Protein 5H43 (pdb70)

CATH classification: 1.25.10.10

Sequence (453 aa):
NQGTVNWSVDDIVKGINSSNVENQLQATQAARKLLSREKQPPIDNIIRAGLIPKFVSFLGRTDCSPIQFESAWALTNIASGTSEQTKAVVDGGAIPAFISLLASPHAHISEQAVWALGNIAGDGSVFRDLVIKYGAVDPLLALLAVPDMSSLACGYLRNLTWTLSNLCRNKNPAPPIDAVEQILPTLVRLLHHDDPEVLADTCWAISYLTDGPNERIGMVVKTGVVPQLVKLLGASELPIVTPALRAIGNIVTGTDEQTQVVIDAGALAVFPSLLTNPKTNIQKEATWTMSNITAGRQDQIQQVVNHGLVPFLVSVLSKADFKTQKEAVWAVTNYTSGGTVEQIVYLVHCGIIEPLMNLLTAKDTKIILVILDAISNIFQAAEKLGETEKLSIMIEECGGLDKIEALQNHENESVYKASLSLIEKYFSRNQKRKHDEISELAEQPERKITRNQ

Nearest PDB structures (foldseek):
  5gxw-assembly1_A  TM=9.823E-01  e=2.184E-48  Mus musculus
  6p6e-assembly1_A  TM=9.774E-01  e=3.877E-48  Mus musculus
  6d7n-assembly1_B  TM=9.796E-01  e=6.608E-48  Panicum virgatum
  8g4j-assembly2_B  TM=9.756E-01  e=9.174E-48  Cavia porcellus
  6d7m-assembly1_B  TM=9.775E-01  e=3.139E-47  Mus musculus

Radius of gyration: 28.05 Å; Cα contacts (8 Å, |Δi|>4): 683; chains: 3; bounding box: 64×55×79 Å

B-factor: mean 68.91, std 17.65, range [35.94, 161.17]

Organism: Homo sapiens (NCBI:txid9606)

GO terms:
  GO:0061608 nuclear import signal receptor activity (F, IDA)
  GO:0031965 nuclear membrane (C, IDA)
  GO:0005737 cytoplasm (C, IDA)
  GO:0032481 positive regulation of type I interferon production (P, IDA)
  GO:0006606 protein import into nucleus (P, IDA)
  GO:1903902 positive regulation of viral life cycle (P, IMP)
  GO:0075506 entry of viral genome into host nucleus through nuclear pore complex via importin (P, IMP)
  GO:0005515 protein binding (F, IPI)
  GO:0008139 nuclear localization sequence binding (F, IDA)
  GO:0006607 NLS-bearing protein import into nucleus (P, IDA)
  GO:0000139 Golgi membrane (C, EXP)
  GO:0005634 nucleus (C, EXP)
  GO:0005737 cytoplasm (C, EXP)
  GO:0005737 cytoplasm (C, TAS)
  GO:0000018 regulation of DNA recombination (P, TAS)
  GO:0006259 DNA metabolic process (P, TAS)
  GO:0005654 nucleoplasm (C, TAS)
  GO:0005829 cytosol (C, TAS)
  GO:0042826 histone deacetylase binding (F, IPI)
  GO:0005654 nucleoplasm (C, IDA)

Solvent-accessible surface area: 19254 Å² total; per-residue (Å²): 194,122,34,10,106,140,34,43,37,101,62,0,34,140,7,0,88,35,118,75,89,120,55,12,34,30,0,0,43,0,0,38,68,17,0,5,110,106,158,152,31,23,19,69,45,0,48,186,46,45,0,6,76,79,0,22,57,0,3,56,60,111,122,18,27,70,0,10,34,17,0,0,23,0,0,0,2,0,0,18,23,80,65,132,17,0,90,17,0,19,100,20,29,0,1,54,22,0,23,86,9,3,88,23,122,71,57,76,0,4,9,2,0,0,51,0,0,0,0,0,0,2,41,14,13,115,23,0,39,60,0,25,175,119,30,0,4,88,34,1,15,66,49,0,44,51,144,60,31,115,96,36,58,51,45,63,6,71,21,1,1,10,0,1,1,0,1,1,25,27,83,138,80,32,7,49,67,109,5,4,65,74,2,2,79,6,0,27,100,2,1,110,51,121,13,55,67,0,7,2,8,0,0,5,0,0,3,29,10,0,40,10,92,68,114,33,0,21,17,0,20,161,46,48,2,0,66,20,0,14,141,16,2,38,31,85,166,70,30,2,6,17,0,0,2,37,0,0,0,4,0,0,9,7,49,31,118,22,0,34,54,0,12,105,31,32,0,2,72,26,0,41,62,4,3,88,31,128,110,79,70,15,26,24,8,0,0,0,0,0,0,0,0,0,0,1,74,92,73,0,0,69,55,0,25,98,72,31,0,0,65,64,3,17,33,6,1,59,166,20,62,90,137,0,26,66,4,0,1,33,0,1,1,0,1,5,32,11,15,49,48,132,9,10,38,68,2,43,145,31,38,0,8,92,15,0,1,80,18,5,102,16,212,44,50,117,6,3,56,20,0,4,67,0,1,32,26,6,0,83,6,8,77,157,86,68,73,39,143,144,18,13,82,72,0,75,145,34,26,0,35,96,51,0,82,54,10,52,130,64,182,52,115,52,0,90,119,34,0,54,58,7,29,118,134,28,30,127,151,44,149,36,11,66,45,127,88,65,79,143,34,9,118,79,22,119,108,46,66,46,78,59,175

Structure (mmCIF, N/CA/C/O backbone):
data_5H43
#
_entry.id   5H43
#
_cell.length_a   82.222
_cell.length_b   82.222
_cell.length_c   169.034
_cell.angle_alpha   90.00
_cell.angle_beta   90.00
_cell.angle_gamma   90.00
#
_symmetry.space_group_name_H-M   'P 41 21 2'
#
loop_
_entity.id
_entity.type
_entity.pdbx_description
1 polymer 'Importin subunit alpha-1'
2 polymer 'Histone acetyltransferase KAT8'
3 polymer 'Histone acetyltransferase KAT8'
4 water water
#
loop_
_atom_site.group_PDB
_atom_site.id
_atom_site.type_symbol
_atom_site.label_atom_id
_atom_site.label_alt_id
_atom_site.label_comp_id
_atom_site.label_asym_id
_atom_site.label_entity_id
_atom_site.label_seq_id
_atom_site.pdbx_PDB_ins_code
_atom_site.Cartn_x
_atom_site.Cartn_y
_atom_site.Cartn_z
_atom_site.occupancy
_atom_site.B_iso_or_equiv
_atom_site.auth_seq_id
_atom_site.auth_comp_id
_atom_site.auth_asym_id
_atom_site.auth_atom_id
_atom_site.pdbx_PDB_model_num
ATOM 1 N N . ASN A 1 2 ? 124.658 71.542 207.360 1.00 92.57 70 ASN A N 1
ATOM 2 C CA . ASN A 1 2 ? 125.381 70.843 208.499 1.00 86.34 70 ASN A CA 1
ATOM 3 C C . ASN A 1 2 ? 124.724 69.571 209.068 1.00 85.70 70 ASN A C 1
ATOM 4 O O . ASN A 1 2 ? 124.937 69.214 210.236 1.00 87.38 70 ASN A O 1
ATOM 9 N N . GLN A 1 3 ? 123.913 68.887 208.295 1.00 92.65 71 GLN A N 1
ATOM 10 C CA . GLN A 1 3 ? 123.169 67.757 208.870 1.00 106.66 71 GLN A CA 1
ATOM 11 C C . GLN A 1 3 ? 122.853 66.759 207.759 1.00 101.11 71 GLN A C 1
ATOM 12 O O . GLN A 1 3 ? 123.228 66.965 206.595 1.00 116.56 71 GLN A O 1
ATOM 18 N N . GLY A 1 4 ? 122.231 65.645 208.123 1.00 90.67 72 GLY A N 1
ATOM 19 C CA . GLY A 1 4 ? 121.845 64.653 207.136 1.00 100.84 72 GLY A CA 1
ATOM 20 C C . GLY A 1 4 ? 120.399 64.750 206.699 1.00 97.00 72 GLY A C 1
ATOM 21 O O . GLY A 1 4 ? 119.648 63.799 206.919 1.00 95.33 72 GLY A O 1
ATOM 22 N N . THR A 1 5 ? 120.028 65.863 206.051 1.00 90.50 73 THR A N 1
ATOM 23 C CA . THR A 1 5 ? 118.660 66.046 205.537 1.00 95.25 73 THR A CA 1
ATOM 24 C C . THR A 1 5 ? 118.150 64.819 204.743 1.00 99.77 73 THR A C 1
ATOM 25 O O . THR A 1 5 ? 116.946 64.518 204.806 1.00 91.94 73 THR A O 1
ATOM 29 N N . VAL A 1 6 ? 119.055 64.095 204.064 1.00 109.49 74 VAL A N 1
ATOM 30 C CA . VAL A 1 6 ? 118.715 62.815 203.403 1.00 118.80 74 VAL A CA 1
ATOM 31 C C . VAL A 1 6 ? 118.067 61.796 204.363 1.00 120.76 74 VAL A C 1
ATOM 32 O O . VAL A 1 6 ? 117.130 61.095 203.970 1.00 123.61 74 VAL A O 1
ATOM 36 N N . ASN A 1 7 ? 118.570 61.723 205.599 1.00 125.08 75 ASN A N 1
ATOM 37 C CA . ASN A 1 7 ? 118.101 60.743 206.589 1.00 111.50 75 ASN A CA 1
ATOM 38 C C . ASN A 1 7 ? 117.301 61.295 207.772 1.00 94.57 75 ASN A C 1
ATOM 39 O O . ASN A 1 7 ? 117.177 60.633 208.808 1.00 98.91 75 ASN A O 1
ATOM 44 N N . TRP A 1 8 ? 116.712 62.478 207.610 1.00 78.55 76 TRP A N 1
ATOM 45 C CA . TRP A 1 8 ? 115.738 62.953 208.597 1.00 80.72 76 TRP A CA 1
ATOM 46 C C . TRP A 1 8 ? 114.477 62.112 208.480 1.00 93.50 76 TRP A C 1
ATOM 47 O O . TRP A 1 8 ? 114.186 61.551 207.412 1.00 91.23 76 TRP A O 1
ATOM 58 N N . SER A 1 9 ? 113.752 62.051 209.594 1.00 82.17 77 SER A N 1
ATOM 59 C CA . SER A 1 9 ? 112.458 61.428 209.662 1.00 80.40 77 SER A CA 1
ATOM 60 C C . SER A 1 9 ? 111.406 62.495 209.472 1.00 89.60 77 SER A C 1
ATOM 61 O O . SER A 1 9 ? 111.666 63.703 209.615 1.00 87.05 77 SER A O 1
ATOM 64 N N . VAL A 1 10 ? 110.188 62.037 209.226 1.00 87.42 78 VAL A N 1
ATOM 65 C CA . VAL A 1 10 ? 109.052 62.940 209.177 1.00 85.11 78 VAL A CA 1
ATOM 66 C C . VAL A 1 10 ? 108.903 63.700 210.508 1.00 77.18 78 VAL A C 1
ATOM 67 O O . VAL A 1 10 ? 108.448 64.854 210.525 1.00 74.71 78 VAL A O 1
ATOM 71 N N . ASP A 1 11 ? 109.268 63.041 211.614 1.00 83.11 79 ASP A N 1
ATOM 72 C CA . ASP A 1 11 ? 109.123 63.627 212.957 1.00 88.14 79 ASP A CA 1
ATOM 73 C C . ASP A 1 11 ? 110.084 64.808 213.072 1.00 85.03 79 ASP A C 1
ATOM 74 O O . ASP A 1 11 ? 109.701 65.944 21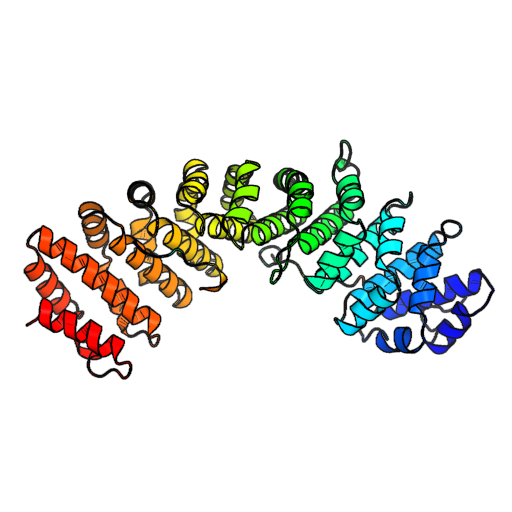3.420 1.00 61.66 79 ASP A O 1
ATOM 79 N N . ASP A 1 12 ? 111.338 64.525 212.715 1.00 87.84 80 ASP A N 1
ATOM 80 C CA . ASP A 1 12 ? 112.401 65.536 212.683 1.00 73.84 80 ASP A CA 1
ATOM 81 C C . ASP A 1 12 ? 111.977 66.776 211.888 1.00 73.29 80 ASP A C 1
ATOM 82 O O . ASP A 1 12 ? 112.252 67.916 212.311 1.00 60.51 80 ASP A O 1
ATOM 87 N N . ILE A 1 13 ? 111.277 66.551 210.763 1.00 72.70 81 ILE A N 1
ATOM 88 C CA . ILE A 1 13 ? 110.868 67.627 209.854 1.00 60.52 81 ILE A CA 1
ATOM 89 C C . ILE A 1 13 ? 109.916 68.539 210.602 1.00 71.17 81 ILE A C 1
ATOM 90 O O . ILE A 1 13 ? 110.063 69.821 210.572 1.00 58.99 81 ILE A O 1
ATOM 95 N N . VAL A 1 14 ? 108.937 67.904 211.270 1.00 72.55 82 VAL A N 1
ATOM 96 C CA . VAL A 1 14 ? 107.826 68.663 211.887 1.00 81.49 82 VAL A CA 1
ATOM 97 C C . VAL A 1 14 ? 108.353 69.554 213.004 1.00 78.47 82 VAL A C 1
ATOM 98 O O . VAL A 1 14 ? 107.970 70.731 213.129 1.00 72.80 82 VAL A O 1
ATOM 102 N N . LYS A 1 15 ? 109.257 68.982 213.796 1.00 82.67 83 LYS A N 1
ATOM 103 C CA . LYS A 1 15 ? 109.919 69.749 214.833 1.00 88.90 83 LYS A CA 1
ATOM 104 C C . LYS A 1 15 ? 110.708 70.871 214.193 1.00 82.28 83 LYS A C 1
ATOM 105 O O . LYS A 1 15 ? 110.578 72.009 214.611 1.00 77.85 83 LYS A O 1
ATOM 111 N N . GLY A 1 16 ? 111.453 70.545 213.128 1.00 91.08 84 GLY A N 1
ATOM 112 C CA . GLY A 1 16 ? 112.189 71.538 212.330 1.00 86.15 84 GLY A CA 1
ATOM 113 C C . GLY A 1 16 ? 111.346 72.695 211.810 1.00 90.16 84 GLY A C 1
ATOM 114 O O . GLY A 1 16 ? 111.681 73.865 212.012 1.00 98.44 84 GLY A O 1
ATOM 115 N N . ILE A 1 17 ? 110.238 72.372 211.152 1.00 90.50 85 ILE A N 1
ATOM 116 C CA . ILE A 1 17 ? 109.351 73.399 210.624 1.00 93.38 85 ILE A CA 1
ATOM 117 C C . ILE A 1 17 ? 108.757 74.227 211.747 1.00 106.77 85 ILE A C 1
ATOM 118 O O . ILE A 1 17 ? 108.822 75.461 211.701 1.00 115.20 85 ILE A O 1
ATOM 123 N N . ASN A 1 18 ? 108.191 73.551 212.753 1.00 110.98 86 ASN A N 1
ATOM 124 C CA . ASN A 1 18 ? 107.478 74.255 213.822 1.00 103.48 86 ASN A CA 1
ATOM 125 C C . ASN A 1 18 ? 108.421 75.065 214.736 1.00 97.59 86 ASN A C 1
ATOM 126 O O . ASN A 1 18 ? 107.945 75.919 215.490 1.00 116.58 86 ASN A O 1
ATOM 131 N N . SER A 1 19 ? 109.737 74.829 214.653 1.00 77.66 87 SER A N 1
ATOM 132 C CA . SER A 1 19 ? 110.741 75.697 215.300 1.00 86.46 87 SER A CA 1
ATOM 133 C C . SER A 1 19 ? 110.589 77.161 214.880 1.00 97.36 87 SER A C 1
ATOM 134 O O . SER A 1 19 ? 110.034 77.449 213.820 1.00 114.09 87 SER A O 1
ATOM 137 N N . SER A 1 20 ? 111.083 78.075 215.717 1.00 97.36 88 SER A N 1
ATOM 138 C CA . SER A 1 20 ? 111.095 79.519 215.390 1.00 105.80 88 SER A CA 1
ATOM 139 C C . SER A 1 20 ? 112.445 79.970 214.796 1.00 92.91 88 SER A C 1
ATOM 140 O O . SER A 1 20 ? 112.624 81.142 214.451 1.00 81.91 88 SER A O 1
ATOM 143 N N . ASN A 1 21 ? 113.371 79.021 214.672 1.00 94.55 89 ASN A N 1
ATOM 144 C CA . ASN A 1 21 ? 114.692 79.271 214.102 1.00 96.47 89 ASN A CA 1
ATOM 145 C C . ASN A 1 21 ? 114.703 79.097 212.566 1.00 112.80 89 ASN A C 1
ATOM 146 O O . ASN A 1 21 ? 114.480 77.989 212.045 1.00 107.32 89 ASN A O 1
ATOM 151 N N . VAL A 1 22 ? 115.014 80.191 211.871 1.00 120.44 90 VAL A N 1
ATOM 152 C CA . VAL A 1 22 ? 114.974 80.300 210.394 1.00 107.71 90 VAL A CA 1
ATOM 153 C C . VAL A 1 22 ? 115.747 79.213 209.651 1.00 94.11 90 VAL A C 1
ATOM 154 O O . VAL A 1 22 ? 115.274 78.740 208.623 1.00 85.97 90 VAL A O 1
ATOM 158 N N . GLU A 1 23 ? 116.925 78.842 210.152 1.00 96.85 91 GLU A N 1
ATOM 159 C CA . GLU A 1 23 ? 117.772 77.829 209.496 1.00 106.68 91 GLU A CA 1
ATOM 160 C C . GLU A 1 23 ? 117.240 76.387 209.603 1.00 96.82 91 GLU A C 1
ATOM 161 O O . GLU A 1 23 ? 117.405 75.602 208.667 1.00 90.34 91 GLU A O 1
ATOM 167 N N . ASN A 1 24 ? 116.637 76.035 210.738 1.00 88.16 92 ASN A N 1
ATOM 168 C CA . ASN A 1 24 ? 116.053 74.694 210.918 1.00 89.36 92 ASN A CA 1
ATOM 169 C C . ASN A 1 24 ? 114.798 74.504 210.083 1.00 85.16 92 ASN A C 1
ATOM 170 O O . ASN A 1 24 ? 114.452 73.365 209.700 1.00 71.71 92 ASN A O 1
ATOM 175 N N . GLN A 1 25 ? 114.096 75.620 209.863 1.00 76.53 93 GLN A N 1
ATOM 176 C CA . GLN A 1 25 ? 112.917 75.677 208.998 1.00 74.21 93 GLN A CA 1
ATOM 177 C C . GLN A 1 25 ? 113.263 75.317 207.534 1.00 70.91 93 GLN A C 1
ATOM 178 O O . GLN A 1 25 ? 112.676 74.425 206.958 1.00 64.44 93 GLN A O 1
ATOM 184 N N . LEU A 1 26 ? 114.267 75.990 206.984 1.00 72.27 94 LEU A N 1
ATOM 185 C CA . LEU A 1 26 ? 114.852 75.665 205.681 1.00 71.93 94 LEU A CA 1
ATOM 186 C C . LEU A 1 26 ? 115.338 74.235 205.578 1.00 68.15 94 LEU A C 1
ATOM 187 O O . LEU A 1 26 ? 115.040 73.524 204.592 1.00 63.49 94 LEU A O 1
ATOM 192 N N . GLN A 1 27 ? 116.122 73.840 206.582 1.00 74.40 95 GLN A N 1
ATOM 193 C CA . GLN A 1 27 ? 116.677 72.471 206.703 1.00 72.91 95 GLN A CA 1
ATOM 194 C C . GLN A 1 27 ? 115.568 71.416 206.670 1.00 66.74 95 GLN A C 1
ATOM 195 O O . GLN A 1 27 ? 115.691 70.416 206.003 1.00 59.96 95 GLN A O 1
ATOM 201 N N . ALA A 1 28 ? 114.495 71.663 207.418 1.00 71.32 96 ALA A N 1
ATOM 202 C CA . ALA A 1 28 ? 113.324 70.768 207.448 1.00 74.89 96 ALA A CA 1
ATOM 203 C C . ALA A 1 28 ? 112.659 70.701 206.076 1.00 63.99 96 ALA A C 1
ATOM 204 O O . ALA A 1 28 ? 112.432 69.591 205.535 1.00 57.27 96 ALA A O 1
ATOM 206 N N . THR A 1 29 ? 112.379 71.891 205.529 1.00 58.48 97 THR A N 1
ATOM 207 C CA . THR A 1 29 ? 111.751 72.040 204.232 1.00 51.63 97 THR A CA 1
ATOM 208 C C . THR A 1 29 ? 112.519 71.284 203.170 1.00 55.81 97 THR A C 1
ATOM 209 O O . THR A 1 29 ? 111.931 70.824 202.236 1.00 68.69 97 THR A O 1
ATOM 213 N N . GLN A 1 30 ? 113.839 71.157 203.297 1.00 62.08 98 GLN A N 1
ATOM 214 C CA . GLN A 1 30 ? 114.642 70.480 202.276 1.00 60.28 98 GLN A CA 1
ATOM 215 C C . GLN A 1 30 ? 114.739 69.033 202.474 1.00 53.96 98 GLN A C 1
ATOM 216 O O . GLN A 1 30 ? 114.927 68.296 201.520 1.00 61.00 98 GLN A O 1
ATOM 222 N N . ALA A 1 31 ? 114.678 68.628 203.730 1.00 66.87 99 ALA A N 1
ATOM 223 C CA . ALA A 1 31 ? 114.553 67.225 204.089 1.00 68.69 99 ALA A CA 1
ATOM 224 C C . ALA A 1 31 ? 113.248 66.681 203.514 1.00 57.62 99 ALA A C 1
ATOM 225 O O . ALA A 1 31 ? 113.257 65.612 202.894 1.00 54.00 99 ALA A O 1
ATOM 227 N N . ALA A 1 32 ? 112.162 67.453 203.712 1.00 58.88 100 ALA A N 1
ATOM 228 C CA . ALA A 1 32 ? 110.825 67.211 203.083 1.00 61.82 100 ALA A CA 1
ATOM 229 C C . ALA A 1 32 ? 110.968 66.979 201.592 1.00 62.26 100 ALA A C 1
ATOM 230 O O . ALA A 1 32 ? 110.691 65.877 201.055 1.00 64.98 100 ALA A O 1
ATOM 232 N N . ARG A 1 33 ? 111.524 67.991 200.945 1.00 57.47 101 ARG A N 1
ATOM 233 C CA . ARG A 1 33 ? 111.761 67.966 199.522 1.00 56.81 101 ARG A CA 1
ATOM 234 C C . ARG A 1 33 ? 112.467 66.731 199.063 1.00 53.31 101 ARG A C 1
ATOM 235 O O . ARG A 1 33 ? 112.091 66.118 198.060 1.00 62.48 101 ARG A O 1
ATOM 243 N N . LYS A 1 34 ? 113.527 66.374 199.760 1.00 56.47 102 LYS A N 1
ATOM 244 C CA . LYS A 1 34 ? 114.287 65.175 199.383 1.00 66.32 102 LYS A CA 1
ATOM 245 C C . LYS A 1 34 ? 113.490 63.868 199.465 1.00 65.16 102 LYS A C 1
ATOM 246 O O . LYS A 1 34 ? 113.710 62.965 198.652 1.00 64.44 102 LYS A O 1
ATOM 252 N N . LEU A 1 35 ? 112.583 63.793 200.442 1.00 61.42 103 LEU A N 1
ATOM 253 C CA . LEU A 1 35 ? 111.794 62.576 200.672 1.00 82.39 103 LEU A CA 1
ATOM 254 C C . LEU A 1 35 ? 110.747 62.475 199.593 1.00 75.51 103 LEU A C 1
ATOM 255 O O . LEU A 1 35 ? 110.634 61.448 198.921 1.00 67.51 103 LEU A O 1
ATOM 260 N N . LEU A 1 36 ? 110.066 63.589 199.353 1.00 71.01 104 LEU A N 1
ATOM 261 C CA . LEU A 1 36 ? 109.098 63.633 198.273 1.00 60.44 104 LEU A CA 1
ATOM 262 C C . LEU A 1 36 ? 109.696 63.387 196.902 1.00 56.03 104 LEU A C 1
ATOM 263 O O . LEU A 1 36 ? 108.972 63.012 196.023 1.00 69.13 104 LEU A O 1
ATOM 268 N N . SER A 1 37 ? 111.008 63.566 196.733 1.00 58.35 105 SER A N 1
ATOM 269 C CA . SER A 1 37 ? 111.716 63.398 195.432 1.00 68.00 105 SER A CA 1
ATOM 270 C C . SER A 1 37 ? 112.259 62.018 195.103 1.00 74.17 105 SER A C 1
ATOM 271 O O . SER A 1 37 ? 112.870 61.828 194.036 1.00 65.04 105 SER A O 1
ATOM 274 N N . ARG A 1 38 ? 112.141 61.065 196.012 1.00 98.20 106 ARG A N 1
ATOM 275 C CA . ARG A 1 38 ? 112.529 59.682 195.673 1.00 110.80 106 ARG A CA 1
ATOM 276 C C . ARG A 1 38 ? 111.352 58.978 195.003 1.00 108.07 106 ARG A C 1
ATOM 277 O O . ARG A 1 38 ? 110.183 59.381 195.167 1.00 86.72 106 ARG A O 1
ATOM 285 N N . GLU A 1 39 ? 111.654 57.916 194.269 1.00 111.75 107 GLU A N 1
ATOM 286 C CA . GLU A 1 39 ? 110.588 57.109 193.669 1.00 126.99 107 GLU A CA 1
ATOM 287 C C . GLU A 1 39 ? 109.779 56.322 194.732 1.00 130.45 107 GLU A C 1
ATOM 288 O O . GLU A 1 39 ? 108.541 56.375 194.741 1.00 117.22 107 GLU A O 1
ATOM 294 N N . LYS A 1 40 ? 110.472 55.646 195.649 1.00 111.20 108 LYS A N 1
ATOM 295 C CA . LYS A 1 40 ? 109.820 54.675 196.523 1.00 100.73 108 LYS A CA 1
ATOM 296 C C . LYS A 1 40 ? 108.993 55.394 197.609 1.00 99.48 108 LYS A C 1
ATOM 297 O O . LYS A 1 40 ? 109.479 55.668 198.714 1.00 86.81 108 LYS A O 1
ATOM 303 N N . GLN A 1 41 ? 107.742 55.697 197.256 1.00 98.12 109 GLN A N 1
ATOM 304 C CA . GLN A 1 41 ? 106.684 56.167 198.192 1.00 102.31 109 GLN A CA 1
ATOM 305 C C . GLN A 1 41 ? 107.009 57.446 198.963 1.00 83.05 109 GLN A C 1
ATOM 306 O O . GLN A 1 41 ? 107.303 57.452 200.158 1.00 72.88 109 GLN A O 1
ATOM 312 N N . PRO A 1 42 ? 106.948 58.561 198.262 1.00 86.27 110 PRO A N 1
ATOM 313 C CA . PRO A 1 42 ? 106.889 59.800 199.007 1.00 95.12 110 PRO A CA 1
ATOM 314 C C . PRO A 1 42 ? 105.837 59.789 200.166 1.00 79.72 110 PRO A C 1
ATOM 315 O O . PRO A 1 42 ? 104.659 59.590 199.943 1.00 67.12 110 PRO A O 1
ATOM 319 N N . PRO A 1 43 ? 106.303 59.944 201.402 1.00 75.69 111 PRO A N 1
ATOM 320 C CA . PRO A 1 43 ? 105.370 60.122 202.483 1.00 77.57 111 PRO A CA 1
ATOM 321 C C . PRO A 1 43 ? 104.518 61.388 202.320 1.00 87.35 111 PRO A C 1
ATOM 322 O O . PRO A 1 43 ? 104.803 62.455 202.963 1.00 89.00 111 PRO A O 1
ATOM 326 N N . ILE A 1 44 ? 103.455 61.271 201.479 1.00 73.08 112 ILE A N 1
ATOM 327 C CA . ILE A 1 44 ? 102.727 62.488 201.130 1.00 69.88 112 ILE A CA 1
ATOM 328 C C . ILE A 1 44 ? 101.647 62.673 202.193 1.00 88.47 112 ILE A C 1
ATOM 329 O O . ILE A 1 44 ? 101.458 63.774 202.751 1.00 79.67 112 ILE A O 1
ATOM 334 N N . ASP A 1 45 ? 100.931 61.587 202.470 1.00 83.94 113 ASP A N 1
ATOM 335 C CA . ASP A 1 45 ? 99.837 61.631 203.427 1.00 95.50 113 ASP A CA 1
ATOM 336 C C . ASP A 1 45 ? 100.317 62.140 204.840 1.00 87.12 113 ASP A C 1
ATOM 337 O O . ASP A 1 45 ? 99.724 63.040 205.486 1.00 63.10 113 ASP A O 1
ATOM 342 N N . ASN A 1 46 ? 101.424 61.552 205.265 1.00 80.68 114 ASN A N 1
ATOM 343 C CA . ASN A 1 46 ? 102.175 61.901 206.493 1.00 81.98 114 ASN A CA 1
ATOM 344 C C . ASN A 1 46 ? 102.364 63.395 206.714 1.00 84.35 114 ASN A C 1
ATOM 345 O O . ASN A 1 46 ? 101.999 63.938 207.792 1.00 66.13 114 ASN A O 1
ATOM 350 N N . ILE A 1 47 ? 102.943 64.018 205.672 1.00 63.55 115 ILE A N 1
ATOM 351 C CA . ILE A 1 47 ? 103.235 65.452 205.616 1.00 63.05 115 ILE A CA 1
ATOM 352 C C . ILE A 1 47 ? 101.963 66.327 205.830 1.00 73.47 115 ILE A C 1
ATOM 353 O O . ILE A 1 47 ? 101.992 67.372 206.583 1.00 61.14 115 ILE A O 1
ATOM 358 N N . ILE A 1 48 ? 100.868 65.884 205.180 1.00 69.39 116 ILE A N 1
ATOM 359 C CA . ILE A 1 48 ? 99.538 66.508 205.301 1.00 80.09 116 ILE A CA 1
ATOM 360 C C . ILE A 1 48 ? 98.997 66.229 206.684 1.00 80.06 116 ILE A C 1
ATOM 361 O O . ILE A 1 48 ? 98.619 67.177 207.392 1.00 81.40 116 ILE A O 1
ATOM 366 N N . ARG A 1 49 ? 98.941 64.934 207.036 1.00 77.98 117 ARG A N 1
ATOM 367 C CA . ARG A 1 49 ? 98.506 64.470 208.373 1.00 89.81 117 ARG A CA 1
ATOM 368 C C . ARG A 1 49 ? 99.032 65.485 209.380 1.00 97.76 117 ARG A C 1
ATOM 369 O O . ARG A 1 49 ? 98.233 66.133 210.096 1.00 69.88 117 ARG A O 1
ATOM 377 N N . ALA A 1 50 ? 100.366 65.664 209.340 1.00 87.58 118 ALA A N 1
ATOM 378 C CA . ALA A 1 50 ? 101.110 66.529 210.260 1.00 84.34 118 ALA A CA 1
ATOM 379 C C . ALA A 1 50 ? 100.744 68.031 210.254 1.00 81.50 118 ALA A C 1
ATOM 380 O O . ALA A 1 50 ? 101.133 68.759 211.163 1.00 86.82 118 ALA A O 1
ATOM 382 N N . GLY A 1 51 ? 99.996 68.497 209.265 1.00 83.00 119 GLY A N 1
ATOM 383 C CA . GLY A 1 51 ? 99.600 69.918 209.217 1.00 86.72 119 GLY A CA 1
ATOM 384 C C . GLY A 1 51 ? 100.707 70.890 208.807 1.00 81.64 119 GLY A C 1
ATOM 385 O O . GLY A 1 51 ? 100.695 72.051 209.211 1.00 84.87 119 GLY A O 1
ATOM 386 N N . LEU A 1 52 ? 101.642 70.424 207.974 1.00 86.90 120 LEU A N 1
ATOM 387 C CA . LEU A 1 52 ? 102.731 71.278 207.388 1.00 95.19 120 LEU A CA 1
ATOM 388 C C . LEU A 1 52 ? 102.333 72.188 206.181 1.00 89.00 120 LEU A C 1
ATOM 389 O O . LEU A 1 52 ? 102.927 73.255 205.962 1.00 75.14 120 LEU A O 1
ATOM 394 N N . ILE A 1 53 ? 101.347 71.761 205.403 1.00 69.73 121 ILE A N 1
ATOM 395 C CA . ILE A 1 53 ? 101.074 72.406 204.150 1.00 74.23 121 ILE A CA 1
ATOM 396 C C . ILE A 1 53 ? 100.950 73.927 204.341 1.00 86.94 121 ILE A C 1
ATOM 397 O O . ILE A 1 53 ? 101.586 74.665 203.583 1.00 84.90 121 ILE A O 1
ATOM 402 N N . PRO A 1 54 ? 100.150 74.402 205.348 1.00 94.81 122 PRO A N 1
ATOM 403 C CA . PRO A 1 54 ? 99.974 75.875 205.481 1.00 92.07 122 PRO A CA 1
ATOM 404 C C . PRO A 1 54 ? 101.234 76.591 205.999 1.00 89.19 122 PRO A C 1
ATOM 405 O O . PRO A 1 54 ? 101.324 77.814 205.887 1.00 86.51 122 PRO A O 1
ATOM 409 N N . LYS A 1 55 ? 102.178 75.825 206.559 1.00 84.16 123 LYS A N 1
ATOM 410 C CA . LYS A 1 55 ? 103.545 76.303 206.823 1.00 86.91 123 LYS A CA 1
ATOM 411 C C . LYS A 1 55 ? 104.369 76.436 205.511 1.00 77.66 123 LYS A C 1
ATOM 412 O O . LYS A 1 55 ? 104.842 77.563 205.183 1.00 62.16 123 LYS A O 1
ATOM 418 N N . PHE A 1 56 ? 104.524 75.322 204.763 1.00 74.95 124 PHE A N 1
ATOM 419 C CA . PHE A 1 56 ? 105.072 75.369 203.372 1.00 73.44 124 PHE A CA 1
ATOM 420 C C . PHE A 1 56 ? 104.472 76.558 202.576 1.00 69.87 124 PHE A C 1
ATOM 421 O O . PHE A 1 56 ? 105.196 77.393 202.029 1.00 69.69 124 PHE A O 1
ATOM 429 N N . VAL A 1 57 ? 103.149 76.640 202.554 1.00 58.23 125 VAL A N 1
ATOM 430 C CA . VAL A 1 57 ? 102.450 77.773 201.938 1.00 68.27 125 VAL A CA 1
ATOM 431 C C . VAL A 1 57 ? 102.968 79.122 202.475 1.00 78.03 125 VAL A C 1
ATOM 432 O O . VAL A 1 57 ? 103.168 80.071 201.703 1.00 67.39 125 VAL A O 1
ATOM 436 N N . SER A 1 58 ? 103.170 79.215 203.791 1.00 80.20 126 SER A N 1
ATOM 437 C CA . SER A 1 58 ? 103.754 80.415 204.374 1.00 82.92 126 SER A CA 1
ATOM 438 C C . SER A 1 58 ? 105.199 80.594 203.931 1.00 80.12 126 SER A C 1
ATOM 439 O O . SER A 1 58 ? 105.628 81.735 203.758 1.00 71.49 126 SER A O 1
ATOM 442 N N . PHE A 1 59 ? 105.954 79.497 203.761 1.00 84.64 127 PHE A N 1
ATOM 443 C CA . PHE A 1 59 ? 107.355 79.613 203.275 1.00 84.98 127 PHE A CA 1
ATOM 444 C C . PHE A 1 59 ? 107.434 80.252 201.882 1.00 87.62 127 PHE A C 1
ATOM 445 O O . PHE A 1 59 ? 108.286 81.128 201.640 1.00 82.01 127 PHE A O 1
ATOM 453 N N . LEU A 1 60 ? 106.520 79.840 200.994 1.00 73.17 128 LEU A N 1
ATOM 454 C CA . LEU A 1 60 ? 106.389 80.424 199.654 1.00 70.04 128 LEU A CA 1
ATOM 455 C C . LEU A 1 60 ? 106.391 81.937 199.692 1.00 72.00 128 LEU A C 1
ATOM 456 O O . LEU A 1 60 ? 106.949 82.568 198.804 1.00 78.22 128 LEU A O 1
ATOM 461 N N . GLY A 1 61 ? 105.762 82.505 200.727 1.00 82.14 129 GLY A N 1
ATOM 462 C CA . GLY A 1 61 ? 105.767 83.972 200.998 1.00 77.78 129 GLY A CA 1
ATOM 463 C C . GLY A 1 61 ? 107.099 84.644 201.309 1.00 73.19 129 GLY A C 1
ATOM 464 O O . GLY A 1 61 ? 107.246 85.830 201.082 1.00 70.34 129 GLY A O 1
ATOM 465 N N . ARG A 1 62 ? 108.088 83.877 201.768 1.00 75.93 130 ARG A N 1
ATOM 466 C CA . ARG A 1 62 ? 109.413 84.435 202.209 1.00 66.61 130 ARG A CA 1
ATOM 467 C C . ARG A 1 62 ? 110.369 84.985 201.136 1.00 63.48 130 ARG A C 1
ATOM 468 O O . ARG A 1 62 ? 111.419 84.408 200.882 1.00 61.03 130 ARG A O 1
ATOM 476 N N . THR A 1 63 ? 110.051 86.139 200.567 1.00 73.05 131 THR A N 1
ATOM 477 C CA . THR A 1 63 ? 111.009 86.832 199.670 1.00 83.70 131 THR A CA 1
ATOM 478 C C . THR A 1 63 ? 112.454 86.975 200.237 1.00 91.63 131 THR A C 1
ATOM 479 O O . THR A 1 63 ? 113.442 86.835 199.500 1.00 86.11 131 THR A O 1
ATOM 483 N N . ASP A 1 64 ? 112.548 87.290 201.535 1.00 99.13 132 ASP A N 1
ATOM 484 C CA . ASP A 1 64 ? 113.816 87.306 202.311 1.00 105.58 132 ASP A CA 1
ATOM 485 C C . ASP A 1 64 ? 114.755 86.078 202.119 1.00 95.75 132 ASP A C 1
ATOM 486 O O . ASP A 1 64 ? 115.988 86.227 202.127 1.00 87.18 132 ASP A O 1
ATOM 491 N N . CYS A 1 65 ? 114.146 84.895 201.950 1.00 89.82 133 CYS A N 1
ATOM 492 C CA . CYS A 1 65 ? 114.838 83.596 201.897 1.00 84.65 133 CYS A CA 1
ATOM 493 C C . CYS A 1 65 ? 114.524 82.728 200.632 1.00 81.80 133 CYS A C 1
ATOM 494 O O . CYS A 1 65 ? 113.799 81.714 200.686 1.00 68.11 133 CYS A O 1
ATOM 497 N N . SER A 1 66 ? 115.125 83.088 199.502 1.00 68.26 134 SER A N 1
ATOM 498 C CA . SER A 1 66 ? 114.896 82.346 198.251 1.00 66.42 134 SER A CA 1
ATOM 499 C C . SER A 1 66 ? 114.984 80.832 198.384 1.00 71.15 134 SER A C 1
ATOM 500 O O . SER A 1 66 ? 114.197 80.085 197.738 1.00 54.67 134 SER A O 1
ATOM 503 N N . PRO A 1 67 ? 115.968 80.351 199.149 1.00 66.06 135 PRO A N 1
ATOM 504 C CA . PRO A 1 67 ? 116.113 78.890 199.181 1.00 65.58 135 PRO A CA 1
ATOM 505 C C . PRO A 1 67 ? 114.917 78.192 199.820 1.00 62.01 135 PRO A C 1
ATOM 506 O O . PRO A 1 67 ? 114.584 77.057 199.462 1.00 58.71 135 PRO A O 1
ATOM 510 N N . ILE A 1 68 ? 114.276 78.857 200.769 1.00 63.43 136 ILE A N 1
ATOM 511 C CA . ILE A 1 68 ? 113.155 78.229 201.432 1.00 60.27 136 ILE A CA 1
ATOM 512 C C . ILE A 1 68 ? 111.938 78.322 200.541 1.00 56.39 136 ILE A C 1
ATOM 513 O O . ILE A 1 68 ? 111.073 77.487 200.611 1.00 61.73 136 ILE A O 1
ATOM 518 N N . GLN A 1 69 ? 111.895 79.305 199.664 1.00 59.74 137 GLN A N 1
ATOM 519 C CA . GLN A 1 69 ? 110.809 79.382 198.672 1.00 57.52 137 GLN A CA 1
ATOM 520 C C . GLN A 1 69 ? 110.962 78.239 197.697 1.00 56.99 137 GLN A C 1
ATOM 521 O O . GLN A 1 69 ? 110.003 77.531 197.417 1.00 60.25 137 GLN A O 1
ATOM 527 N N . PHE A 1 70 ? 112.184 78.054 197.190 1.00 58.78 138 PHE A N 1
ATOM 528 C CA . PHE A 1 70 ? 112.446 76.977 196.249 1.00 58.53 138 PHE A CA 1
ATOM 529 C C . PHE A 1 70 ? 112.105 75.636 196.842 1.00 54.25 138 PHE A C 1
ATOM 530 O O . PHE A 1 70 ? 111.474 74.802 196.202 1.00 59.30 138 PHE A O 1
ATOM 538 N N . GLU A 1 71 ? 112.524 75.426 198.073 1.00 56.85 139 GLU A N 1
ATOM 539 C CA . GLU A 1 71 ? 112.447 74.086 198.658 1.00 55.07 139 GLU A CA 1
ATOM 540 C C . GLU A 1 71 ? 110.995 73.732 198.923 1.00 49.01 139 GLU A C 1
ATOM 541 O O . GLU A 1 71 ? 110.584 72.655 198.606 1.00 52.53 139 GLU A O 1
ATOM 547 N N . SER A 1 72 ? 110.209 74.651 199.450 1.00 51.95 140 SER A N 1
ATOM 548 C CA . SER A 1 72 ? 108.789 74.394 199.599 1.00 65.89 140 SER A CA 1
ATOM 549 C C . SER A 1 72 ? 108.055 74.302 198.268 1.00 64.01 140 SER A C 1
ATOM 550 O O . SER A 1 72 ? 107.213 73.430 198.097 1.00 67.95 140 SER A O 1
ATOM 553 N N . ALA A 1 73 ? 108.340 75.183 197.328 1.00 58.29 141 ALA A N 1
ATOM 554 C CA . ALA A 1 73 ? 107.690 75.034 196.014 1.00 53.76 141 ALA A CA 1
ATOM 555 C C . ALA A 1 73 ? 107.850 73.618 195.488 1.00 54.04 141 ALA A C 1
ATOM 556 O O . ALA A 1 73 ? 106.912 72.998 195.044 1.00 59.24 141 ALA A O 1
ATOM 558 N N . TRP A 1 74 ? 109.056 73.094 195.546 1.00 54.02 142 TRP A N 1
ATOM 559 C CA . TRP A 1 74 ? 109.305 71.783 195.003 1.00 53.50 142 TRP A CA 1
ATOM 560 C C . TRP A 1 74 ? 108.471 70.782 195.811 1.00 56.76 142 TRP A C 1
ATOM 561 O O . TRP A 1 74 ? 107.727 70.000 195.259 1.00 58.02 142 TRP A O 1
ATOM 572 N N . ALA A 1 75 ? 108.616 70.832 197.128 1.00 64.65 143 ALA A N 1
ATOM 573 C CA . ALA A 1 75 ? 107.870 69.976 198.055 1.00 63.84 143 ALA A CA 1
ATOM 574 C C . ALA A 1 75 ? 106.333 69.902 197.757 1.00 56.39 143 ALA A C 1
ATOM 575 O O . ALA A 1 75 ? 105.795 68.833 197.523 1.00 49.59 143 ALA A O 1
ATOM 577 N N . LEU A 1 76 ? 105.680 71.051 197.754 1.00 46.45 144 LEU A N 1
ATOM 578 C CA . LEU A 1 76 ? 104.302 71.201 197.326 1.00 57.03 144 LEU A CA 1
ATOM 579 C C . LEU A 1 76 ? 103.979 70.676 195.908 1.00 62.07 144 LEU A C 1
ATOM 580 O O . LEU A 1 76 ? 103.001 69.969 195.731 1.00 70.81 144 LEU A O 1
ATOM 585 N N . THR A 1 77 ? 104.807 70.998 194.921 1.00 55.36 145 THR A N 1
ATOM 586 C CA . THR A 1 77 ? 104.674 70.432 193.587 1.00 52.19 145 THR A CA 1
ATOM 587 C C . THR A 1 77 ? 104.503 68.951 193.589 1.00 52.31 145 THR A C 1
ATOM 588 O O . THR A 1 77 ? 103.662 68.433 192.889 1.00 62.67 145 THR A O 1
ATOM 592 N N . ASN A 1 78 ? 105.362 68.261 194.309 1.00 62.35 146 ASN A N 1
ATOM 593 C CA . ASN A 1 78 ? 105.334 66.807 194.365 1.00 63.13 146 ASN A CA 1
ATOM 594 C C . ASN A 1 78 ? 104.127 66.255 195.170 1.00 69.90 146 ASN A C 1
ATOM 595 O O . ASN A 1 78 ? 103.597 65.183 194.853 1.00 55.14 146 ASN A O 1
ATOM 600 N N . ILE A 1 79 ? 103.650 67.020 196.148 1.00 70.56 147 ILE A N 1
ATOM 601 C CA . ILE A 1 79 ? 102.428 66.642 196.860 1.00 86.36 147 ILE A CA 1
ATOM 602 C C . ILE A 1 79 ? 101.325 66.722 195.813 1.00 84.55 147 ILE A C 1
ATOM 603 O O . ILE A 1 79 ? 100.685 65.709 195.502 1.00 79.53 147 ILE A O 1
ATOM 608 N N . ALA A 1 80 ? 101.206 67.911 195.219 1.00 78.14 148 ALA A N 1
ATOM 609 C CA . ALA A 1 80 ? 100.183 68.239 194.220 1.00 74.14 148 ALA A CA 1
ATOM 610 C C . ALA A 1 80 ? 100.175 67.342 192.990 1.00 66.75 148 ALA A C 1
ATOM 611 O O . ALA A 1 80 ? 99.227 67.428 192.202 1.00 71.45 148 ALA A O 1
ATOM 613 N N . SER A 1 81 ? 101.158 66.450 192.874 1.00 50.60 149 SER A N 1
ATOM 614 C CA . SER A 1 81 ? 101.280 65.573 191.740 1.00 57.38 149 SER A CA 1
ATOM 615 C C . SER A 1 81 ? 100.725 64.182 191.952 1.00 57.10 149 SER A C 1
ATOM 616 O O . SER A 1 81 ? 100.917 63.278 191.094 1.00 51.63 149 SER A O 1
ATOM 619 N N . GLY A 1 82 ? 100.100 63.984 193.108 1.00 77.44 150 GLY A N 1
ATOM 620 C CA . GLY A 1 82 ? 99.402 62.714 193.425 1.00 88.22 150 GLY A CA 1
ATOM 621 C C . GLY A 1 82 ? 97.886 62.869 193.281 1.00 78.94 150 GLY A C 1
ATOM 622 O O . GLY A 1 82 ? 97.402 63.543 192.363 1.00 65.09 150 GLY A O 1
ATOM 623 N N . THR A 1 83 ? 97.154 62.309 194.235 1.00 69.50 151 THR A N 1
ATOM 624 C CA . THR A 1 83 ? 95.710 62.126 194.135 1.00 64.64 151 THR A CA 1
ATOM 625 C C . THR A 1 83 ? 94.967 63.420 194.299 1.00 64.85 151 THR A C 1
ATOM 626 O O . THR A 1 83 ? 95.540 64.443 194.755 1.00 68.18 151 THR A O 1
ATOM 630 N N . SER A 1 84 ? 93.684 63.376 193.979 1.00 59.65 152 SER A N 1
ATOM 631 C CA . SER A 1 84 ? 92.844 64.566 194.151 1.00 72.12 152 SER A CA 1
ATOM 632 C C . SER A 1 84 ? 92.827 65.018 195.603 1.00 69.96 152 SER A C 1
ATOM 633 O O . SER A 1 84 ? 92.924 66.225 195.886 1.00 65.13 152 SER A O 1
ATOM 636 N N . GLU A 1 85 ? 92.750 64.065 196.528 1.00 82.03 153 GLU A N 1
ATOM 637 C CA . GLU A 1 85 ? 92.722 64.424 197.953 1.00 95.71 153 GLU A CA 1
ATOM 638 C C . GLU A 1 85 ? 94.015 65.200 198.294 1.00 87.85 153 GLU A C 1
ATOM 639 O O . GLU A 1 85 ? 93.974 66.375 198.768 1.00 70.33 153 GLU A O 1
ATOM 645 N N . GLN A 1 86 ? 95.144 64.555 197.971 1.00 73.44 154 GLN A N 1
ATOM 646 C CA . GLN A 1 86 ? 96.481 65.184 198.062 1.00 71.77 154 GLN A CA 1
ATOM 647 C C . GLN A 1 86 ? 96.567 66.563 197.415 1.00 72.03 154 GLN A C 1
ATOM 648 O O . GLN A 1 86 ? 97.011 67.562 198.060 1.00 67.82 154 GLN A O 1
ATOM 654 N N . THR A 1 87 ? 96.142 66.623 196.149 1.00 60.25 155 THR A N 1
ATOM 655 C CA . THR A 1 87 ? 96.164 67.898 195.434 1.00 62.32 155 THR A CA 1
ATOM 656 C C . THR A 1 87 ? 95.270 68.892 196.222 1.00 61.51 155 THR A C 1
ATOM 657 O O . THR A 1 87 ? 95.653 70.046 196.475 1.00 55.58 155 THR A O 1
ATOM 661 N N . LYS A 1 88 ? 94.100 68.414 196.644 1.00 68.97 156 LYS A N 1
ATOM 662 C CA . LYS A 1 88 ? 93.145 69.228 197.411 1.00 73.28 156 LYS A CA 1
ATOM 663 C C . LYS A 1 88 ? 93.749 69.780 198.689 1.00 62.04 156 LYS A C 1
ATOM 664 O O . LYS A 1 88 ? 93.540 70.958 199.041 1.00 59.52 156 LYS A O 1
ATOM 670 N N . ALA A 1 89 ? 94.479 68.941 199.418 1.00 58.10 157 ALA A N 1
ATOM 671 C CA . ALA A 1 89 ? 95.135 69.435 200.660 1.00 64.43 157 ALA A CA 1
ATOM 672 C C . ALA A 1 89 ? 95.949 70.713 200.396 1.00 63.05 157 ALA A C 1
ATOM 673 O O . ALA A 1 89 ? 95.843 71.722 201.186 1.00 53.86 157 ALA A O 1
ATOM 675 N N . VAL A 1 90 ? 96.720 70.657 199.274 1.00 55.27 158 VAL A N 1
ATOM 676 C CA . VAL A 1 90 ? 97.515 71.797 198.747 1.00 50.26 158 VAL A CA 1
ATOM 677 C C . VAL A 1 90 ? 96.671 73.053 198.481 1.00 60.08 158 VAL A C 1
ATOM 678 O O . VAL A 1 90 ? 97.037 74.246 198.870 1.00 58.11 158 VAL A O 1
ATOM 682 N N . VAL A 1 91 ? 95.519 72.792 197.859 1.00 66.20 159 VAL A N 1
ATOM 683 C CA . VAL A 1 91 ? 94.566 73.841 197.547 1.00 74.55 159 VAL A CA 1
ATOM 684 C C . VAL A 1 91 ? 93.921 74.365 198.836 1.00 73.55 159 VAL A C 1
ATOM 685 O O . VAL A 1 91 ? 93.920 75.584 199.087 1.00 78.13 159 VAL A O 1
ATOM 689 N N . ASP A 1 92 ? 93.386 73.449 199.642 1.00 77.24 160 ASP A N 1
ATOM 690 C CA . ASP A 1 92 ? 92.816 73.783 200.969 1.00 90.22 160 ASP A CA 1
ATOM 691 C C . ASP A 1 92 ? 93.790 74.609 201.826 1.00 93.55 160 ASP A C 1
ATOM 692 O O . ASP A 1 92 ? 93.387 75.558 202.521 1.00 73.14 160 ASP A O 1
ATOM 697 N N . GLY A 1 93 ? 95.079 74.259 201.745 1.00 94.83 161 GLY A N 1
ATOM 698 C CA . GLY A 1 93 ? 96.137 75.044 202.382 1.00 86.44 161 GLY A CA 1
ATOM 699 C C . GLY A 1 93 ? 96.304 76.472 201.893 1.00 73.92 161 GLY A C 1
ATOM 700 O O . GLY A 1 93 ? 97.051 77.261 202.502 1.00 83.52 161 GLY A O 1
ATOM 701 N N . GLY A 1 94 ? 95.656 76.820 200.786 1.00 72.19 162 GLY A N 1
ATOM 702 C CA . GLY A 1 94 ? 95.840 78.153 200.175 1.00 68.19 162 GLY A CA 1
ATOM 703 C C . GLY A 1 94 ? 97.096 78.312 199.295 1.00 62.47 162 GLY A C 1
ATOM 704 O O . GLY A 1 94 ? 97.600 79.412 199.107 1.00 64.30 162 GLY A O 1
ATOM 705 N N . ALA A 1 95 ? 97.590 77.217 198.725 1.00 65.51 163 ALA A N 1
ATOM 706 C CA . ALA A 1 95 ? 98.745 77.275 197.812 1.00 67.56 163 ALA A CA 1
ATOM 707 C C . ALA A 1 95 ? 98.568 78.232 196.602 1.00 83.32 163 ALA A C 1
ATOM 708 O O . ALA A 1 95 ? 99.504 78.996 196.247 1.00 68.38 163 ALA A O 1
ATOM 710 N N . ILE A 1 96 ? 97.364 78.192 196.004 1.00 74.43 164 ILE A N 1
ATOM 711 C CA . ILE A 1 96 ? 97.126 78.739 194.678 1.00 62.79 164 ILE A CA 1
ATOM 712 C C . ILE A 1 96 ? 97.502 80.174 194.609 1.00 58.37 164 ILE A C 1
ATOM 713 O O . ILE A 1 96 ? 98.368 80.535 193.823 1.00 70.47 164 ILE A O 1
ATOM 718 N N . PRO A 1 97 ? 96.867 81.008 195.423 1.00 66.45 165 PRO A N 1
ATOM 719 C CA . PRO A 1 97 ? 97.206 82.446 195.270 1.00 62.55 165 PRO A CA 1
ATOM 720 C C . PRO A 1 97 ? 98.661 82.746 195.631 1.00 59.03 165 PRO A C 1
ATOM 721 O O . PRO A 1 97 ? 99.246 83.743 195.130 1.00 59.46 165 PRO A O 1
ATOM 725 N N . ALA A 1 98 ? 99.230 81.920 196.503 1.00 56.96 166 ALA A N 1
ATOM 726 C CA . ALA A 1 98 ? 100.661 82.044 196.854 1.00 69.26 166 ALA A CA 1
ATOM 727 C C . ALA A 1 98 ? 101.583 81.691 195.660 1.00 62.50 166 ALA A C 1
ATOM 728 O O . ALA A 1 98 ? 102.444 82.481 195.262 1.00 67.19 166 ALA A O 1
ATOM 730 N N . PHE A 1 99 ? 101.363 80.536 195.067 1.00 63.89 167 PHE A N 1
ATOM 731 C CA . PHE A 1 99 ? 102.022 80.204 193.795 1.00 68.07 167 PHE A CA 1
ATOM 732 C C . PHE A 1 99 ? 101.910 81.264 192.690 1.00 66.46 167 PHE A C 1
ATOM 733 O O . PHE A 1 99 ? 102.894 81.569 192.018 1.00 67.28 167 PHE A O 1
ATOM 741 N N . ILE A 1 100 ? 100.734 81.839 192.513 1.00 58.17 168 ILE A N 1
ATOM 742 C CA . ILE A 1 100 ? 100.592 82.921 191.528 1.00 59.86 168 ILE A CA 1
ATOM 743 C C . ILE A 1 100 ? 101.478 84.138 191.871 1.00 64.94 168 ILE A C 1
ATOM 744 O O . ILE A 1 100 ? 102.072 84.779 190.954 1.00 56.65 168 ILE A O 1
ATOM 749 N N . SER A 1 101 ? 101.575 84.464 193.175 1.00 70.33 169 SER A N 1
ATOM 750 C CA . SER A 1 101 ? 102.477 85.545 193.626 1.00 75.78 169 SER A CA 1
ATOM 751 C C . SER A 1 101 ? 103.908 85.164 193.255 1.00 74.55 169 SER A C 1
ATOM 752 O O . SER A 1 101 ? 104.683 86.025 192.829 1.00 74.09 169 SER A O 1
ATOM 755 N N . LEU A 1 102 ? 104.250 83.882 193.456 1.00 61.46 170 LEU A N 1
ATOM 756 C CA . LEU A 1 102 ? 105.596 83.372 193.122 1.00 64.08 170 LEU A CA 1
ATOM 757 C C . LEU A 1 102 ? 105.961 83.466 191.641 1.00 67.05 170 LEU A C 1
ATOM 758 O O . LEU A 1 102 ? 107.134 83.650 191.294 1.00 73.35 170 LEU A O 1
ATOM 763 N N . LEU A 1 103 ? 104.971 83.362 190.762 1.00 62.03 171 LEU A N 1
ATOM 764 C CA . LEU A 1 103 ? 105.230 83.490 189.338 1.00 62.50 171 LEU A CA 1
ATOM 765 C C . LEU A 1 103 ? 106.054 84.729 188.924 1.00 60.13 171 LEU A C 1
ATOM 766 O O . LEU A 1 103 ? 106.686 84.714 187.876 1.00 56.79 171 LEU A O 1
ATOM 771 N N . ALA A 1 104 ? 106.037 85.785 189.729 1.00 67.50 172 ALA A N 1
ATOM 772 C CA . ALA A 1 104 ? 106.767 87.013 189.387 1.00 81.95 172 ALA A CA 1
ATOM 773 C C . ALA A 1 104 ? 108.093 87.187 190.162 1.00 76.86 172 ALA A C 1
ATOM 774 O O . ALA A 1 104 ? 108.672 88.261 190.155 1.00 72.99 172 ALA A O 1
ATOM 776 N N . SER A 1 105 ? 108.576 86.119 190.802 1.00 71.60 173 SER A N 1
ATOM 777 C CA . SER A 1 105 ? 109.884 86.111 191.453 1.00 68.29 173 SER A CA 1
ATOM 778 C C . SER A 1 105 ? 111.004 86.496 190.491 1.00 66.37 173 SER A C 1
ATOM 779 O O . SER A 1 105 ? 110.966 86.125 189.337 1.00 64.17 173 SER A O 1
ATOM 782 N N . PRO A 1 106 ? 112.017 87.248 190.962 1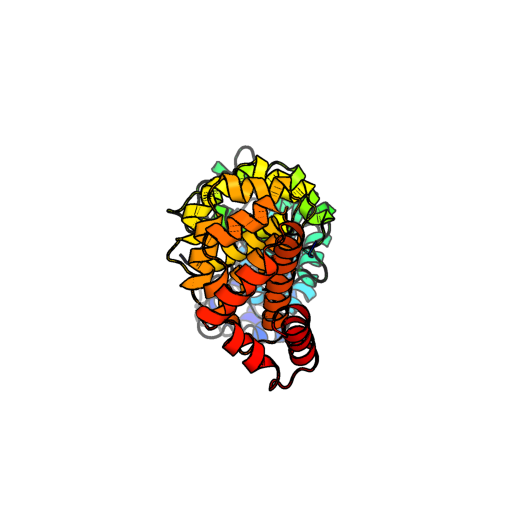.00 70.44 174 PRO A N 1
ATOM 783 C CA . PRO A 1 106 ? 113.139 87.484 190.046 1.00 76.05 174 PRO A CA 1
ATOM 784 C C . PRO A 1 106 ? 113.981 86.223 189.810 1.00 71.42 174 PRO A C 1
ATOM 785 O O . PRO A 1 106 ? 114.741 86.182 188.862 1.00 69.97 174 PRO A O 1
ATOM 789 N N . HIS A 1 107 ? 113.810 85.201 190.640 1.00 71.30 175 HIS A N 1
ATOM 790 C CA . HIS A 1 107 ? 114.497 83.918 190.484 1.00 61.06 175 HIS A CA 1
ATOM 791 C C . HIS A 1 107 ? 113.694 82.988 189.591 1.00 59.56 175 HIS A C 1
ATOM 792 O O . HIS A 1 107 ? 112.568 82.594 189.913 1.00 59.96 175 HIS A O 1
ATOM 799 N N . ALA A 1 108 ? 114.301 82.615 188.469 1.00 63.22 176 ALA A N 1
ATOM 800 C CA . ALA A 1 108 ? 113.603 81.886 187.434 1.00 52.75 176 ALA A CA 1
ATOM 801 C C . ALA A 1 108 ? 113.230 80.510 187.929 1.00 59.36 176 ALA A C 1
ATOM 802 O O . ALA A 1 108 ? 112.111 80.043 187.645 1.00 51.35 176 ALA A O 1
ATOM 804 N N . HIS A 1 109 ? 114.153 79.898 188.693 1.00 51.14 177 HIS A N 1
ATOM 805 C CA . HIS A 1 109 ? 113.995 78.534 189.207 1.00 55.46 177 HIS A CA 1
ATOM 806 C C . HIS A 1 109 ? 112.827 78.433 190.193 1.00 49.34 177 HIS A C 1
ATOM 807 O O . HIS A 1 109 ? 112.240 77.378 190.338 1.00 51.78 177 HIS A O 1
ATOM 814 N N . ILE A 1 110 ? 112.504 79.535 190.841 1.00 49.45 178 ILE A N 1
ATOM 815 C CA . ILE A 1 110 ? 111.392 79.613 191.783 1.00 60.27 178 ILE A CA 1
ATOM 816 C C . ILE A 1 110 ? 110.100 79.831 191.009 1.00 59.40 178 ILE A C 1
ATOM 817 O O . ILE A 1 110 ? 109.138 79.090 191.208 1.00 59.89 178 ILE A O 1
ATOM 822 N N . SER A 1 111 ? 110.107 80.804 190.099 1.00 57.49 179 SER A N 1
ATOM 823 C CA . SER A 1 111 ? 108.985 81.053 189.202 1.00 53.54 179 SER A CA 1
ATOM 824 C C . SER A 1 111 ? 108.558 79.757 188.485 1.00 56.60 179 SER A C 1
ATOM 825 O O . SER A 1 111 ? 107.382 79.425 188.434 1.00 53.43 179 SER A O 1
ATOM 828 N N . GLU A 1 112 ? 109.530 79.033 187.927 1.00 52.31 180 GLU A N 1
ATOM 829 C CA . GLU A 1 112 ? 109.256 77.859 187.164 1.00 48.88 180 GLU A CA 1
ATOM 830 C C . GLU A 1 112 ? 108.807 76.690 188.042 1.00 55.30 180 GLU A C 1
ATOM 831 O O . GLU A 1 112 ? 108.032 75.818 187.585 1.00 45.71 180 GLU A O 1
ATOM 837 N N . GLN A 1 113 ? 109.227 76.680 189.300 1.00 48.90 181 GLN A N 1
ATOM 838 C CA . GLN A 1 113 ? 108.670 75.721 190.211 1.00 52.39 181 GLN A CA 1
ATOM 839 C C . GLN A 1 113 ? 107.178 76.001 190.475 1.00 48.99 181 GLN A C 1
ATOM 840 O O . GLN A 1 113 ? 106.350 75.070 190.462 1.00 53.60 181 GLN A O 1
ATOM 846 N N . ALA A 1 114 ? 106.832 77.257 190.697 1.00 51.84 182 ALA A N 1
ATOM 847 C CA . ALA A 1 114 ? 105.406 77.689 190.784 1.00 52.87 182 ALA A CA 1
ATOM 848 C C . ALA A 1 114 ? 104.581 77.336 189.533 1.00 55.20 182 ALA A C 1
ATOM 849 O O . ALA A 1 114 ? 103.476 76.783 189.626 1.00 54.29 182 ALA A O 1
ATOM 851 N N . VAL A 1 115 ? 105.137 77.619 188.364 1.00 51.08 183 VAL A N 1
ATOM 852 C CA . VAL A 1 115 ? 104.510 77.201 187.125 1.00 50.67 183 VAL A CA 1
ATOM 853 C C . VAL A 1 115 ? 104.243 75.710 187.202 1.00 50.25 183 VAL A C 1
ATOM 854 O O . VAL A 1 115 ? 103.133 75.290 186.950 1.00 50.80 183 VAL A O 1
ATOM 858 N N . TRP A 1 116 ? 105.267 74.909 187.514 1.00 47.23 184 TRP A N 1
ATOM 859 C CA . TRP A 1 116 ? 105.119 73.421 187.564 1.00 48.66 184 TRP A CA 1
ATOM 860 C C . TRP A 1 116 ? 104.002 73.004 188.573 1.00 53.45 184 TRP A C 1
ATOM 861 O O . TRP A 1 116 ? 103.158 72.186 188.278 1.00 49.20 184 TRP A O 1
ATOM 872 N N . ALA A 1 117 ? 104.002 73.584 189.761 1.00 55.93 185 ALA A N 1
ATOM 873 C CA . ALA A 1 117 ? 102.942 73.304 190.722 1.00 60.37 185 ALA A CA 1
ATOM 874 C C . ALA A 1 117 ? 101.543 73.690 190.203 1.00 54.69 185 ALA A C 1
ATOM 875 O O . ALA A 1 117 ? 100.622 72.940 190.390 1.00 55.69 185 ALA A O 1
ATOM 877 N N . LEU A 1 118 ? 101.400 74.871 189.605 1.00 50.66 186 LEU A N 1
ATOM 878 C CA . LEU A 1 118 ? 100.114 75.276 189.082 1.00 50.57 186 LEU A CA 1
ATOM 879 C C . LEU A 1 118 ? 99.667 74.318 187.970 1.00 54.24 186 LEU A C 1
ATOM 880 O O . LEU A 1 118 ? 98.483 74.075 187.797 1.00 57.09 186 LEU A O 1
ATOM 885 N N . GLY A 1 119 ? 100.607 73.695 187.278 1.00 56.09 187 GLY A N 1
ATOM 886 C CA . GLY A 1 119 ? 100.263 72.733 186.264 1.00 46.21 187 GLY A CA 1
ATOM 887 C C . GLY A 1 119 ? 99.563 71.538 186.849 1.00 57.20 187 GLY A C 1
ATOM 888 O O . GLY A 1 119 ? 98.654 70.964 186.239 1.00 55.13 187 GLY A O 1
ATOM 889 N N . ASN A 1 120 ? 100.045 71.107 188.007 1.00 58.34 188 ASN A N 1
ATOM 890 C CA . ASN A 1 120 ? 99.555 69.901 188.636 1.00 54.78 188 ASN A CA 1
ATOM 891 C C . ASN A 1 120 ? 98.209 70.133 189.297 1.00 53.03 188 ASN A C 1
ATOM 892 O O . ASN A 1 120 ? 97.342 69.293 189.236 1.00 53.61 188 ASN A O 1
ATOM 897 N N . ILE A 1 121 ? 98.064 71.272 189.951 1.00 58.06 189 ILE A N 1
ATOM 898 C CA . ILE A 1 121 ? 96.804 71.679 190.564 1.00 63.12 189 ILE A CA 1
ATOM 899 C C . ILE A 1 121 ? 95.770 71.634 189.438 1.00 66.08 189 ILE A C 1
ATOM 900 O O . ILE A 1 121 ? 94.876 70.806 189.476 1.00 68.82 189 ILE A O 1
ATOM 905 N N . ALA A 1 122 ? 95.968 72.445 188.394 1.00 66.62 190 ALA A N 1
ATOM 906 C CA . ALA A 1 122 ? 95.057 72.512 187.236 1.00 61.83 190 ALA A CA 1
ATOM 907 C C . ALA A 1 122 ? 94.852 71.163 186.512 1.00 60.78 190 ALA A C 1
ATOM 908 O O . ALA A 1 122 ? 93.743 70.884 186.035 1.00 55.71 190 ALA A O 1
ATOM 910 N N . GLY A 1 123 ? 95.902 70.325 186.479 1.00 58.01 191 GLY A N 1
ATOM 911 C CA . GLY A 1 123 ? 95.874 68.958 185.884 1.00 54.26 191 GLY A CA 1
ATOM 912 C C . GLY A 1 123 ? 94.974 67.943 186.575 1.00 62.38 191 GLY A C 1
ATOM 913 O O . GLY A 1 123 ? 94.739 66.826 186.071 1.00 60.14 191 GLY A O 1
ATOM 914 N N . ASP A 1 124 ? 94.479 68.305 187.756 1.00 68.72 192 ASP A N 1
ATOM 915 C CA . ASP A 1 124 ? 93.628 67.394 188.535 1.00 71.97 192 ASP A CA 1
ATOM 916 C C . ASP A 1 124 ? 92.286 67.242 187.813 1.00 70.86 192 ASP A C 1
ATOM 917 O O . ASP A 1 124 ? 91.890 66.140 187.440 1.00 74.28 192 ASP A O 1
ATOM 922 N N . GLY A 1 125 ? 91.620 68.375 187.608 1.00 65.05 193 GLY A N 1
ATOM 923 C CA . GLY A 1 125 ? 90.561 68.485 186.638 1.00 61.37 193 GLY A CA 1
ATOM 924 C C . GLY A 1 125 ? 89.987 69.881 186.559 1.00 66.30 193 GLY A C 1
ATOM 925 O O . GLY A 1 125 ? 90.678 70.876 186.897 1.00 72.57 193 GLY A O 1
ATOM 926 N N . SER A 1 126 ? 88.706 69.954 186.157 1.00 62.48 194 SER A N 1
ATOM 927 C CA . SER A 1 126 ? 88.064 71.220 185.819 1.00 61.53 194 SER A CA 1
ATOM 928 C C . SER A 1 126 ? 87.860 72.162 187.015 1.00 65.16 194 SER A C 1
ATOM 929 O O . SER A 1 126 ? 87.861 73.426 186.873 1.00 65.17 194 SER A O 1
ATOM 932 N N . VAL A 1 127 ? 87.698 71.574 188.201 1.00 62.85 195 VAL A N 1
ATOM 933 C CA . VAL A 1 127 ? 87.405 72.403 189.367 1.00 71.58 195 VAL A CA 1
ATOM 934 C C . VAL A 1 127 ? 88.691 73.167 189.707 1.00 66.16 195 VAL A C 1
ATOM 935 O O . VAL A 1 127 ? 88.731 74.394 189.635 1.00 66.12 195 VAL A O 1
ATOM 939 N N . PHE A 1 128 ? 89.761 72.453 190.033 1.00 65.24 196 PHE A N 1
ATOM 940 C CA . PHE A 1 128 ? 90.987 73.143 190.450 1.00 71.33 196 PHE A CA 1
ATOM 941 C C . PHE A 1 128 ? 91.544 74.025 189.306 1.00 69.79 196 PHE A C 1
ATOM 942 O O . PHE A 1 128 ? 92.026 75.144 189.561 1.00 61.12 196 PHE A O 1
ATOM 950 N N . ARG A 1 129 ? 91.401 73.550 188.056 1.00 65.39 197 ARG A N 1
ATOM 951 C CA . ARG A 1 129 ? 91.671 74.368 186.868 1.00 60.25 197 ARG A CA 1
ATOM 952 C C . ARG A 1 129 ? 90.947 75.689 186.876 1.00 61.57 197 ARG A C 1
ATOM 953 O O . ARG A 1 129 ? 91.552 76.728 186.582 1.00 53.25 197 ARG A O 1
ATOM 961 N N . ASP A 1 130 ? 89.637 75.664 187.165 1.00 73.75 198 ASP A N 1
ATOM 962 C CA . ASP A 1 130 ? 88.859 76.933 187.247 1.00 75.75 198 ASP A CA 1
ATOM 963 C C . ASP A 1 130 ? 89.277 77.795 188.433 1.00 64.63 198 ASP A C 1
ATOM 964 O O . ASP A 1 130 ? 89.236 79.040 188.364 1.00 62.35 198 ASP A O 1
ATOM 969 N N . LEU A 1 131 ? 89.737 77.138 189.497 1.00 66.87 199 LEU A N 1
ATOM 970 C CA . LEU A 1 131 ? 90.198 77.870 190.690 1.00 79.74 199 LEU A CA 1
ATOM 971 C C . LEU A 1 131 ? 91.510 78.668 190.445 1.00 68.86 199 LEU A C 1
ATOM 972 O O . LEU A 1 131 ? 91.603 79.883 190.723 1.00 69.48 199 LEU A O 1
ATOM 977 N N . VAL A 1 132 ? 92.465 77.975 189.840 1.00 56.47 200 VAL A N 1
ATOM 978 C CA . VAL A 1 132 ? 93.716 78.554 189.320 1.00 60.80 200 VAL A CA 1
ATOM 979 C C . VAL A 1 132 ? 93.476 79.719 188.367 1.00 59.87 200 VAL A C 1
ATOM 980 O O . VAL A 1 132 ? 94.178 80.723 188.429 1.00 61.77 200 VAL A O 1
ATOM 984 N N . ILE A 1 133 ? 92.492 79.581 187.465 1.00 64.25 201 ILE A N 1
ATOM 985 C CA . ILE A 1 133 ? 92.107 80.705 186.581 1.00 61.93 201 ILE A CA 1
ATOM 986 C C . ILE A 1 133 ? 91.432 81.789 187.384 1.00 61.34 201 ILE A C 1
ATOM 987 O O . ILE A 1 133 ? 91.752 82.974 187.211 1.00 64.00 201 ILE A O 1
ATOM 992 N N . LYS A 1 134 ? 90.513 81.405 188.271 1.00 63.96 202 LYS A N 1
ATOM 993 C CA . LYS A 1 134 ? 89.818 82.418 189.098 1.00 82.09 202 LYS A CA 1
ATOM 994 C C . LYS A 1 134 ? 90.774 83.260 189.961 1.00 84.71 202 LYS A C 1
ATOM 995 O O . LYS A 1 134 ? 90.642 84.479 190.032 1.00 67.73 202 LYS A O 1
ATOM 1001 N N . TYR A 1 135 ? 91.756 82.616 190.585 1.00 84.72 203 TYR A N 1
ATOM 1002 C CA . TYR A 1 135 ? 92.723 83.355 191.400 1.00 83.81 203 TYR A CA 1
ATOM 1003 C C . TYR A 1 135 ? 93.698 84.261 190.625 1.00 74.71 203 TYR A C 1
ATOM 1004 O O . TYR A 1 135 ? 94.413 85.052 191.219 1.00 80.34 203 TYR A O 1
ATOM 1013 N N . GLY A 1 136 ? 93.718 84.163 189.303 1.00 73.32 204 GLY A N 1
ATOM 1014 C CA . GLY A 1 136 ? 94.470 85.113 188.457 1.00 66.02 204 GLY A CA 1
ATOM 1015 C C . GLY A 1 136 ? 95.770 84.607 187.846 1.00 61.18 204 GLY A C 1
ATOM 1016 O O . GLY A 1 136 ? 96.668 85.401 187.576 1.00 62.78 204 GLY A O 1
ATOM 1017 N N . ALA A 1 137 ? 95.865 83.294 187.606 1.00 53.49 205 ALA A N 1
ATOM 1018 C CA . ALA A 1 137 ? 97.102 82.692 187.068 1.00 57.81 205 ALA A CA 1
ATOM 1019 C C . ALA A 1 137 ? 97.428 83.069 185.622 1.00 61.59 205 ALA A C 1
ATOM 1020 O O . ALA A 1 137 ? 98.600 83.166 185.242 1.00 59.63 205 ALA A O 1
ATOM 1022 N N . VAL A 1 138 ? 96.401 83.297 184.813 1.00 52.94 206 VAL A N 1
ATOM 1023 C CA . VAL A 1 138 ? 96.610 83.437 183.381 1.00 49.19 206 VAL A CA 1
ATOM 1024 C C . VAL A 1 138 ? 97.500 84.587 182.931 1.00 55.04 206 VAL A C 1
ATOM 1025 O O . VAL A 1 138 ? 98.391 84.386 182.071 1.00 56.91 206 VAL A O 1
ATOM 1029 N N . ASP A 1 139 ? 97.276 85.774 183.470 1.00 57.45 207 ASP A N 1
ATOM 1030 C CA . ASP A 1 139 ? 98.089 86.933 183.050 1.00 68.93 207 ASP A CA 1
ATOM 1031 C C . ASP A 1 139 ? 99.575 86.705 183.348 1.00 64.72 207 ASP A C 1
ATOM 1032 O O . ASP A 1 139 ? 100.402 86.906 182.470 1.00 72.62 207 ASP A O 1
ATOM 1037 N N . PRO A 1 140 ? 99.916 86.297 184.587 1.00 67.60 208 PRO A N 1
ATOM 1038 C CA . PRO A 1 140 ? 101.327 86.086 184.873 1.00 74.01 208 PRO A CA 1
ATOM 1039 C C . PRO A 1 140 ? 101.987 84.936 184.058 1.00 64.53 208 PRO A C 1
ATOM 1040 O O . PRO A 1 140 ? 103.145 85.072 183.651 1.00 61.48 208 PRO A O 1
ATOM 1044 N N . LEU A 1 141 ? 101.259 83.848 183.819 1.00 64.34 209 LEU A N 1
ATOM 1045 C CA . LEU A 1 141 ? 101.756 82.722 182.999 1.00 59.81 209 LEU A CA 1
ATOM 1046 C C . LEU A 1 141 ? 102.068 83.187 181.592 1.00 62.37 209 LEU A C 1
ATOM 1047 O O . LEU A 1 141 ? 103.158 82.934 181.100 1.00 62.88 209 LEU A O 1
ATOM 1052 N N . LEU A 1 142 ? 101.114 83.893 180.975 1.00 63.95 210 LEU A N 1
ATOM 1053 C CA . LEU A 1 142 ? 101.278 84.463 179.651 1.00 57.31 210 LEU A CA 1
ATOM 1054 C C . LEU A 1 142 ? 102.341 85.523 179.661 1.00 60.77 210 LEU A C 1
ATOM 1055 O O . LEU A 1 142 ? 103.161 85.584 178.751 1.00 57.20 210 LEU A O 1
ATOM 1060 N N . ALA A 1 143 ? 102.379 86.366 180.672 1.00 54.80 211 ALA A N 1
ATOM 1061 C CA . ALA A 1 143 ? 103.474 87.336 180.699 1.00 63.15 211 ALA A CA 1
ATOM 1062 C C . ALA A 1 143 ? 104.868 86.665 180.536 1.00 64.34 211 ALA A C 1
ATOM 1063 O O . ALA A 1 143 ? 105.762 87.247 179.911 1.00 64.91 211 ALA A O 1
ATOM 1065 N N . LEU A 1 144 ? 105.034 85.448 181.090 1.00 56.06 212 LEU A N 1
ATOM 1066 C CA . LEU A 1 144 ? 106.323 84.731 181.014 1.00 62.22 212 LEU A CA 1
ATOM 1067 C C . LEU A 1 144 ? 106.648 84.246 179.622 1.00 59.23 212 LEU A C 1
ATOM 1068 O O . LEU A 1 144 ? 107.798 84.139 179.252 1.00 55.48 212 LEU A O 1
ATOM 1073 N N . LEU A 1 145 ? 105.605 83.948 178.872 1.00 69.25 213 LEU A N 1
ATOM 1074 C CA . LEU A 1 145 ? 105.688 83.423 177.507 1.00 65.46 213 LEU A CA 1
ATOM 1075 C C . LEU A 1 145 ? 105.479 84.466 176.456 1.00 69.57 213 LEU A C 1
ATOM 1076 O O . LEU A 1 145 ? 105.993 84.318 175.369 1.00 59.96 213 LEU A O 1
ATOM 1081 N N . ALA A 1 146 ? 104.593 85.427 176.711 1.00 95.08 214 ALA A N 1
ATOM 1082 C CA . ALA A 1 146 ? 104.292 86.481 175.724 1.00 112.02 214 ALA A CA 1
ATOM 1083 C C . ALA A 1 146 ? 105.553 87.234 175.803 1.00 88.76 214 ALA A C 1
ATOM 1084 O O . ALA A 1 146 ? 105.895 87.623 176.907 1.00 82.87 214 ALA A O 1
ATOM 1086 N N . VAL A 1 147 ? 106.281 87.387 174.701 1.00 76.11 215 VAL A N 1
ATOM 1087 C CA . VAL A 1 147 ? 107.482 88.162 174.823 1.00 96.97 215 VAL A CA 1
ATOM 1088 C C . VAL A 1 147 ? 108.170 88.688 173.570 1.00 85.52 215 VAL A C 1
ATOM 1089 O O . VAL A 1 147 ? 107.960 88.185 172.462 1.00 90.71 215 VAL A O 1
ATOM 1093 N N . PRO A 1 148 ? 108.980 89.743 173.762 1.00 87.71 216 PRO A N 1
ATOM 1094 C CA . PRO A 1 148 ? 110.063 90.050 172.840 1.00 113.74 216 PRO A CA 1
ATOM 1095 C C . PRO A 1 148 ? 111.344 89.238 173.124 1.00 119.47 216 PRO A C 1
ATOM 1096 O O . PRO A 1 148 ? 112.335 89.361 172.372 1.00 100.53 216 PRO A O 1
ATOM 1100 N N . ASP A 1 149 ? 111.321 88.484 174.234 1.00 96.32 217 ASP A N 1
ATOM 1101 C CA . ASP A 1 149 ? 112.484 87.696 174.732 1.00 88.62 217 ASP A CA 1
ATOM 1102 C C . ASP A 1 149 ? 112.466 86.215 175.226 1.00 106.01 217 ASP A C 1
ATOM 1103 O O . ASP A 1 149 ? 113.406 85.817 176.067 1.00 125.26 217 ASP A O 1
ATOM 1108 N N . MET A 1 150 ? 111.400 85.529 174.899 1.00 87.37 218 MET A N 1
ATOM 1109 C CA . MET A 1 150 ? 111.141 84.175 175.277 1.00 83.89 218 MET A CA 1
ATOM 1110 C C . MET A 1 150 ? 112.318 83.363 174.840 1.00 93.55 218 MET A C 1
ATOM 1111 O O . MET A 1 150 ? 112.714 82.399 175.481 1.00 110.50 218 MET A O 1
ATOM 1116 N N . SER A 1 151 ? 112.859 83.754 173.693 1.00 92.27 219 SER A N 1
ATOM 1117 C CA . SER A 1 151 ? 114.128 83.227 173.217 1.00 108.65 219 SER A CA 1
ATOM 1118 C C . SER A 1 151 ? 115.157 83.070 174.340 1.00 104.57 219 SER A C 1
ATOM 1119 O O . SER A 1 151 ? 116.036 82.205 174.266 1.00 104.30 219 SER A O 1
ATOM 1122 N N . SER A 1 152 ? 115.013 83.903 175.377 1.00 105.91 220 SER A N 1
ATOM 1123 C CA . SER A 1 152 ? 115.864 83.880 176.575 1.00 106.91 220 SER A CA 1
ATOM 1124 C C . SER A 1 152 ? 115.409 82.878 177.664 1.00 88.14 220 SER A C 1
ATOM 1125 O O . SER A 1 152 ? 116.023 82.797 178.717 1.00 85.75 220 SER A O 1
ATOM 1128 N N . LEU A 1 153 ? 114.338 82.138 177.405 1.00 82.00 221 LEU A N 1
ATOM 1129 C CA . LEU A 1 153 ? 113.816 81.139 178.321 1.00 74.02 221 LEU A CA 1
ATOM 1130 C C . LEU A 1 153 ? 114.515 79.845 177.975 1.00 72.80 221 LEU A C 1
ATOM 1131 O O . LEU A 1 153 ? 114.644 79.501 176.798 1.00 73.88 221 LEU A O 1
ATOM 1136 N N . ALA A 1 154 ? 114.951 79.116 178.988 1.00 66.96 222 ALA A N 1
ATOM 1137 C CA . ALA A 1 154 ? 115.458 77.784 178.745 1.00 67.17 222 ALA A CA 1
ATOM 1138 C C . ALA A 1 154 ? 114.337 76.927 178.127 1.00 64.10 222 ALA A C 1
ATOM 1139 O O . ALA A 1 154 ? 113.153 77.134 178.395 1.00 68.35 222 ALA A O 1
ATOM 1141 N N . CYS A 1 155 ? 114.697 75.980 177.275 1.00 65.28 223 CYS A N 1
ATOM 1142 C CA . CYS A 1 155 ? 113.685 75.111 176.668 1.00 73.34 223 CYS A CA 1
ATOM 1143 C C . CYS A 1 155 ? 112.885 74.287 177.702 1.00 73.68 223 CYS A C 1
ATOM 1144 O O . CYS A 1 155 ? 111.688 74.020 177.481 1.00 67.94 223 CYS A O 1
ATOM 1147 N N . GLY A 1 156 ? 113.543 73.869 178.789 1.00 60.37 224 GLY A N 1
ATOM 1148 C CA . GLY A 1 156 ? 112.877 73.142 179.844 1.00 57.56 224 GLY A CA 1
ATOM 1149 C C . GLY A 1 156 ? 111.766 73.960 180.489 1.00 56.72 224 GLY A C 1
ATOM 1150 O O . GLY A 1 156 ? 110.687 73.451 180.843 1.00 54.98 224 GLY A O 1
ATOM 1151 N N . TYR A 1 157 ? 112.049 75.235 180.674 1.00 57.46 225 TYR A N 1
ATOM 1152 C CA . TYR A 1 157 ? 111.054 76.185 181.134 1.00 60.52 225 TYR A CA 1
ATOM 1153 C C . TYR A 1 157 ? 109.945 76.402 180.140 1.00 60.75 225 TYR A C 1
ATOM 1154 O O . TYR A 1 157 ? 108.780 76.319 180.518 1.00 54.13 225 TYR A O 1
ATOM 1163 N N . LEU A 1 158 ? 110.288 76.633 178.882 1.00 56.30 226 LEU A N 1
ATOM 1164 C CA . LEU A 1 158 ? 109.273 76.809 177.866 1.00 52.45 226 LEU A CA 1
ATOM 1165 C C . LEU A 1 158 ? 108.301 75.641 177.833 1.00 56.12 226 LEU A C 1
ATOM 1166 O O . LEU A 1 158 ? 107.080 75.835 177.908 1.00 51.78 226 LEU A O 1
ATOM 1171 N N . ARG A 1 159 ? 108.857 74.423 177.758 1.00 55.47 227 ARG A N 1
ATOM 1172 C CA . ARG A 1 159 ? 108.091 73.182 177.811 1.00 50.88 227 ARG A CA 1
ATOM 1173 C C . ARG A 1 159 ? 107.238 73.109 179.075 1.00 47.92 227 ARG A C 1
ATOM 1174 O O . ARG A 1 159 ? 106.102 72.672 179.039 1.00 51.09 227 ARG A O 1
ATOM 1182 N N . ASN A 1 160 ? 107.791 73.549 180.179 1.00 46.15 228 ASN A N 1
ATOM 1183 C CA . ASN A 1 160 ? 107.071 73.526 181.433 1.00 54.16 228 ASN A CA 1
ATOM 1184 C C . ASN A 1 160 ? 105.792 74.460 181.455 1.00 48.44 228 ASN A C 1
ATOM 1185 O O . ASN A 1 160 ? 104.677 74.044 181.829 1.00 45.39 228 ASN A O 1
ATOM 1190 N N . LEU A 1 161 ? 105.990 75.682 181.015 1.00 44.58 229 LEU A N 1
ATOM 1191 C CA . LEU A 1 161 ? 104.931 76.665 180.756 1.00 52.31 229 LEU A CA 1
ATOM 1192 C C . LEU A 1 161 ? 103.894 76.185 179.776 1.00 53.94 229 LEU A C 1
ATOM 1193 O O . LEU A 1 161 ? 102.710 76.290 180.017 1.00 51.23 229 LEU A O 1
ATOM 1198 N N . THR A 1 162 ? 104.363 75.622 178.671 1.00 55.07 230 THR A N 1
ATOM 1199 C CA . THR A 1 162 ? 103.463 75.178 177.638 1.00 56.04 230 THR A CA 1
ATOM 1200 C C . THR A 1 162 ? 102.542 74.107 178.187 1.00 53.09 230 THR A C 1
ATOM 1201 O O . THR A 1 162 ? 101.343 74.122 177.942 1.00 60.51 230 THR A O 1
ATOM 1205 N N . TRP A 1 163 ? 103.128 73.161 178.908 1.00 57.35 231 TRP A N 1
ATOM 1206 C CA . TRP A 1 163 ? 102.382 72.042 179.491 1.00 62.28 231 TRP A CA 1
ATOM 1207 C C . TRP A 1 163 ? 101.350 72.556 180.537 1.00 57.72 231 TRP A C 1
ATOM 1208 O O . TRP A 1 163 ? 100.186 72.172 180.500 1.00 59.18 231 TRP A O 1
ATOM 1219 N N . THR A 1 164 ? 101.764 73.469 181.399 1.00 52.54 232 THR A N 1
ATOM 1220 C CA . THR A 1 164 ? 100.835 74.104 182.324 1.00 58.61 232 THR A CA 1
ATOM 1221 C C . THR A 1 164 ? 99.680 74.819 181.559 1.00 55.14 232 THR A C 1
ATOM 1222 O O . THR A 1 164 ? 98.510 74.523 181.813 1.00 50.80 232 THR A O 1
ATOM 1226 N N . LEU A 1 165 ? 100.007 75.698 180.610 1.00 54.32 233 LEU A N 1
ATOM 1227 C CA . LEU A 1 165 ? 98.965 76.321 179.777 1.00 56.76 233 LEU A CA 1
ATOM 1228 C C . LEU A 1 165 ? 98.059 75.282 179.216 1.00 56.06 233 LEU A C 1
ATOM 1229 O O . LEU A 1 165 ? 96.859 75.444 179.246 1.00 57.50 233 LEU A O 1
ATOM 1234 N N . SER A 1 166 ? 98.636 74.202 178.704 1.00 56.17 234 SER A N 1
ATOM 1235 C CA . SER A 1 166 ? 97.815 73.132 178.133 1.00 52.91 234 SER A CA 1
ATOM 1236 C C . SER A 1 166 ? 96.850 72.607 179.172 1.00 56.11 234 SER A C 1
ATOM 1237 O O . SER A 1 166 ? 95.716 72.322 178.840 1.00 63.01 234 SER A O 1
ATOM 1240 N N . ASN A 1 167 ? 97.263 72.507 180.438 1.00 58.67 235 ASN A N 1
ATOM 1241 C CA . ASN A 1 167 ? 96.377 71.932 181.444 1.00 54.37 235 ASN A CA 1
ATOM 1242 C C . ASN A 1 167 ? 95.198 72.856 181.739 1.00 54.03 235 ASN A C 1
ATOM 1243 O O . ASN A 1 167 ? 94.083 72.390 182.001 1.00 54.51 235 ASN A O 1
ATOM 1248 N N . LEU A 1 168 ? 95.463 74.159 181.669 1.00 47.92 236 LEU A N 1
ATOM 1249 C CA . LEU A 1 168 ? 94.452 75.170 181.715 1.00 52.05 236 LEU A CA 1
ATOM 1250 C C . LEU A 1 168 ? 93.421 75.115 180.592 1.00 55.95 236 LEU A C 1
ATOM 1251 O O . LEU A 1 168 ? 92.306 75.644 180.761 1.00 50.03 236 LEU A O 1
ATOM 1256 N N . CYS A 1 169 ? 93.772 74.466 179.481 1.00 50.81 237 CYS A N 1
ATOM 1257 C CA . CYS A 1 169 ? 92.857 74.281 178.370 1.00 48.39 237 CYS A CA 1
ATOM 1258 C C . CYS A 1 169 ? 92.212 72.945 178.365 1.00 48.65 237 CYS A C 1
ATOM 1259 O O . CYS A 1 169 ? 91.380 72.737 177.507 1.00 54.87 237 CYS A O 1
ATOM 1262 N N . ARG A 1 170 ? 92.585 72.039 179.280 1.00 54.14 238 ARG A N 1
ATOM 1263 C CA . ARG A 1 170 ? 92.306 70.612 179.128 1.00 53.08 238 ARG A CA 1
ATOM 1264 C C . ARG A 1 170 ? 90.955 69.916 179.350 1.00 65.23 238 ARG A C 1
ATOM 1265 O O . ARG A 1 170 ? 90.587 69.036 178.463 1.00 74.33 238 ARG A O 1
ATOM 1273 N N . ASN A 1 171 ? 90.244 70.087 180.445 1.00 59.55 239 ASN A N 1
ATOM 1274 C CA . ASN A 1 171 ? 89.071 69.130 180.582 1.00 76.70 239 ASN A CA 1
ATOM 1275 C C . ASN A 1 171 ? 87.729 69.723 180.178 1.00 78.31 239 ASN A C 1
ATOM 1276 O O . ASN A 1 171 ? 87.658 70.867 179.761 1.00 65.43 239 ASN A O 1
ATOM 1281 N N . LYS A 1 172 ? 86.667 68.937 180.289 1.00 95.07 240 LYS A N 1
ATOM 1282 C CA . LYS A 1 172 ? 85.319 69.499 180.148 1.00 105.91 240 LYS A CA 1
ATOM 1283 C C . LYS A 1 172 ? 84.384 69.074 181.296 1.00 108.88 240 LYS A C 1
ATOM 1284 O O . LYS A 1 172 ? 84.813 68.436 182.289 1.00 95.06 240 LYS A O 1
ATOM 1290 N N . ASN A 1 173 ? 83.140 69.531 181.200 1.00 111.08 241 ASN A N 1
ATOM 1291 C CA . ASN A 1 173 ? 82.122 69.260 182.212 1.00 104.54 241 ASN A CA 1
ATOM 1292 C C . ASN A 1 173 ? 82.536 69.928 183.525 1.00 94.03 241 ASN A C 1
ATOM 1293 O O . ASN A 1 173 ? 82.747 69.232 184.513 1.00 81.23 241 ASN A O 1
ATOM 1298 N N . PRO A 1 174 ? 82.724 71.262 183.539 1.00 71.90 242 PRO A N 1
ATOM 1299 C CA . PRO A 1 174 ? 82.668 72.171 182.368 1.00 74.47 242 PRO A CA 1
ATOM 1300 C C . PRO A 1 174 ? 83.985 72.349 181.569 1.00 80.37 242 PRO A C 1
ATOM 1301 O O . PRO A 1 174 ? 85.076 72.143 182.078 1.00 84.20 242 PRO A O 1
ATOM 1305 N N . ALA A 1 175 ? 83.856 72.741 180.314 1.00 80.24 243 ALA A N 1
ATOM 1306 C CA . ALA A 1 175 ? 84.971 73.260 179.550 1.00 72.50 243 ALA A CA 1
ATOM 1307 C C . ALA A 1 175 ? 85.450 74.499 180.256 1.00 64.79 243 ALA A C 1
ATOM 1308 O O . ALA A 1 175 ? 84.718 75.012 181.106 1.00 71.71 243 ALA A O 1
ATOM 1310 N N . PRO A 1 176 ? 86.664 75.000 179.905 1.00 66.53 244 PRO A N 1
ATOM 1311 C CA . PRO A 1 176 ? 87.246 76.195 180.550 1.00 64.63 244 PRO A CA 1
ATOM 1312 C C . PRO A 1 176 ? 86.466 77.441 180.293 1.00 63.96 244 PRO A C 1
ATOM 1313 O O . PRO A 1 176 ? 85.842 77.508 179.285 1.00 73.71 244 PRO A O 1
ATOM 1317 N N . PRO A 1 177 ? 86.581 78.467 181.161 1.00 80.42 245 PRO A N 1
ATOM 1318 C CA . PRO A 1 177 ? 85.906 79.741 180.912 1.00 77.07 245 PRO A CA 1
ATOM 1319 C C . PRO A 1 177 ? 86.313 80.279 179.584 1.00 75.89 245 PRO A C 1
ATOM 1320 O O . PRO A 1 177 ? 87.464 80.136 179.203 1.00 74.78 245 PRO A O 1
ATOM 1324 N N . ILE A 1 178 ? 85.375 80.936 178.911 1.00 76.75 246 ILE A N 1
ATOM 1325 C CA . ILE A 1 178 ? 85.615 81.439 177.565 1.00 58.31 246 ILE A CA 1
ATOM 1326 C C . ILE A 1 178 ? 86.575 82.571 177.487 1.00 58.93 246 ILE A C 1
ATOM 1327 O O . ILE A 1 178 ? 87.347 82.616 176.535 1.00 77.44 246 ILE A O 1
ATOM 1332 N N . ASP A 1 179 ? 86.570 83.493 178.439 1.00 69.41 247 ASP A N 1
ATOM 1333 C CA . ASP A 1 179 ? 87.426 84.695 178.241 1.00 71.99 247 ASP A CA 1
ATOM 1334 C C . ASP A 1 179 ? 88.874 84.400 178.589 1.00 59.73 247 ASP A C 1
ATOM 1335 O O . ASP A 1 179 ? 89.783 85.126 178.186 1.00 67.92 247 ASP A O 1
ATOM 1340 N N . ALA A 1 180 ? 89.079 83.323 179.337 1.00 62.60 248 ALA A N 1
ATOM 1341 C CA . ALA A 1 180 ? 90.436 82.825 179.629 1.00 64.42 248 ALA A CA 1
ATOM 1342 C C . ALA A 1 180 ? 91.054 82.215 178.332 1.00 60.73 248 ALA A C 1
ATOM 1343 O O . ALA A 1 180 ? 92.168 82.557 177.886 1.00 51.47 248 ALA A O 1
ATOM 1345 N N . VAL A 1 181 ? 90.256 81.372 177.703 1.00 55.24 249 VAL A N 1
ATOM 1346 C CA . VAL A 1 181 ? 90.579 80.860 176.391 1.00 56.91 249 VAL A CA 1
ATOM 1347 C C . VAL A 1 181 ? 90.880 81.943 175.353 1.00 56.00 249 VAL A C 1
ATOM 1348 O O . VAL A 1 181 ? 91.804 81.798 174.581 1.00 60.26 249 VAL A O 1
ATOM 1352 N N . GLU A 1 182 ? 90.106 83.024 175.325 1.00 68.49 250 GLU A N 1
ATOM 1353 C CA . GLU A 1 182 ? 90.358 84.114 174.354 1.00 71.39 250 GLU A CA 1
ATOM 1354 C C . GLU A 1 182 ? 91.692 84.782 174.635 1.00 62.33 250 GLU A C 1
ATOM 1355 O O . GLU A 1 182 ? 92.408 85.192 173.731 1.00 65.27 250 GLU A O 1
ATOM 1361 N N . GLN A 1 183 ? 92.004 84.898 175.910 1.00 61.33 251 GLN A N 1
ATOM 1362 C CA . GLN A 1 183 ? 93.220 85.540 176.367 1.00 63.60 251 GLN A CA 1
ATOM 1363 C C . GLN A 1 183 ? 94.474 84.691 176.026 1.00 64.22 251 GLN A C 1
ATOM 1364 O O . GLN A 1 183 ? 95.501 85.239 175.641 1.00 63.24 251 GLN A O 1
ATOM 1370 N N . ILE A 1 184 ? 94.327 83.363 176.117 1.00 53.91 252 ILE A N 1
ATOM 1371 C CA . ILE A 1 184 ? 95.397 82.388 175.943 1.00 55.18 252 ILE A CA 1
ATOM 1372 C C . ILE A 1 184 ? 95.705 82.008 174.499 1.00 57.24 252 ILE A C 1
ATOM 1373 O O . ILE A 1 184 ? 96.864 81.915 174.089 1.00 63.01 252 ILE A O 1
ATOM 1378 N N . LEU A 1 185 ? 94.662 81.711 173.754 1.00 61.91 253 LEU A N 1
ATOM 1379 C CA . LEU A 1 185 ? 94.783 81.347 172.330 1.00 62.73 253 LEU A CA 1
ATOM 1380 C C . LEU A 1 185 ? 95.859 82.038 171.467 1.00 60.90 253 LEU A C 1
ATOM 1381 O O . LEU A 1 185 ? 96.502 81.363 170.672 1.00 58.47 253 LEU A O 1
ATOM 1386 N N . PRO A 1 186 ? 95.991 83.380 171.548 1.00 60.52 254 PRO A N 1
ATOM 1387 C CA . PRO A 1 186 ? 97.050 84.043 170.757 1.00 63.28 254 PRO A CA 1
ATOM 1388 C C . PRO A 1 186 ? 98.491 83.580 171.070 1.00 62.17 254 PRO A C 1
ATOM 1389 O O . PRO A 1 186 ? 99.340 83.575 170.184 1.00 70.69 254 PRO A O 1
ATOM 1393 N N . THR A 1 187 ? 98.756 83.171 172.304 1.00 65.13 255 THR A N 1
ATOM 1394 C CA . THR A 1 187 ? 100.042 82.594 172.648 1.00 54.72 255 THR A CA 1
ATOM 1395 C C . THR A 1 187 ? 100.152 81.206 172.030 1.00 53.38 255 THR A C 1
ATOM 1396 O O . THR A 1 187 ? 101.146 80.886 171.370 1.00 51.64 255 THR A O 1
ATOM 1400 N N . LEU A 1 188 ? 99.122 80.404 172.202 1.00 47.80 256 LEU A N 1
ATOM 1401 C CA . LEU A 1 188 ? 99.114 79.105 171.588 1.00 51.68 256 LEU A CA 1
ATOM 1402 C C . LEU A 1 188 ? 99.387 79.153 170.083 1.00 57.00 256 LEU A C 1
ATOM 1403 O O . LEU A 1 188 ? 100.133 78.340 169.563 1.00 56.90 256 LEU A O 1
ATOM 1408 N N . VAL A 1 189 ? 98.773 80.096 169.388 1.00 58.81 257 VAL A N 1
ATOM 1409 C CA . VAL A 1 189 ? 98.880 80.188 167.933 1.00 52.30 257 VAL A CA 1
ATOM 1410 C C . VAL A 1 189 ? 100.336 80.462 167.579 1.00 53.17 257 VAL A C 1
ATOM 1411 O O . VAL A 1 189 ? 100.896 79.884 166.657 1.00 49.36 257 VAL A O 1
ATOM 1415 N N . ARG A 1 190 ? 100.929 81.376 168.322 1.00 50.23 258 ARG A N 1
ATOM 1416 C CA . ARG A 1 190 ? 102.330 81.707 168.187 1.00 55.30 258 ARG A CA 1
ATOM 1417 C C . ARG A 1 190 ? 103.284 80.505 168.495 1.00 60.16 258 ARG A C 1
ATOM 1418 O O . ARG A 1 190 ? 104.267 80.292 167.787 1.00 51.33 258 ARG A O 1
ATOM 1426 N N . LEU A 1 191 ? 102.977 79.733 169.551 1.00 52.50 259 LEU A N 1
ATOM 1427 C CA . LEU A 1 191 ? 103.809 78.617 169.923 1.00 50.85 259 LEU A CA 1
ATOM 1428 C C . LEU A 1 191 ? 103.734 77.497 168.896 1.00 49.31 259 LEU A C 1
ATOM 1429 O O . LEU A 1 191 ? 104.576 76.626 168.865 1.00 44.14 259 LEU A O 1
ATOM 1434 N N . LEU A 1 192 ? 102.753 77.569 168.019 1.00 50.47 260 LEU A N 1
ATOM 1435 C CA . LEU A 1 192 ? 102.585 76.547 167.009 1.00 50.45 260 LEU A CA 1
ATOM 1436 C C . LEU A 1 192 ? 103.596 76.733 165.880 1.00 48.67 260 LEU A C 1
ATOM 1437 O O . LEU A 1 192 ? 103.719 75.880 165.041 1.00 44.82 260 LEU A O 1
ATOM 1442 N N . HIS A 1 193 ? 104.313 77.868 165.873 1.00 54.05 261 HIS A N 1
ATOM 1443 C CA . HIS A 1 193 ? 105.448 78.114 164.986 1.00 51.79 261 HIS A CA 1
ATOM 1444 C C . HIS A 1 193 ? 106.829 77.930 165.634 1.00 54.49 261 HIS A C 1
ATOM 1445 O O . HIS A 1 193 ? 107.837 78.320 165.072 1.00 50.54 261 HIS A O 1
ATOM 1452 N N . HIS A 1 194 ? 106.886 77.316 166.815 1.00 59.46 262 HIS A N 1
ATOM 1453 C CA . HIS A 1 194 ? 108.157 77.079 167.498 1.00 49.37 262 HIS A CA 1
ATOM 1454 C C . HIS A 1 194 ? 108.804 75.872 166.811 1.00 52.21 262 HIS A C 1
ATOM 1455 O O . HIS A 1 194 ? 108.182 75.251 165.959 1.00 52.01 262 HIS A O 1
ATOM 1462 N N . ASP A 1 195 ? 110.033 75.533 167.172 1.00 46.66 263 ASP A N 1
ATOM 1463 C CA . ASP A 1 195 ? 110.701 74.326 166.611 1.00 49.50 263 ASP A CA 1
ATOM 1464 C C . ASP A 1 195 ? 110.925 73.159 167.560 1.00 50.25 263 ASP A C 1
ATOM 1465 O O . ASP A 1 195 ? 111.220 72.071 167.114 1.00 62.81 263 ASP A O 1
ATOM 1470 N N . ASP A 1 196 ? 110.868 73.397 168.858 1.00 53.45 264 ASP A N 1
ATOM 1471 C CA . ASP A 1 196 ? 110.985 72.342 169.866 1.00 57.04 264 ASP A CA 1
ATOM 1472 C C . ASP A 1 196 ? 109.806 71.350 169.785 1.00 60.25 264 ASP A C 1
ATOM 1473 O O . ASP A 1 196 ? 108.654 71.756 169.960 1.00 54.00 264 ASP A O 1
ATOM 1478 N N . PRO A 1 197 ? 110.091 70.052 169.576 1.00 58.50 265 PRO A N 1
ATOM 1479 C CA . PRO A 1 197 ? 108.981 69.145 169.389 1.00 63.57 265 PRO A CA 1
ATOM 1480 C C . PRO A 1 197 ? 108.038 68.940 170.584 1.00 56.00 265 PRO A C 1
ATOM 1481 O O . PRO A 1 197 ? 106.893 68.539 170.376 1.00 58.54 265 PRO A O 1
ATOM 1485 N N . GLU A 1 198 ? 108.501 69.188 171.791 1.00 47.87 266 GLU A N 1
ATOM 1486 C CA . GLU A 1 198 ? 107.660 69.058 172.932 1.00 56.26 266 GLU A CA 1
ATOM 1487 C C . GLU A 1 198 ? 106.747 70.317 173.102 1.00 45.70 266 GLU A C 1
ATOM 1488 O O . GLU A 1 198 ? 105.598 70.196 173.380 1.00 45.51 266 GLU A O 1
ATOM 1494 N N . VAL A 1 199 ? 107.273 71.504 172.939 1.00 49.39 267 VAL A N 1
ATOM 1495 C CA . VAL A 1 199 ? 106.444 72.684 172.853 1.00 54.82 267 VAL A CA 1
ATOM 1496 C C . VAL A 1 199 ? 105.343 72.423 171.820 1.00 58.48 267 VAL A C 1
ATOM 1497 O O . VAL A 1 199 ? 104.173 72.497 172.149 1.00 54.95 267 VAL A O 1
ATOM 1501 N N . LEU A 1 200 ? 105.718 72.019 170.607 1.00 50.50 268 LEU A N 1
ATOM 1502 C CA . LEU A 1 200 ? 104.775 71.882 169.553 1.00 53.72 268 LEU A CA 1
ATOM 1503 C C . LEU A 1 200 ? 103.680 70.928 169.942 1.00 51.82 268 LEU A C 1
ATOM 1504 O O . LEU A 1 200 ? 102.537 71.220 169.698 1.00 53.44 268 LEU A O 1
ATOM 1509 N N . ALA A 1 201 ? 104.043 69.774 170.489 1.00 53.97 269 ALA A N 1
ATOM 1510 C CA . ALA A 1 201 ? 103.063 68.741 170.821 1.00 51.57 269 ALA A CA 1
ATOM 1511 C C . ALA A 1 201 ? 102.155 69.239 171.922 1.00 52.45 269 ALA A C 1
ATOM 1512 O O . ALA A 1 201 ? 100.983 69.011 171.876 1.00 60.36 269 ALA A O 1
ATOM 1514 N N . ASP A 1 202 ? 102.705 69.929 172.910 1.00 53.85 270 ASP A N 1
ATOM 1515 C CA . ASP A 1 202 ? 101.900 70.402 174.033 1.00 58.63 270 ASP A CA 1
ATOM 1516 C C . ASP A 1 202 ? 100.895 71.451 173.545 1.00 58.27 270 ASP A C 1
ATOM 1517 O O . ASP A 1 202 ? 99.752 71.451 173.955 1.00 56.25 270 ASP A O 1
ATOM 1522 N N . THR A 1 203 ? 101.316 72.337 172.660 1.00 58.18 271 THR A N 1
ATOM 1523 C CA . THR A 1 203 ? 100.409 73.384 172.241 1.00 52.00 271 THR A CA 1
ATOM 1524 C C . THR A 1 203 ? 99.398 72.826 171.259 1.00 53.67 271 THR A C 1
ATOM 1525 O O . THR A 1 203 ? 98.249 73.191 171.344 1.00 49.06 271 THR A O 1
ATOM 1529 N N . CYS A 1 204 ? 99.802 71.877 170.417 1.00 49.21 272 CYS A N 1
ATOM 1530 C CA . CYS A 1 204 ? 98.844 71.224 169.562 1.00 55.98 272 CYS A CA 1
ATOM 1531 C C . CYS A 1 204 ? 97.746 70.461 170.325 1.00 57.98 272 CYS A C 1
ATOM 1532 O O . CYS A 1 204 ? 96.593 70.392 169.899 1.00 50.62 272 CYS A O 1
ATOM 1535 N N . TRP A 1 205 ? 98.137 69.796 171.403 1.00 59.04 273 TRP A N 1
ATOM 1536 C CA . TRP A 1 205 ? 97.159 69.062 172.225 1.00 55.90 273 TRP A CA 1
ATOM 1537 C C . TRP A 1 205 ? 96.242 70.076 172.925 1.00 47.93 273 TRP A C 1
ATOM 1538 O O . TRP A 1 205 ? 95.085 69.826 173.114 1.00 55.76 273 TRP A O 1
ATOM 1549 N N . ALA A 1 206 ? 96.769 71.222 173.304 1.00 44.99 274 ALA A N 1
ATOM 1550 C CA . ALA A 1 206 ? 95.960 72.244 173.895 1.00 48.38 274 ALA A CA 1
ATOM 1551 C C . ALA A 1 206 ? 94.861 72.709 172.896 1.00 48.84 274 ALA A C 1
ATOM 1552 O O . ALA A 1 206 ? 93.715 72.725 173.255 1.00 55.37 274 ALA A O 1
ATOM 1554 N N . ILE A 1 207 ? 95.242 73.008 171.654 1.00 50.98 275 ILE A N 1
ATOM 1555 C CA . ILE A 1 207 ? 94.370 73.404 170.579 1.00 47.33 275 ILE A CA 1
ATOM 1556 C C . ILE A 1 207 ? 93.384 72.268 170.417 1.00 49.31 275 ILE A C 1
ATOM 1557 O O . ILE A 1 207 ? 92.176 72.485 170.227 1.00 54.53 275 ILE A O 1
ATOM 1562 N N . SER A 1 208 ? 93.859 71.034 170.498 1.00 48.50 276 SER A N 1
ATOM 1563 C CA . SER A 1 208 ? 92.951 69.931 170.320 1.00 47.38 276 SER A CA 1
ATOM 1564 C C . SER A 1 208 ? 91.822 69.953 171.370 1.00 53.42 276 SER A C 1
ATOM 1565 O O . SER A 1 208 ? 90.712 69.527 171.067 1.00 60.93 276 SER A O 1
ATOM 1568 N N . TYR A 1 209 ? 92.110 70.394 172.591 1.00 50.45 277 TYR A N 1
ATOM 1569 C CA . TYR A 1 209 ? 91.139 70.339 173.685 1.00 57.30 277 TYR A CA 1
ATOM 1570 C C . TYR A 1 209 ? 90.103 71.448 173.523 1.00 59.97 277 TYR A C 1
ATOM 1571 O O . TYR A 1 209 ? 88.889 71.282 173.808 1.00 55.56 277 TYR A O 1
ATOM 1580 N N . LEU A 1 210 ? 90.634 72.606 173.168 1.00 52.77 278 LEU A N 1
ATOM 1581 C CA . LEU A 1 210 ? 89.840 73.759 172.907 1.00 60.30 278 LEU A CA 1
ATOM 1582 C C . LEU A 1 210 ? 88.855 73.558 171.723 1.00 62.29 278 LEU A C 1
ATOM 1583 O O . LEU A 1 210 ? 87.785 74.160 171.724 1.00 66.38 278 LEU A O 1
ATOM 1588 N N . THR A 1 211 ? 89.224 72.706 170.768 1.00 50.88 279 THR A N 1
ATOM 1589 C CA . THR A 1 211 ? 88.370 72.347 169.636 1.00 58.55 279 THR A CA 1
ATOM 1590 C C . THR A 1 211 ? 87.394 71.181 169.915 1.00 52.20 279 THR A C 1
ATOM 1591 O O . THR A 1 211 ? 86.642 70.781 169.035 1.00 53.96 279 THR A O 1
ATOM 1595 N N . ASP A 1 212 ? 87.407 70.644 171.123 1.00 55.85 280 ASP A N 1
ATOM 1596 C CA . ASP A 1 212 ? 86.588 69.478 171.460 1.00 63.88 280 ASP A CA 1
ATOM 1597 C C . ASP A 1 212 ? 85.394 69.980 172.293 1.00 72.53 280 ASP A C 1
ATOM 1598 O O . ASP A 1 212 ? 85.450 70.061 173.529 1.00 70.14 280 ASP A O 1
ATOM 1603 N N . GLY A 1 213 ? 84.334 70.360 171.578 1.00 66.68 281 GLY A N 1
ATOM 1604 C CA . GLY A 1 213 ? 83.111 70.822 172.183 1.00 68.64 281 GLY A CA 1
ATOM 1605 C C . GLY A 1 213 ? 82.172 71.546 171.218 1.00 77.45 281 GLY A C 1
ATOM 1606 O O . GLY A 1 213 ? 82.183 71.292 170.012 1.00 68.63 281 GLY A O 1
ATOM 1607 N N . PRO A 1 214 ? 81.331 72.440 171.761 1.00 70.33 282 PRO A N 1
ATOM 1608 C CA . PRO A 1 214 ? 80.370 73.110 170.915 1.00 63.58 282 PRO A CA 1
ATOM 1609 C C . PRO A 1 214 ? 80.996 73.971 169.805 1.00 66.89 282 PRO A C 1
ATOM 1610 O O . PRO A 1 214 ? 82.114 74.506 169.932 1.00 64.52 282 PRO A O 1
ATOM 1614 N N . ASN A 1 215 ? 80.251 74.131 168.726 1.00 63.05 283 ASN A N 1
ATOM 1615 C CA . ASN A 1 215 ? 80.651 74.995 167.620 1.00 64.39 283 ASN A CA 1
ATOM 1616 C C . ASN A 1 215 ? 81.235 76.310 168.031 1.00 60.30 283 ASN A C 1
ATOM 1617 O O . ASN A 1 215 ? 82.135 76.831 167.347 1.00 71.16 283 ASN A O 1
ATOM 1622 N N . GLU A 1 216 ? 80.678 76.887 169.091 1.00 56.33 284 GLU A N 1
ATOM 1623 C CA . GLU A 1 216 ? 81.145 78.182 169.601 1.00 58.07 284 GLU A CA 1
ATOM 1624 C C . GLU A 1 216 ? 82.661 78.108 169.890 1.00 54.97 284 GLU A C 1
ATOM 1625 O O . GLU A 1 216 ? 83.394 79.051 169.602 1.00 53.40 284 GLU A O 1
ATOM 1631 N N . ARG A 1 217 ? 83.094 76.986 170.492 1.00 55.38 285 ARG A N 1
ATOM 1632 C CA . ARG A 1 217 ? 84.504 76.799 170.907 1.00 58.64 285 ARG A CA 1
ATOM 1633 C C . ARG A 1 217 ? 85.353 76.594 169.675 1.00 50.49 285 ARG A C 1
ATOM 1634 O O . ARG A 1 217 ? 86.400 77.240 169.525 1.00 51.31 285 ARG A O 1
ATOM 1642 N N . ILE A 1 218 ? 84.850 75.743 168.764 1.00 51.98 286 ILE A N 1
ATOM 1643 C CA . ILE A 1 218 ? 85.516 75.529 167.467 1.00 49.79 286 ILE A CA 1
ATOM 1644 C C . ILE A 1 218 ? 85.716 76.865 166.829 1.00 56.70 286 ILE A C 1
ATOM 1645 O O . ILE A 1 218 ? 86.844 77.205 166.448 1.00 59.44 286 ILE A O 1
ATOM 1650 N N . GLY A 1 219 ? 84.658 77.682 166.815 1.00 58.41 287 GLY A N 1
ATOM 1651 C CA . GLY A 1 219 ? 84.733 78.975 166.151 1.00 53.29 287 GLY A CA 1
ATOM 1652 C C . GLY A 1 219 ? 85.775 79.910 166.685 1.00 54.43 287 GLY A C 1
ATOM 1653 O O . GLY A 1 219 ? 86.452 80.571 165.915 1.00 54.15 287 GLY A O 1
ATOM 1654 N N . MET A 1 220 ? 85.942 79.985 167.998 1.00 60.40 288 MET A N 1
ATOM 1655 C CA . MET A 1 220 ? 86.977 80.930 168.513 1.00 65.84 288 MET A CA 1
ATOM 1656 C C . MET A 1 220 ? 88.390 80.518 168.131 1.00 67.43 288 MET A C 1
ATOM 1657 O O . MET A 1 220 ? 89.286 81.373 168.029 1.00 71.65 288 MET A O 1
ATOM 1662 N N . VAL A 1 221 ? 88.585 79.219 167.898 1.00 56.54 289 VAL A N 1
ATOM 1663 C CA . VAL A 1 221 ? 89.890 78.731 167.478 1.00 55.13 289 VAL A CA 1
ATOM 1664 C C . VAL A 1 221 ? 90.136 79.024 166.028 1.00 52.74 289 VAL A C 1
ATOM 1665 O O . VAL A 1 221 ? 91.180 79.542 165.651 1.00 53.23 289 VAL A O 1
ATOM 1669 N N . VAL A 1 222 ? 89.171 78.676 165.199 1.00 52.51 290 VAL A N 1
ATOM 1670 C CA . VAL A 1 222 ? 89.316 78.922 163.764 1.00 57.05 290 VAL A CA 1
ATOM 1671 C C . VAL A 1 222 ? 89.561 80.404 163.375 1.00 57.68 290 VAL A C 1
ATOM 1672 O O . VAL A 1 222 ? 90.305 80.703 162.443 1.00 57.95 290 VAL A O 1
ATOM 1676 N N . LYS A 1 223 ? 88.939 81.313 164.113 1.00 59.73 291 LYS A N 1
ATOM 1677 C CA . LYS A 1 223 ? 89.012 82.739 163.874 1.00 64.92 291 LYS A CA 1
ATOM 1678 C C . LYS A 1 223 ? 90.422 83.309 164.065 1.00 64.62 291 LYS A C 1
ATOM 1679 O O . LYS A 1 223 ? 90.754 84.356 163.507 1.00 66.89 291 LYS A O 1
ATOM 1685 N N . THR A 1 224 ? 91.258 82.632 164.856 1.00 72.98 292 THR A N 1
ATOM 1686 C CA . THR A 1 224 ? 92.679 83.047 165.085 1.00 64.87 292 THR A CA 1
ATOM 1687 C C . THR A 1 224 ? 93.542 82.965 163.842 1.00 59.96 292 THR A C 1
ATOM 1688 O O . THR A 1 224 ? 94.617 83.590 163.755 1.00 58.64 292 THR A O 1
ATOM 1692 N N . GLY A 1 225 ? 93.098 82.150 162.903 1.00 53.46 293 GLY A N 1
ATOM 1693 C CA . GLY A 1 225 ? 93.852 81.951 161.684 1.00 61.32 293 GLY A CA 1
ATOM 1694 C C . GLY A 1 225 ? 94.842 80.808 161.770 1.00 60.04 293 GLY A C 1
ATOM 1695 O O . GLY A 1 225 ? 95.569 80.580 160.841 1.00 60.14 293 GLY A O 1
ATOM 1696 N N . VAL A 1 226 ? 94.846 80.063 162.862 1.00 58.50 294 VAL A N 1
ATOM 1697 C CA . VAL A 1 226 ? 95.764 78.948 163.012 1.00 59.05 294 VAL A CA 1
ATOM 1698 C C . VAL A 1 226 ? 95.643 77.748 162.033 1.00 55.84 294 VAL A C 1
ATOM 1699 O O . VAL A 1 226 ? 96.575 76.984 161.949 1.00 55.88 294 VAL A O 1
ATOM 1703 N N . VAL A 1 227 ? 94.503 77.527 161.370 1.00 58.73 295 VAL A N 1
ATOM 1704 C CA . VAL A 1 227 ? 94.203 76.187 160.735 1.00 55.45 295 VAL A CA 1
ATOM 1705 C C . VAL A 1 227 ? 95.235 75.794 159.648 1.00 57.01 295 VAL A C 1
ATOM 1706 O O . VAL A 1 227 ? 95.578 74.588 159.539 1.00 49.53 295 VAL A O 1
ATOM 1710 N N . PRO A 1 228 ? 95.716 76.782 158.839 1.00 56.55 296 PRO A N 1
ATOM 1711 C CA . PRO A 1 228 ? 96.771 76.504 157.857 1.00 55.73 296 PRO A CA 1
ATOM 1712 C C . PRO A 1 228 ? 98.035 75.988 158.525 1.00 55.50 296 PRO A C 1
ATOM 1713 O O . PRO A 1 228 ? 98.661 75.050 158.030 1.00 44.62 296 PRO A O 1
ATOM 1717 N N . GLN A 1 229 ? 98.361 76.563 159.669 1.00 55.21 297 GLN A N 1
ATOM 1718 C CA . GLN A 1 229 ? 99.468 76.082 160.452 1.00 51.87 297 GLN A CA 1
ATOM 1719 C C . GLN A 1 229 ? 99.244 74.684 160.962 1.00 50.25 297 GLN A C 1
ATOM 1720 O O . GLN A 1 229 ? 100.145 73.815 160.844 1.00 52.83 297 GLN A O 1
ATOM 1726 N N . LEU A 1 230 ? 98.044 74.410 161.458 1.00 49.64 298 LEU A N 1
ATOM 1727 C CA . LEU A 1 230 ? 97.708 73.021 161.798 1.00 48.04 298 LEU A CA 1
ATOM 1728 C C . LEU A 1 230 ? 97.906 72.034 160.639 1.00 47.79 298 LEU A C 1
ATOM 1729 O O . LEU A 1 230 ? 98.391 70.918 160.838 1.00 46.17 298 LEU A O 1
ATOM 1734 N N . VAL A 1 231 ? 97.521 72.440 159.440 1.00 49.81 299 VAL A N 1
ATOM 1735 C CA . VAL A 1 231 ? 97.723 71.625 158.263 1.00 52.60 299 VAL A CA 1
ATOM 1736 C C . VAL A 1 231 ? 99.184 71.451 157.880 1.00 53.30 299 VAL A C 1
ATOM 1737 O O . VAL A 1 231 ? 99.547 70.407 157.369 1.00 58.00 299 VAL A O 1
ATOM 1741 N N . LYS A 1 232 ? 100.028 72.461 158.096 1.00 55.73 300 LYS A N 1
ATOM 1742 C CA . LYS A 1 232 ? 101.466 72.293 157.835 1.00 62.81 300 LYS A CA 1
ATOM 1743 C C . LYS A 1 232 ? 102.032 71.224 158.783 1.00 53.79 300 LYS A C 1
ATOM 1744 O O . LYS A 1 232 ? 102.679 70.324 158.342 1.00 51.55 300 LYS A O 1
ATOM 1750 N N . LEU A 1 233 ? 101.673 71.281 160.065 1.00 53.48 301 LEU A N 1
ATOM 1751 C CA . LEU A 1 233 ? 102.054 70.249 161.028 1.00 55.32 301 LEU A CA 1
ATOM 1752 C C . LEU A 1 233 ? 101.526 68.824 160.745 1.00 54.87 301 LEU A C 1
ATOM 1753 O O . LEU A 1 233 ? 102.160 67.811 161.071 1.00 47.85 301 LEU A O 1
ATOM 1758 N N . LEU A 1 234 ? 100.364 68.772 160.141 1.00 51.32 302 LEU A N 1
ATOM 1759 C CA . LEU A 1 234 ? 99.702 67.538 159.825 1.00 54.15 302 LEU A CA 1
ATOM 1760 C C . LEU A 1 234 ? 100.514 66.832 158.761 1.00 52.48 302 LEU A C 1
ATOM 1761 O O . LEU A 1 234 ? 100.485 65.600 158.660 1.00 49.19 302 LEU A O 1
ATOM 1766 N N . GLY A 1 235 ? 101.212 67.647 157.957 1.00 53.75 303 GLY A N 1
ATOM 1767 C CA . GLY A 1 235 ? 102.104 67.168 156.874 1.00 59.48 303 GLY A CA 1
ATOM 1768 C C . GLY A 1 235 ? 103.502 66.715 157.311 1.00 51.09 303 GLY A C 1
ATOM 1769 O O . GLY A 1 235 ? 104.204 66.058 156.577 1.00 54.34 303 GLY A O 1
ATOM 1770 N N . ALA A 1 236 ? 103.897 67.034 158.524 1.00 53.37 304 ALA A N 1
ATOM 1771 C CA . ALA A 1 236 ? 105.242 66.756 158.983 1.00 49.52 304 ALA A CA 1
ATOM 1772 C C . ALA A 1 236 ? 105.351 65.298 159.399 1.00 46.98 304 ALA A C 1
ATOM 1773 O O . ALA A 1 236 ? 105.463 65.002 160.554 1.00 51.05 304 ALA A O 1
ATOM 1775 N N . SER A 1 237 ? 105.385 64.406 158.415 1.00 52.02 305 SER A N 1
ATOM 1776 C CA . SER A 1 237 ? 105.395 62.948 158.612 1.00 61.10 305 SER A CA 1
ATOM 1777 C C . SER A 1 237 ? 106.639 62.391 159.317 1.00 61.14 305 SER A C 1
ATOM 1778 O O . SER A 1 237 ? 106.633 61.281 159.838 1.00 61.52 305 SER A O 1
ATOM 1781 N N . GLU A 1 238 ? 107.694 63.169 159.346 1.00 63.71 306 GLU A N 1
ATOM 1782 C CA . GLU A 1 238 ? 108.884 62.792 160.069 1.00 70.54 306 GLU A CA 1
ATOM 1783 C C . GLU A 1 238 ? 108.721 63.047 161.580 1.00 72.35 306 GLU A C 1
ATOM 1784 O O . GLU A 1 238 ? 109.538 62.562 162.348 1.00 74.57 306 GLU A O 1
ATOM 1790 N N . LEU A 1 239 ? 107.713 63.827 162.005 1.00 62.87 307 LEU A N 1
ATOM 1791 C CA . LEU A 1 239 ? 107.589 64.221 163.415 1.00 52.75 307 LEU A CA 1
ATOM 1792 C C . LEU A 1 239 ? 106.396 63.541 164.105 1.00 58.59 307 LEU A C 1
ATOM 1793 O O . LEU A 1 239 ? 105.450 63.111 163.462 1.00 65.32 307 LEU A O 1
ATOM 1798 N N . PRO A 1 240 ? 106.423 63.440 165.435 1.00 63.49 308 PRO A N 1
ATOM 1799 C CA . PRO A 1 240 ? 105.286 62.838 166.152 1.00 66.03 308 PRO A CA 1
ATOM 1800 C C . PRO A 1 240 ? 104.080 63.805 166.352 1.00 65.09 308 PRO A C 1
ATOM 1801 O O . PRO A 1 240 ? 103.030 63.452 166.893 1.00 74.41 308 PRO A O 1
ATOM 1805 N N . ILE A 1 241 ? 104.267 65.020 165.914 1.00 56.63 309 ILE A N 1
ATOM 1806 C CA . ILE A 1 241 ? 103.289 66.070 165.991 1.00 58.55 309 ILE A CA 1
ATOM 1807 C C . ILE A 1 241 ? 102.028 65.813 165.091 1.00 60.36 309 ILE A C 1
ATOM 1808 O O . ILE A 1 241 ? 100.998 66.454 165.264 1.00 56.20 309 ILE A O 1
ATOM 1813 N N . VAL A 1 242 ? 102.128 64.893 164.136 1.00 47.53 310 VAL A N 1
ATOM 1814 C CA . VAL A 1 242 ? 101.024 64.518 163.274 1.00 56.86 310 VAL A CA 1
ATOM 1815 C C . VAL A 1 242 ? 99.764 64.159 164.067 1.00 60.57 310 VAL A C 1
ATOM 1816 O O . VAL A 1 242 ? 98.632 64.560 163.718 1.00 55.04 310 VAL A O 1
ATOM 1820 N N . THR A 1 243 ? 99.967 63.410 165.134 1.00 52.26 311 THR A N 1
ATOM 1821 C CA . THR A 1 243 ? 98.857 62.930 165.921 1.00 52.98 311 THR A CA 1
ATOM 1822 C C . THR A 1 243 ? 98.034 64.066 166.570 1.00 57.84 311 THR A C 1
ATOM 1823 O O . THR A 1 243 ? 96.834 64.171 166.312 1.00 49.90 311 THR A O 1
ATOM 1827 N N . PRO A 1 244 ? 98.657 64.933 167.365 1.00 52.97 312 PRO A N 1
ATOM 1828 C CA . PRO A 1 244 ? 97.834 66.002 167.899 1.00 51.93 312 PRO A CA 1
ATOM 1829 C C . PRO A 1 244 ? 97.256 66.971 166.836 1.00 57.93 312 PRO A C 1
ATOM 1830 O O . PRO A 1 244 ? 96.146 67.455 167.002 1.00 53.12 312 PRO A O 1
ATOM 1834 N N . ALA A 1 245 ? 97.995 67.269 165.769 1.00 57.33 313 ALA A N 1
ATOM 1835 C CA . ALA A 1 245 ? 97.493 68.180 164.750 1.00 53.37 313 ALA A CA 1
ATOM 1836 C C . ALA A 1 245 ? 96.246 67.584 164.067 1.00 59.29 313 ALA A C 1
ATOM 1837 O O . ALA A 1 245 ? 95.286 68.271 163.818 1.00 50.02 313 ALA A O 1
ATOM 1839 N N . LEU A 1 246 ? 96.297 66.291 163.797 1.00 52.46 314 LEU A N 1
ATOM 1840 C CA . LEU A 1 246 ? 95.206 65.562 163.300 1.00 50.39 314 LEU A CA 1
ATOM 1841 C C . LEU A 1 246 ? 94.013 65.561 164.243 1.00 59.18 314 LEU A C 1
ATOM 1842 O O . LEU A 1 246 ? 92.872 65.666 163.779 1.00 57.03 314 LEU A O 1
ATOM 1847 N N . ARG A 1 247 ? 94.249 65.389 165.546 1.00 54.74 315 ARG A N 1
ATOM 1848 C CA . ARG A 1 247 ? 93.140 65.442 166.479 1.00 54.68 315 ARG A CA 1
ATOM 1849 C C . ARG A 1 247 ? 92.395 66.778 166.396 1.00 54.36 315 ARG A C 1
ATOM 1850 O O . ARG A 1 247 ? 91.181 66.802 166.368 1.00 57.65 315 ARG A O 1
ATOM 1858 N N . ALA A 1 248 ? 93.145 67.865 166.307 1.00 48.66 316 ALA A N 1
ATOM 1859 C CA . ALA A 1 248 ? 92.613 69.163 166.307 1.00 45.63 316 ALA A CA 1
ATOM 1860 C C . ALA A 1 248 ? 91.850 69.430 164.992 1.00 58.37 316 ALA A C 1
ATOM 1861 O O . ALA A 1 248 ? 90.800 70.066 165.000 1.00 54.37 316 ALA A O 1
ATOM 1863 N N . ILE A 1 249 ? 92.391 68.961 163.876 1.00 56.15 317 ILE A N 1
ATOM 1864 C CA . ILE A 1 249 ? 91.705 69.080 162.612 1.00 55.10 317 ILE A CA 1
ATOM 1865 C C . ILE A 1 249 ? 90.408 68.255 162.573 1.00 58.27 317 ILE A C 1
ATOM 1866 O O . ILE A 1 249 ? 89.381 68.754 162.104 1.00 57.97 317 ILE A O 1
ATOM 1871 N N . GLY A 1 250 ? 90.471 67.017 163.038 1.00 48.19 318 GLY A N 1
ATOM 1872 C CA . GLY A 1 250 ? 89.283 66.194 163.183 1.00 58.58 318 GLY A CA 1
ATOM 1873 C C . GLY A 1 250 ? 88.218 66.882 164.047 1.00 61.77 318 GLY A C 1
ATOM 1874 O O . GLY A 1 250 ? 87.039 66.855 163.717 1.00 55.33 318 GLY A O 1
ATOM 1875 N N . ASN A 1 251 ? 88.648 67.541 165.121 1.00 55.15 319 ASN A N 1
ATOM 1876 C CA . ASN A 1 251 ? 87.705 68.231 165.986 1.00 59.43 319 ASN A CA 1
ATOM 1877 C C . ASN A 1 251 ? 87.054 69.403 165.216 1.00 50.72 319 ASN A C 1
ATOM 1878 O O . ASN A 1 251 ? 85.855 69.540 165.172 1.00 43.83 319 ASN A O 1
ATOM 1883 N N . ILE A 1 252 ? 87.857 70.206 164.566 1.00 48.40 320 ILE A N 1
ATOM 1884 C CA . ILE A 1 252 ? 87.339 71.287 163.786 1.00 49.32 320 ILE A CA 1
ATOM 1885 C C . ILE A 1 252 ? 86.217 70.863 162.793 1.00 57.87 320 ILE A C 1
ATOM 1886 O O . ILE A 1 252 ? 85.234 71.579 162.680 1.00 56.83 320 ILE A O 1
ATOM 1891 N N . VAL A 1 253 ? 86.344 69.694 162.142 1.00 58.09 321 VAL A N 1
ATOM 1892 C CA . VAL A 1 253 ? 85.390 69.244 161.162 1.00 48.92 321 VAL A CA 1
ATOM 1893 C C . VAL A 1 253 ? 84.184 68.525 161.763 1.00 63.39 321 VAL A C 1
ATOM 1894 O O . VAL A 1 253 ? 83.363 67.988 161.014 1.00 56.94 321 VAL A O 1
ATOM 1898 N N . THR A 1 254 ? 84.065 68.485 163.089 1.00 61.40 322 THR A N 1
ATOM 1899 C CA . THR A 1 254 ? 82.802 68.105 163.709 1.00 58.34 322 THR A CA 1
ATOM 1900 C C . THR A 1 254 ? 81.859 69.317 163.837 1.00 56.05 322 THR A C 1
ATOM 1901 O O . THR A 1 254 ? 80.754 69.180 164.345 1.00 61.41 322 THR A O 1
ATOM 1905 N N . GLY A 1 255 ? 82.336 70.502 163.475 1.00 54.70 323 GLY A N 1
ATOM 1906 C CA . GLY A 1 255 ? 81.550 71.758 163.577 1.00 59.38 323 GLY A CA 1
ATOM 1907 C C . GLY A 1 255 ? 80.661 72.043 162.364 1.00 56.55 323 GLY A C 1
ATOM 1908 O O . GLY A 1 255 ? 80.238 71.113 161.646 1.00 57.65 323 GLY A O 1
ATOM 1909 N N . THR A 1 256 ? 80.379 73.330 162.146 1.00 61.72 324 THR A N 1
ATOM 1910 C CA . THR A 1 256 ? 79.615 73.807 160.975 1.00 56.45 324 THR A CA 1
ATOM 1911 C C . THR A 1 256 ? 80.287 73.453 159.643 1.00 68.33 324 THR A C 1
ATOM 1912 O O . THR A 1 256 ? 81.496 73.178 159.558 1.00 63.24 324 THR A O 1
ATOM 1916 N N . ASP A 1 257 ? 79.472 73.463 158.603 1.00 61.78 325 ASP A N 1
ATOM 1917 C CA . ASP A 1 257 ? 79.933 73.326 157.252 1.00 60.66 325 ASP A CA 1
ATOM 1918 C C . ASP A 1 257 ? 80.946 74.419 156.917 1.00 54.33 325 ASP A C 1
ATOM 1919 O O . ASP A 1 257 ? 81.889 74.193 156.189 1.00 52.29 325 ASP A O 1
ATOM 1924 N N . GLU A 1 258 ? 80.728 75.614 157.433 1.00 57.74 326 GLU A N 1
ATOM 1925 C CA . GLU A 1 258 ? 81.664 76.740 157.228 1.00 65.73 326 GLU A CA 1
ATOM 1926 C C . GLU A 1 258 ? 83.037 76.447 157.903 1.00 64.08 326 GLU A C 1
ATOM 1927 O O . GLU A 1 258 ? 84.084 76.782 157.339 1.00 55.06 326 GLU A O 1
ATOM 1933 N N . GLN A 1 259 ? 83.011 75.836 159.103 1.00 54.26 327 GLN A N 1
ATOM 1934 C CA . GLN A 1 259 ? 84.229 75.509 159.846 1.00 53.67 327 GLN A CA 1
ATOM 1935 C C . GLN A 1 259 ? 84.999 74.403 159.082 1.00 53.51 327 GLN A C 1
ATOM 1936 O O . GLN A 1 259 ? 86.184 74.580 158.767 1.00 49.40 327 GLN A O 1
ATOM 1942 N N . THR A 1 260 ? 84.294 73.324 158.740 1.00 47.85 328 THR A N 1
ATOM 1943 C CA . THR A 1 260 ? 84.808 72.308 157.882 1.00 50.40 328 THR A CA 1
ATOM 1944 C C . THR A 1 260 ? 85.448 72.906 156.636 1.00 56.95 328 THR A C 1
ATOM 1945 O O . THR A 1 260 ? 86.505 72.458 156.238 1.00 58.65 328 THR A O 1
ATOM 1949 N N . GLN A 1 261 ? 84.847 73.949 156.071 1.00 55.99 329 GLN A N 1
ATOM 1950 C CA . GLN A 1 261 ? 85.340 74.541 154.835 1.00 55.85 329 GLN A CA 1
ATOM 1951 C C . GLN A 1 261 ? 86.617 75.318 155.031 1.00 55.00 329 GLN A C 1
ATOM 1952 O O . GLN A 1 261 ? 87.416 75.380 154.112 1.00 61.44 329 GLN A O 1
ATOM 1958 N N . VAL A 1 262 ? 86.815 75.940 156.198 1.00 59.53 330 VAL A N 1
ATOM 1959 C CA . VAL A 1 262 ? 88.164 76.502 156.559 1.00 55.74 330 VAL A CA 1
ATOM 1960 C C . VAL A 1 262 ? 89.296 75.414 156.497 1.00 56.30 330 VAL A C 1
ATOM 1961 O O . VAL A 1 262 ? 90.404 75.669 156.050 1.00 57.00 330 VAL A O 1
ATOM 1965 N N . VAL A 1 263 ? 88.984 74.181 156.869 1.00 51.09 331 VAL A N 1
ATOM 1966 C CA . VAL A 1 263 ? 89.986 73.139 156.856 1.00 58.97 331 VAL A CA 1
ATOM 1967 C C . VAL A 1 263 ? 90.327 72.832 155.424 1.00 57.00 331 VAL A C 1
ATOM 1968 O O . VAL A 1 263 ? 91.478 72.921 155.062 1.00 59.06 331 VAL A O 1
ATOM 1972 N N . ILE A 1 264 ? 89.310 72.516 154.622 1.00 59.49 332 ILE A N 1
ATOM 1973 C CA . ILE A 1 264 ? 89.466 72.279 153.179 1.00 50.81 332 ILE A CA 1
ATOM 1974 C C . ILE A 1 264 ? 90.216 73.434 152.463 1.00 52.60 332 ILE A C 1
ATOM 1975 O O . ILE A 1 264 ? 91.158 73.212 151.702 1.00 53.98 332 ILE A O 1
ATOM 1980 N N . ASP A 1 265 ? 89.819 74.664 152.687 1.00 52.73 333 ASP A N 1
ATOM 1981 C CA . ASP A 1 265 ? 90.498 75.764 152.038 1.00 63.02 333 ASP A CA 1
ATOM 1982 C C . ASP A 1 265 ? 91.958 75.899 152.478 1.00 60.93 333 ASP A C 1
ATOM 1983 O O . ASP A 1 265 ? 92.750 76.316 151.706 1.00 56.31 333 ASP A O 1
ATOM 1988 N N . ALA A 1 266 ? 92.288 75.588 153.729 1.00 63.39 334 ALA A N 1
ATOM 1989 C CA . ALA A 1 266 ? 93.690 75.617 154.189 1.00 62.70 334 ALA A CA 1
ATOM 1990 C C . ALA A 1 266 ? 94.535 74.512 153.540 1.00 63.52 334 ALA A C 1
ATOM 1991 O O . ALA A 1 266 ? 95.767 74.561 153.565 1.00 60.98 334 ALA A O 1
ATOM 1993 N N . GLY A 1 267 ? 93.858 73.524 152.970 1.00 60.13 335 GLY A N 1
ATOM 1994 C CA . GLY A 1 267 ? 94.471 72.584 152.040 1.00 60.33 335 GLY A CA 1
ATOM 1995 C C . GLY A 1 267 ? 94.712 71.248 152.663 1.00 58.28 335 GLY A C 1
ATOM 1996 O O . GLY A 1 267 ? 95.554 70.496 152.212 1.00 57.48 335 GLY A O 1
ATOM 1997 N N . ALA A 1 268 ? 93.927 70.915 153.670 1.00 59.99 336 ALA A N 1
ATOM 1998 C CA . ALA A 1 268 ? 94.144 69.685 154.410 1.00 57.29 336 ALA A CA 1
ATOM 1999 C C . ALA A 1 268 ? 93.995 68.409 153.618 1.00 57.25 336 ALA A C 1
ATOM 2000 O O . ALA A 1 268 ? 94.551 67.387 154.023 1.00 59.27 336 ALA A O 1
ATOM 2002 N N . LEU A 1 269 ? 93.186 68.398 152.554 1.00 58.95 337 LEU A N 1
ATOM 2003 C CA . LEU A 1 269 ? 92.830 67.097 151.937 1.00 56.51 337 LEU A CA 1
ATOM 2004 C C . LEU A 1 269 ? 94.041 66.489 151.172 1.00 55.77 337 LEU A C 1
ATOM 2005 O O . LEU A 1 269 ? 94.186 65.267 151.080 1.00 50.73 337 LEU A O 1
ATOM 2010 N N . ALA A 1 270 ? 94.913 67.357 150.642 1.00 54.00 338 ALA A N 1
ATOM 2011 C CA . ALA A 1 270 ? 96.130 66.905 149.968 1.00 59.82 338 ALA A CA 1
ATOM 2012 C C . ALA A 1 270 ? 97.051 66.032 150.827 1.00 55.06 338 ALA A C 1
ATOM 2013 O O . ALA A 1 270 ? 97.755 65.232 150.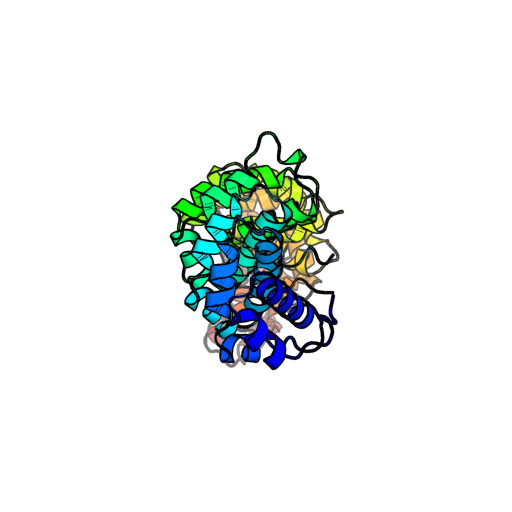287 1.00 54.39 338 ALA A O 1
ATOM 2015 N N . VAL A 1 271 ? 96.978 66.151 152.151 1.00 57.56 339 VAL A N 1
ATOM 2016 C CA . VAL A 1 271 ? 97.784 65.345 153.091 1.00 57.94 339 VAL A CA 1
ATOM 2017 C C . VAL A 1 271 ? 97.242 63.956 153.330 1.00 52.66 339 VAL A C 1
ATOM 2018 O O . VAL A 1 271 ? 97.967 63.070 153.789 1.00 58.78 339 VAL A O 1
ATOM 2022 N N . PHE A 1 272 ? 95.976 63.749 153.023 1.00 51.24 340 PHE A N 1
ATOM 2023 C CA . PHE A 1 272 ? 95.311 62.502 153.419 1.00 54.04 340 PHE A CA 1
ATOM 2024 C C . PHE A 1 272 ? 95.768 61.231 152.730 1.00 47.20 340 PHE A C 1
ATOM 2025 O O . PHE A 1 272 ? 95.777 60.142 153.348 1.00 55.31 340 PHE A O 1
ATOM 2033 N N . PRO A 1 273 ? 96.151 61.308 151.459 1.00 55.17 341 PRO A N 1
ATOM 2034 C CA . PRO A 1 273 ? 96.748 60.077 150.912 1.00 61.27 341 PRO A CA 1
ATOM 2035 C C . PRO A 1 273 ? 97.839 59.459 151.836 1.00 63.19 341 PRO A C 1
ATOM 2036 O O . PRO A 1 273 ? 97.815 58.262 152.054 1.00 59.38 341 PRO A O 1
ATOM 2040 N N . SER A 1 274 ? 98.706 60.264 152.461 1.00 58.58 342 SER A N 1
ATOM 2041 C CA . SER A 1 274 ? 99.751 59.691 153.303 1.00 59.92 342 SER A CA 1
ATOM 2042 C C . SER A 1 274 ? 99.163 59.305 154.632 1.00 60.84 342 SER A C 1
ATOM 2043 O O . SER A 1 274 ? 99.491 58.244 155.148 1.00 57.24 342 SER A O 1
ATOM 2046 N N . LEU A 1 275 ? 98.224 60.111 155.164 1.00 60.55 343 LEU A N 1
ATOM 2047 C CA . LEU A 1 275 ? 97.562 59.738 156.438 1.00 48.98 343 LEU A CA 1
ATOM 2048 C C . LEU A 1 275 ? 96.796 58.427 156.399 1.00 49.58 343 LEU A C 1
ATOM 2049 O O . LEU A 1 275 ? 96.808 57.684 157.363 1.00 49.65 343 LEU A O 1
ATOM 2054 N N . LEU A 1 276 ? 96.123 58.117 155.291 1.00 52.65 344 LEU A N 1
ATOM 2055 C CA . LEU A 1 276 ? 95.374 56.844 155.220 1.00 51.77 344 LEU A CA 1
ATOM 2056 C C . LEU A 1 276 ? 96.237 55.633 154.913 1.00 50.59 344 LEU A C 1
ATOM 2057 O O . LEU A 1 276 ? 95.783 54.517 155.044 1.00 54.75 344 LEU A O 1
ATOM 2062 N N . THR A 1 277 ? 97.477 55.854 154.479 1.00 65.85 345 THR A N 1
ATOM 2063 C CA . THR A 1 277 ? 98.460 54.755 154.227 1.00 64.06 345 THR A CA 1
ATOM 2064 C C . THR A 1 277 ? 99.530 54.638 155.326 1.00 69.64 345 THR A C 1
ATOM 2065 O O . THR A 1 277 ? 100.265 53.663 155.377 1.00 79.87 345 THR A O 1
ATOM 2069 N N . ASN A 1 278 ? 99.606 55.630 156.207 1.00 70.63 346 ASN A N 1
ATOM 2070 C CA . ASN A 1 278 ? 100.487 55.592 157.374 1.00 70.35 346 ASN A CA 1
ATOM 2071 C C . ASN A 1 278 ? 100.478 54.259 158.139 1.00 72.89 346 ASN A C 1
ATOM 2072 O O . ASN A 1 278 ? 99.418 53.713 158.412 1.00 74.74 346 ASN A O 1
ATOM 2077 N N . PRO A 1 279 ? 101.673 53.715 158.447 1.00 86.97 347 PRO A N 1
ATOM 2078 C CA . PRO A 1 279 ? 101.720 52.378 159.065 1.00 81.10 347 PRO A CA 1
ATOM 2079 C C . PRO A 1 279 ? 101.242 52.405 160.506 1.00 73.70 347 PRO A C 1
ATOM 2080 O O . PRO A 1 279 ? 100.856 51.362 161.083 1.00 70.11 347 PRO A O 1
ATOM 2084 N N . LYS A 1 280 ? 101.292 53.589 161.092 1.00 72.45 348 LYS A N 1
ATOM 2085 C CA . LYS A 1 280 ? 100.772 53.769 162.429 1.00 90.08 348 LYS A CA 1
ATOM 2086 C C . LYS A 1 280 ? 99.224 53.730 162.367 1.00 88.73 348 LYS A C 1
ATOM 2087 O O . LYS A 1 280 ? 98.592 54.691 161.949 1.00 85.25 348 LYS A O 1
ATOM 2093 N N . THR A 1 281 ? 98.629 52.601 162.753 1.00 81.89 349 THR A N 1
ATOM 2094 C CA . THR A 1 281 ? 97.160 52.369 162.619 1.00 82.70 349 THR A CA 1
ATOM 2095 C C . THR A 1 281 ? 96.282 53.422 163.330 1.00 85.02 349 THR A C 1
ATOM 2096 O O . THR A 1 281 ? 95.178 53.745 162.892 1.00 72.75 349 THR A O 1
ATOM 2100 N N . ASN A 1 282 ? 96.763 53.945 164.446 1.00 77.71 350 ASN A N 1
ATOM 2101 C CA . ASN A 1 282 ? 96.006 54.970 165.110 1.00 73.20 350 ASN A CA 1
ATOM 2102 C C . ASN A 1 282 ? 95.822 56.188 164.200 1.00 65.95 350 ASN A C 1
ATOM 2103 O O . ASN A 1 282 ? 94.805 56.859 164.281 1.00 65.72 350 ASN A O 1
ATOM 2108 N N . ILE A 1 283 ? 96.803 56.487 163.357 1.00 58.19 351 ILE A N 1
ATOM 2109 C CA . ILE A 1 283 ? 96.712 57.643 162.472 1.00 59.56 351 ILE A CA 1
ATOM 2110 C C . ILE A 1 283 ? 95.693 57.343 161.339 1.00 63.09 351 ILE A C 1
ATOM 2111 O O . ILE A 1 283 ? 94.861 58.180 160.995 1.00 57.52 351 ILE A O 1
ATOM 2116 N N . GLN A 1 284 ? 95.766 56.148 160.771 1.00 60.38 352 GLN A N 1
ATOM 2117 C CA . GLN A 1 284 ? 94.707 55.652 159.890 1.00 67.40 352 GLN A CA 1
ATOM 2118 C C . GLN A 1 284 ? 93.300 55.919 160.445 1.00 59.82 352 GLN A C 1
ATOM 2119 O O . GLN A 1 284 ? 92.507 56.593 159.806 1.00 69.11 352 GLN A O 1
ATOM 2125 N N . LYS A 1 285 ? 93.018 55.413 161.633 1.00 58.86 353 LYS A N 1
ATOM 2126 C CA . LYS A 1 285 ? 91.724 55.600 162.269 1.00 56.42 353 LYS A CA 1
ATOM 2127 C C . LYS A 1 285 ? 91.319 57.078 162.371 1.00 59.27 353 LYS A C 1
ATOM 2128 O O . LYS A 1 285 ? 90.245 57.474 161.898 1.00 60.02 353 LYS A O 1
ATOM 2134 N N . GLU A 1 286 ? 92.175 57.902 162.932 1.00 51.15 354 GLU A N 1
ATOM 2135 C CA . GLU A 1 286 ? 91.814 59.284 163.146 1.00 55.69 354 GLU A CA 1
ATOM 2136 C C . GLU A 1 286 ? 91.650 60.093 161.832 1.00 54.46 354 GLU A C 1
ATOM 2137 O O . GLU A 1 286 ? 90.898 61.107 161.784 1.00 49.55 354 GLU A O 1
ATOM 2143 N N . ALA A 1 287 ? 92.393 59.695 160.809 1.00 42.38 355 ALA A N 1
ATOM 2144 C CA . ALA A 1 287 ? 92.234 60.241 159.493 1.00 51.24 355 ALA A CA 1
ATOM 2145 C C . ALA A 1 287 ? 90.936 59.701 158.892 1.00 52.33 355 ALA A C 1
ATOM 2146 O O . ALA A 1 287 ? 90.313 60.395 158.142 1.00 48.71 355 ALA A O 1
ATOM 2148 N N . THR A 1 288 ? 90.555 58.459 159.158 1.00 53.89 356 THR A N 1
ATOM 2149 C CA . THR A 1 288 ? 89.294 57.946 158.586 1.00 60.12 356 THR A CA 1
ATOM 2150 C C . THR A 1 288 ? 88.049 58.550 159.283 1.00 65.58 356 THR A C 1
ATOM 2151 O O . THR A 1 288 ? 87.063 58.878 158.634 1.00 63.30 356 THR A O 1
ATOM 2155 N N . TRP A 1 289 ? 88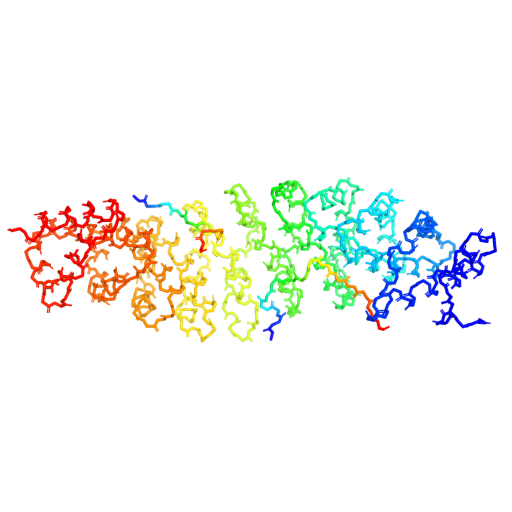.135 58.721 160.599 1.00 61.16 357 TRP A N 1
ATOM 2156 C CA . TRP A 1 289 ? 87.169 59.473 161.359 1.00 52.43 357 TRP A CA 1
ATOM 2157 C C . TRP A 1 289 ? 87.056 60.880 160.817 1.00 54.16 357 TRP A C 1
ATOM 2158 O O . TRP A 1 289 ? 85.954 61.396 160.622 1.00 55.57 357 TRP A O 1
ATOM 2169 N N . THR A 1 290 ? 88.204 61.498 160.561 1.00 59.05 358 THR A N 1
ATOM 2170 C CA . THR A 1 290 ? 88.224 62.858 160.040 1.00 55.22 358 THR A CA 1
ATOM 2171 C C . THR A 1 290 ? 87.601 62.935 158.668 1.00 54.38 358 THR A C 1
ATOM 2172 O O . THR A 1 290 ? 86.917 63.910 158.348 1.00 61.66 358 THR A O 1
ATOM 2176 N N . MET A 1 291 ? 87.824 61.913 157.872 1.00 55.54 359 MET A N 1
ATOM 2177 C CA . MET A 1 291 ? 87.240 61.852 156.568 1.00 63.28 359 MET A CA 1
ATOM 2178 C C . MET A 1 291 ? 85.719 61.776 156.594 1.00 61.37 359 MET A C 1
ATOM 2179 O O . MET A 1 291 ? 85.050 62.476 155.851 1.00 58.63 359 MET A O 1
ATOM 2184 N N . SER A 1 292 ? 85.222 60.951 157.517 1.00 56.03 360 SER A N 1
ATOM 2185 C CA . SER A 1 292 ? 83.820 60.643 157.670 1.00 54.04 360 SER A CA 1
ATOM 2186 C C . SER A 1 292 ? 83.003 61.868 158.068 1.00 55.69 360 SER A C 1
ATOM 2187 O O . SER A 1 292 ? 81.883 62.011 157.641 1.00 54.32 360 SER A O 1
ATOM 2190 N N . ASN A 1 293 ? 83.558 62.767 158.849 1.00 51.52 361 ASN A N 1
ATOM 2191 C CA . ASN A 1 293 ? 82.913 64.033 159.072 1.00 52.19 361 ASN A CA 1
ATOM 2192 C C . ASN A 1 293 ? 82.985 65.035 157.917 1.00 58.02 361 ASN A C 1
ATOM 2193 O O . ASN A 1 293 ? 82.219 66.046 157.856 1.00 53.53 361 ASN A O 1
ATOM 2198 N N . ILE A 1 294 ? 83.907 64.791 157.007 1.00 46.68 362 ILE A N 1
ATOM 2199 C CA . ILE A 1 294 ? 83.921 65.567 155.811 1.00 51.29 362 ILE A CA 1
ATOM 2200 C C . ILE A 1 294 ? 82.881 64.997 154.825 1.00 54.35 362 ILE A C 1
ATOM 2201 O O . ILE A 1 294 ? 82.101 65.741 154.256 1.00 54.58 362 ILE A O 1
ATOM 2206 N N . THR A 1 295 ? 82.817 63.685 154.655 1.00 50.55 363 THR A N 1
ATOM 2207 C CA . THR A 1 295 ? 81.796 63.138 153.756 1.00 57.72 363 THR A CA 1
ATOM 2208 C C . THR A 1 295 ? 80.334 63.279 154.268 1.00 59.82 363 THR A C 1
ATOM 2209 O O . THR A 1 295 ? 79.379 63.020 153.531 1.00 61.01 363 THR A O 1
ATOM 2213 N N . ALA A 1 296 ? 80.204 63.649 155.542 1.00 57.30 364 ALA A N 1
ATOM 2214 C CA . ALA A 1 296 ? 78.957 64.101 156.155 1.00 56.18 364 ALA A CA 1
ATOM 2215 C C . ALA A 1 296 ? 78.612 65.540 155.865 1.00 51.36 364 ALA A C 1
ATOM 2216 O O . ALA A 1 296 ? 77.645 66.049 156.425 1.00 54.23 364 ALA A O 1
ATOM 2218 N N . GLY A 1 297 ? 79.404 66.208 155.044 1.00 47.38 365 GLY A N 1
ATOM 2219 C CA . GLY A 1 297 ? 79.263 67.643 154.879 1.00 50.21 365 GLY A CA 1
ATOM 2220 C C . GLY A 1 297 ? 78.511 67.897 153.604 1.00 48.74 365 GLY A C 1
ATOM 2221 O O . GLY A 1 297 ? 77.847 66.984 153.100 1.00 46.69 365 GLY A O 1
ATOM 2222 N N . ARG A 1 298 ? 78.610 69.124 153.085 1.00 47.89 366 ARG A N 1
ATOM 2223 C CA . ARG A 1 298 ? 77.859 69.509 151.855 1.00 54.28 366 ARG A CA 1
ATOM 2224 C C . ARG A 1 298 ? 78.331 68.719 150.634 1.00 54.04 366 ARG A C 1
ATOM 2225 O O . ARG A 1 298 ? 79.374 68.068 150.672 1.00 65.82 366 ARG A O 1
ATOM 2233 N N . GLN A 1 299 ? 77.589 68.819 149.539 1.00 52.52 367 GLN A N 1
ATOM 2234 C CA . GLN A 1 299 ? 77.924 68.158 148.276 1.00 57.86 367 GLN A CA 1
ATOM 2235 C C . GLN A 1 299 ? 79.175 68.665 147.598 1.00 50.59 367 GLN A C 1
ATOM 2236 O O . GLN A 1 299 ? 79.907 67.874 147.048 1.00 59.77 367 GLN A O 1
ATOM 2242 N N . ASP A 1 300 ? 79.421 69.965 147.627 1.00 54.76 368 ASP A N 1
ATOM 2243 C CA . ASP A 1 300 ? 80.688 70.534 147.138 1.00 57.24 368 ASP A CA 1
ATOM 2244 C C . ASP A 1 300 ? 81.890 70.140 148.003 1.00 63.55 368 ASP A C 1
ATOM 2245 O O . ASP A 1 300 ? 83.031 70.203 147.534 1.00 56.83 368 ASP A O 1
ATOM 2250 N N . GLN A 1 301 ? 81.636 69.746 149.255 1.00 57.36 369 GLN A N 1
ATOM 2251 C CA . GLN A 1 301 ? 82.689 69.215 150.146 1.00 57.08 369 GLN A CA 1
ATOM 2252 C C . GLN A 1 301 ? 82.988 67.725 149.850 1.00 56.26 369 GLN A C 1
ATOM 2253 O O . GLN A 1 301 ? 84.136 67.355 149.751 1.00 57.50 369 GLN A O 1
ATOM 2259 N N . ILE A 1 302 ? 81.965 66.887 149.692 1.00 52.90 370 ILE A N 1
ATOM 2260 C CA . ILE A 1 302 ? 82.137 65.513 149.207 1.00 47.14 370 ILE A CA 1
ATOM 2261 C C . ILE A 1 302 ? 82.870 65.543 147.856 1.00 52.06 370 ILE A C 1
ATOM 2262 O O . ILE A 1 302 ? 83.605 64.643 147.509 1.00 49.87 370 ILE A O 1
ATOM 2267 N N . GLN A 1 303 ? 82.645 66.579 147.063 1.00 55.41 371 GLN A N 1
ATOM 2268 C CA . GLN A 1 303 ? 83.239 66.636 145.742 1.00 58.61 371 GLN A CA 1
ATOM 2269 C C . GLN A 1 303 ? 84.759 66.862 145.842 1.00 61.89 371 GLN A C 1
ATOM 2270 O O . GLN A 1 303 ? 85.538 66.247 145.102 1.00 52.37 371 GLN A O 1
ATOM 2276 N N . GLN A 1 304 ? 85.175 67.728 146.763 1.00 62.54 372 GLN A N 1
ATOM 2277 C CA . GLN A 1 304 ? 86.589 67.931 147.041 1.00 57.93 372 GLN A CA 1
ATOM 2278 C C . GLN A 1 304 ? 87.249 66.646 147.517 1.00 59.62 372 GLN A C 1
ATOM 2279 O O . GLN A 1 304 ? 88.371 66.360 147.138 1.00 67.42 372 GLN A O 1
ATOM 2285 N N . VAL A 1 305 ? 86.535 65.830 148.288 1.00 53.85 373 VAL A N 1
ATOM 2286 C CA . VAL A 1 305 ? 87.086 64.540 148.707 1.00 49.64 373 VAL A CA 1
ATOM 2287 C C . VAL A 1 305 ? 87.329 63.710 147.464 1.00 57.83 373 VAL A C 1
ATOM 2288 O O . VAL A 1 305 ? 88.345 63.027 147.366 1.00 56.65 373 VAL A O 1
ATOM 2292 N N . VAL A 1 306 ? 86.378 63.756 146.525 1.00 57.27 374 VAL A N 1
ATOM 2293 C CA . VAL A 1 306 ? 86.477 63.025 145.257 1.00 51.31 374 VAL A CA 1
ATOM 2294 C C . VAL A 1 306 ? 87.628 63.566 144.391 1.00 54.58 374 VAL A C 1
ATOM 2295 O O . VAL A 1 306 ? 88.448 62.772 143.889 1.00 44.74 374 VAL A O 1
ATOM 2299 N N . ASN A 1 307 ? 87.676 64.887 144.191 1.00 51.95 375 ASN A N 1
ATOM 2300 C CA . ASN A 1 307 ? 88.696 65.514 143.335 1.00 60.71 375 ASN A CA 1
ATOM 2301 C C . ASN A 1 307 ? 90.137 65.228 143.743 1.00 64.27 375 ASN A C 1
ATOM 2302 O O . ASN A 1 307 ? 91.012 65.273 142.899 1.00 67.71 375 ASN A O 1
ATOM 2307 N N . HIS A 1 308 ? 90.374 65.008 145.036 1.00 61.15 376 HIS A N 1
ATOM 2308 C CA . HIS A 1 308 ? 91.699 64.756 145.576 1.00 53.25 376 HIS A CA 1
ATOM 2309 C C . HIS A 1 308 ? 92.023 63.253 145.532 1.00 56.60 376 HIS A C 1
ATOM 2310 O O . HIS A 1 308 ? 93.030 62.832 146.057 1.00 57.43 376 HIS A O 1
ATOM 2317 N N . GLY A 1 309 ? 91.157 62.445 144.924 1.00 59.32 377 GLY A N 1
ATOM 2318 C CA . GLY A 1 309 ? 91.402 61.018 144.775 1.00 52.85 377 GLY A CA 1
ATOM 2319 C C . GLY A 1 309 ? 91.305 60.202 146.037 1.00 53.47 377 GLY A C 1
ATOM 2320 O O . GLY A 1 309 ? 91.846 59.098 146.083 1.00 49.97 377 GLY A O 1
ATOM 2321 N N . LEU A 1 310 ? 90.595 60.681 147.056 1.00 53.30 378 LEU A N 1
ATOM 2322 C CA . LEU A 1 310 ? 90.587 59.955 148.372 1.00 53.23 378 LEU A CA 1
ATOM 2323 C C . LEU A 1 310 ? 89.663 58.770 148.466 1.00 52.08 378 LEU A C 1
ATOM 2324 O O . LEU A 1 310 ? 89.767 57.973 149.391 1.00 61.07 378 LEU A O 1
ATOM 2329 N N . VAL A 1 311 ? 88.776 58.616 147.499 1.00 54.42 379 VAL A N 1
ATOM 2330 C CA . VAL A 1 311 ? 87.787 57.564 147.598 1.00 54.98 379 VAL A CA 1
ATOM 2331 C C . VAL A 1 311 ? 88.385 56.162 147.468 1.00 52.03 379 VAL A C 1
ATOM 2332 O O . VAL A 1 311 ? 87.992 55.289 148.230 1.00 53.67 379 VAL A O 1
ATOM 2336 N N . PRO A 1 312 ? 89.325 55.921 146.528 1.00 60.63 380 PRO A N 1
ATOM 2337 C CA . PRO A 1 312 ? 89.989 54.556 146.499 1.00 60.09 380 PRO A CA 1
ATOM 2338 C C . PRO A 1 312 ? 90.770 54.214 147.777 1.00 56.15 380 PRO A C 1
ATOM 2339 O O . PRO A 1 312 ? 90.902 53.051 148.136 1.00 63.72 380 PRO A O 1
ATOM 2343 N N . PHE A 1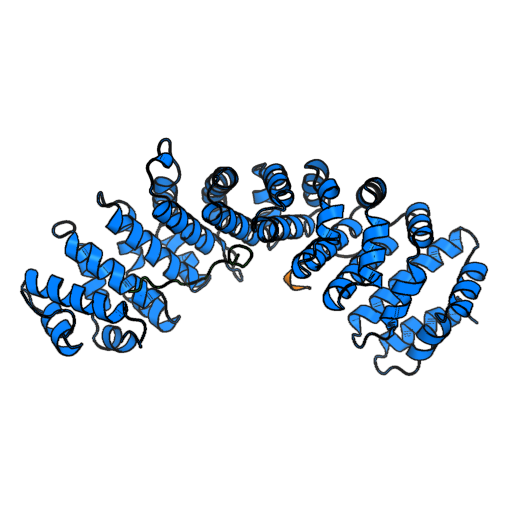 313 ? 91.251 55.249 148.461 1.00 57.71 381 PHE A N 1
ATOM 2344 C CA . PHE A 1 313 ? 91.867 55.104 149.756 1.00 61.15 381 PHE A CA 1
ATOM 2345 C C . PHE A 1 313 ? 90.877 54.643 150.827 1.00 58.30 381 PHE A C 1
ATOM 2346 O O . PHE A 1 313 ? 91.187 53.756 151.584 1.00 63.74 381 PHE A O 1
ATOM 2354 N N . LEU A 1 314 ? 89.675 55.225 150.874 1.00 65.76 382 LEU A N 1
ATOM 2355 C CA . LEU A 1 314 ? 88.654 54.779 151.838 1.00 62.84 382 LEU A CA 1
ATOM 2356 C C . LEU A 1 314 ? 88.269 53.371 151.606 1.00 55.13 382 LEU A C 1
ATOM 2357 O O . LEU A 1 314 ? 88.079 52.611 152.548 1.00 58.99 382 LEU A O 1
ATOM 2362 N N . VAL A 1 315 ? 88.145 53.029 150.334 1.00 54.02 383 VAL A N 1
ATOM 2363 C CA . VAL A 1 315 ? 87.792 51.682 149.952 1.00 59.62 383 VAL A CA 1
ATOM 2364 C C . VAL A 1 315 ? 88.884 50.796 150.427 1.00 57.21 383 VAL A C 1
ATOM 2365 O O . VAL A 1 315 ? 88.596 49.753 150.970 1.00 61.62 383 VAL A O 1
ATOM 2369 N N . SER A 1 316 ? 90.131 51.212 150.208 1.00 59.54 384 SER A N 1
ATOM 2370 C CA . SER A 1 316 ? 91.298 50.418 150.640 1.00 71.01 384 SER A CA 1
ATOM 2371 C C . SER A 1 316 ? 91.225 50.114 152.128 1.00 62.18 384 SER A C 1
ATOM 2372 O O . SER A 1 316 ? 91.231 48.976 152.553 1.00 61.96 384 SER A O 1
ATOM 2375 N N . VAL A 1 317 ? 91.067 51.163 152.907 1.00 60.76 385 VAL A N 1
ATOM 2376 C CA . VAL A 1 317 ? 90.917 51.061 154.368 1.00 58.94 385 VAL A CA 1
ATOM 2377 C C . VAL A 1 317 ? 89.718 50.183 154.804 1.00 55.79 385 VAL A C 1
ATOM 2378 O O . VAL A 1 317 ? 89.764 49.455 155.815 1.00 51.45 385 VAL A O 1
ATOM 2382 N N . LEU A 1 318 ? 88.625 50.280 154.060 1.00 61.90 386 LEU A N 1
ATOM 2383 C CA . LEU A 1 318 ? 87.371 49.580 154.401 1.00 59.81 386 LEU A CA 1
ATOM 2384 C C . LEU A 1 318 ? 87.560 48.097 154.207 1.00 55.27 386 LEU A C 1
ATOM 2385 O O . LEU A 1 318 ? 87.109 47.304 154.979 1.00 58.73 386 LEU A O 1
ATOM 2390 N N . SER A 1 319 ? 88.348 47.777 153.201 1.00 67.14 387 SER A N 1
ATOM 2391 C CA . SER A 1 319 ? 88.698 46.439 152.809 1.00 69.68 387 SER A CA 1
ATOM 2392 C C . SER A 1 319 ? 89.780 45.754 153.678 1.00 70.41 387 SER A C 1
ATOM 2393 O O . SER A 1 319 ? 89.601 44.616 154.074 1.00 70.45 387 SER A O 1
ATOM 2396 N N . LYS A 1 320 ? 90.914 46.419 153.932 1.00 76.79 388 LYS A N 1
ATOM 2397 C CA . LYS A 1 320 ? 92.127 45.698 154.447 1.00 85.80 388 LYS A CA 1
ATOM 2398 C C . LYS A 1 320 ? 92.788 46.206 155.740 1.00 87.63 388 LYS A C 1
ATOM 2399 O O . LYS A 1 320 ? 93.790 45.639 156.173 1.00 89.85 388 LYS A O 1
ATOM 2405 N N . ALA A 1 321 ? 92.192 47.212 156.383 1.00 81.17 389 ALA A N 1
ATOM 2406 C CA . ALA A 1 321 ? 92.652 47.709 157.681 1.00 63.72 389 ALA A CA 1
ATOM 2407 C C . ALA A 1 321 ? 91.988 46.994 158.847 1.00 61.79 389 ALA A C 1
ATOM 2408 O O . ALA A 1 321 ? 91.113 46.154 158.667 1.00 65.32 389 ALA A O 1
ATOM 2410 N N . ASP A 1 322 ? 92.436 47.316 160.054 1.00 66.58 390 ASP A N 1
ATOM 2411 C CA . ASP A 1 322 ? 91.882 46.731 161.288 1.00 73.15 390 ASP A CA 1
ATOM 2412 C C . ASP A 1 322 ? 90.436 47.171 161.576 1.00 71.91 390 ASP A C 1
ATOM 2413 O O . ASP A 1 322 ? 90.014 48.261 161.193 1.00 79.38 390 ASP A O 1
ATOM 2418 N N . PHE A 1 323 ? 89.728 46.346 162.336 1.00 77.84 391 PHE A N 1
ATOM 2419 C CA . PHE A 1 323 ? 88.302 46.490 162.536 1.00 77.25 391 PHE A CA 1
ATOM 2420 C C . PHE A 1 323 ? 87.908 47.861 163.117 1.00 79.90 391 PHE A C 1
ATOM 2421 O O . PHE A 1 323 ? 86.872 48.417 162.747 1.00 69.48 391 PHE A O 1
ATOM 2429 N N . LYS A 1 324 ? 88.735 48.424 163.988 1.00 78.08 392 LYS A N 1
ATOM 2430 C CA . LYS A 1 324 ? 88.436 49.740 164.563 1.00 78.01 392 LYS A CA 1
ATOM 2431 C C . LYS A 1 324 ? 88.452 50.800 163.477 1.00 78.93 392 LYS A C 1
ATOM 2432 O O . LYS A 1 324 ? 87.589 51.701 163.458 1.00 68.11 392 LYS A O 1
ATOM 2438 N N . THR A 1 325 ? 89.440 50.704 162.583 1.00 68.97 393 THR A N 1
ATOM 2439 C CA . THR A 1 325 ? 89.574 51.676 161.511 1.00 65.66 393 THR A CA 1
ATOM 2440 C C . THR A 1 325 ? 88.508 51.428 160.424 1.00 63.28 393 THR A C 1
ATOM 2441 O O . THR A 1 325 ? 88.022 52.371 159.835 1.00 66.81 393 THR A O 1
ATOM 2445 N N . GLN A 1 326 ? 88.173 50.167 160.176 1.00 54.32 394 GLN A N 1
ATOM 2446 C CA . GLN A 1 326 ? 87.071 49.765 159.304 1.00 58.77 394 GLN A CA 1
ATOM 2447 C C . GLN A 1 326 ? 85.712 50.352 159.754 1.00 66.74 394 GLN A C 1
ATOM 2448 O O . GLN A 1 326 ? 84.926 50.770 158.908 1.00 61.37 394 GLN A O 1
ATOM 2454 N N . LYS A 1 327 ? 85.433 50.371 161.059 1.00 63.79 395 LYS A N 1
ATOM 2455 C CA . LYS A 1 327 ? 84.229 51.032 161.569 1.00 67.28 395 LYS A CA 1
ATOM 2456 C C . LYS A 1 327 ? 84.136 52.473 161.048 1.00 66.73 395 LYS A C 1
ATOM 2457 O O . LYS A 1 327 ? 83.101 52.905 160.533 1.00 73.81 395 LYS A O 1
ATOM 2463 N N . GLU A 1 328 ? 85.208 53.225 161.231 1.00 57.91 396 GLU A N 1
ATOM 2464 C CA . GLU A 1 328 ? 85.259 54.598 160.788 1.00 56.08 396 GLU A CA 1
ATOM 2465 C C . GLU A 1 328 ? 85.115 54.722 159.270 1.00 57.41 396 GLU A C 1
ATOM 2466 O O . GLU A 1 328 ? 84.546 55.701 158.766 1.00 52.43 396 GLU A O 1
ATOM 2472 N N . ALA A 1 329 ? 85.621 53.736 158.547 1.00 51.39 397 ALA A N 1
ATOM 2473 C CA . ALA A 1 329 ? 85.491 53.695 157.106 1.00 55.53 397 ALA A CA 1
ATOM 2474 C C . ALA A 1 329 ? 84.005 53.582 156.691 1.00 63.93 397 ALA A C 1
ATOM 2475 O O . ALA A 1 329 ? 83.526 54.302 155.822 1.00 60.15 397 ALA A O 1
ATOM 2477 N N . VAL A 1 330 ? 83.291 52.682 157.352 1.00 53.57 398 VAL A N 1
ATOM 2478 C CA . VAL A 1 330 ? 81.870 52.536 157.210 1.00 55.65 398 VAL A CA 1
ATOM 2479 C C . VAL A 1 330 ? 81.136 53.887 157.402 1.00 61.22 398 VAL A C 1
ATOM 2480 O O . VAL A 1 330 ? 80.300 54.252 156.581 1.00 52.14 398 VAL A O 1
ATOM 2484 N N . TRP A 1 331 ? 81.479 54.625 158.458 1.00 51.94 399 TRP A N 1
ATOM 2485 C CA . TRP A 1 331 ? 80.858 55.871 158.714 1.00 52.13 399 TRP A CA 1
ATOM 2486 C C . TRP A 1 331 ? 81.118 56.844 157.583 1.00 59.29 399 TRP A C 1
ATOM 2487 O O . TRP A 1 331 ? 80.235 57.655 157.246 1.00 61.67 399 TRP A O 1
ATOM 2498 N N . ALA A 1 332 ? 82.300 56.785 156.982 1.00 52.65 400 ALA A N 1
ATOM 2499 C CA . ALA A 1 332 ? 82.599 57.718 155.913 1.00 47.53 400 ALA A CA 1
ATOM 2500 C C . ALA A 1 332 ? 81.786 57.440 154.668 1.00 48.66 400 ALA A C 1
ATOM 2501 O O . ALA A 1 332 ? 81.296 58.353 154.043 1.00 48.97 400 ALA A O 1
ATOM 2503 N N . VAL A 1 333 ? 81.697 56.164 154.324 1.00 51.20 401 VAL A N 1
ATOM 2504 C CA . VAL A 1 333 ? 80.855 55.656 153.263 1.00 59.99 401 VAL A CA 1
ATOM 2505 C C . VAL A 1 333 ? 79.367 56.008 153.473 1.00 63.93 401 VAL A C 1
ATOM 2506 O O . VAL A 1 333 ? 78.767 56.612 152.593 1.00 55.53 401 VAL A O 1
ATOM 2510 N N . THR A 1 334 ? 78.777 55.599 154.600 1.00 57.00 402 THR A N 1
ATOM 2511 C CA . THR A 1 334 ? 77.390 55.927 154.853 1.00 63.50 402 THR A CA 1
ATOM 2512 C C . THR A 1 334 ? 77.100 57.416 154.750 1.00 56.30 402 THR A C 1
ATOM 2513 O O . THR A 1 334 ? 76.128 57.790 154.121 1.00 69.08 402 THR A O 1
ATOM 2517 N N . ASN A 1 335 ? 77.925 58.269 155.336 1.00 54.89 403 ASN A N 1
ATOM 2518 C CA . ASN A 1 335 ? 77.662 59.677 155.277 1.00 51.45 403 ASN A CA 1
ATOM 2519 C C . ASN A 1 335 ? 77.709 60.157 153.842 1.00 58.66 403 ASN A C 1
ATOM 2520 O O . ASN A 1 335 ? 76.932 61.046 153.456 1.00 56.40 403 ASN A O 1
ATOM 2525 N N . TYR A 1 336 ? 78.662 59.595 153.085 1.00 58.60 404 TYR A N 1
ATOM 2526 C CA . TYR A 1 336 ? 78.878 59.899 151.680 1.00 53.03 404 TYR A CA 1
ATOM 2527 C C . TYR A 1 336 ? 77.614 59.534 150.902 1.00 50.43 404 TYR A C 1
ATOM 2528 O O . TYR A 1 336 ? 77.097 60.349 150.175 1.00 49.08 404 TYR A O 1
ATOM 2537 N N . THR A 1 337 ? 77.143 58.307 151.055 1.00 50.03 405 THR A N 1
ATOM 2538 C CA . THR A 1 337 ? 75.972 57.842 150.318 1.00 55.18 405 THR A CA 1
ATOM 2539 C C . THR A 1 337 ? 74.725 58.689 150.713 1.00 56.29 405 THR A C 1
ATOM 2540 O O . THR A 1 337 ? 73.954 59.095 149.870 1.00 62.20 405 THR A O 1
ATOM 2544 N N . SER A 1 338 ? 74.576 58.971 151.992 1.00 53.54 406 SER A N 1
ATOM 2545 C CA . SER A 1 338 ? 73.463 59.805 152.484 1.00 54.28 406 SER A CA 1
ATOM 2546 C C . SER A 1 338 ? 73.403 61.272 152.002 1.00 54.39 406 SER A C 1
ATOM 2547 O O . SER A 1 338 ? 72.330 61.858 151.946 1.00 57.27 406 SER A O 1
ATOM 2550 N N . GLY A 1 339 ? 74.545 61.876 151.693 1.00 54.34 407 GLY A N 1
ATOM 2551 C CA . GLY A 1 339 ? 74.617 63.270 151.264 1.00 45.99 407 GLY A CA 1
ATOM 2552 C C . GLY A 1 339 ? 74.997 63.466 149.819 1.00 49.61 407 GLY A C 1
ATOM 2553 O O . GLY A 1 339 ? 74.878 64.561 149.292 1.00 54.78 407 GLY A O 1
ATOM 2554 N N . GLY A 1 340 ? 75.448 62.416 149.147 1.00 51.23 408 GLY A N 1
ATOM 2555 C CA . GLY A 1 340 ? 76.014 62.591 147.839 1.00 53.60 408 GLY A CA 1
ATOM 2556 C C . GLY A 1 340 ? 75.019 62.634 146.692 1.00 63.79 408 GLY A C 1
ATOM 2557 O O . GLY A 1 340 ? 73.890 62.132 146.786 1.00 69.30 408 GLY A O 1
ATOM 2558 N N . THR A 1 341 ? 75.481 63.187 145.577 1.00 63.12 409 THR A N 1
ATOM 2559 C CA . THR A 1 341 ? 74.701 63.238 144.381 1.00 57.57 409 THR A CA 1
ATOM 2560 C C . THR A 1 341 ? 74.741 61.875 143.783 1.00 57.09 409 THR A C 1
ATOM 2561 O O . THR A 1 341 ? 75.582 61.057 144.147 1.00 53.70 409 THR A O 1
ATOM 2565 N N . VAL A 1 342 ? 73.836 61.653 142.834 1.00 55.53 410 VAL A N 1
ATOM 2566 C CA . VAL A 1 342 ? 73.768 60.406 142.077 1.00 56.55 410 VAL A CA 1
ATOM 2567 C C . VAL A 1 342 ? 75.126 60.087 141.437 1.00 51.66 410 VAL A C 1
ATOM 2568 O O . VAL A 1 342 ? 75.613 58.987 141.602 1.00 57.44 410 VAL A O 1
ATOM 2572 N N . GLU A 1 343 ? 75.720 61.038 140.719 1.00 53.74 411 GLU A N 1
ATOM 2573 C CA . GLU A 1 343 ? 77.086 60.897 140.159 1.00 61.90 411 GLU A CA 1
ATOM 2574 C C . GLU A 1 343 ? 78.145 60.464 141.203 1.00 59.73 411 GLU A C 1
ATOM 2575 O O . GLU A 1 343 ? 78.847 59.449 141.037 1.00 57.43 411 GLU A O 1
ATOM 2581 N N . GLN A 1 344 ? 78.232 61.232 142.286 1.00 53.06 412 GLN A N 1
ATOM 2582 C CA . GLN A 1 344 ? 79.052 60.877 143.436 1.00 46.98 412 GLN A CA 1
ATOM 2583 C C . GLN A 1 344 ? 78.801 59.439 143.891 1.00 47.37 412 GLN A C 1
ATOM 2584 O O . GLN A 1 344 ? 79.727 58.642 144.026 1.00 49.08 412 GLN A O 1
ATOM 2590 N N . ILE A 1 345 ? 77.544 59.040 144.033 1.00 51.16 413 ILE A N 1
ATOM 2591 C CA . ILE A 1 345 ? 77.276 57.621 144.380 1.00 47.47 413 ILE A CA 1
ATOM 2592 C C . ILE A 1 345 ? 77.725 56.618 143.289 1.00 52.08 413 ILE A C 1
ATOM 2593 O O . ILE A 1 345 ? 78.267 55.554 143.587 1.00 51.52 413 ILE A O 1
ATOM 2598 N N . VAL A 1 346 ? 77.488 56.941 142.027 1.00 51.04 414 VAL A N 1
ATOM 2599 C CA . VAL A 1 346 ? 77.966 56.099 140.941 1.00 54.62 414 VAL A CA 1
ATOM 2600 C C . VAL A 1 346 ? 79.476 55.907 141.010 1.00 55.39 414 VAL A C 1
ATOM 2601 O O . VAL A 1 346 ? 79.990 54.789 140.917 1.00 60.66 414 VAL A O 1
ATOM 2605 N N . TYR A 1 347 ? 80.195 57.012 141.215 1.00 63.13 415 TYR A N 1
ATOM 2606 C CA . TYR A 1 347 ? 81.651 56.966 141.274 1.00 56.24 415 TYR A CA 1
ATOM 2607 C C . TYR A 1 347 ? 82.115 56.081 142.435 1.00 56.43 415 TYR A C 1
ATOM 2608 O O . TYR A 1 347 ? 82.984 55.220 142.279 1.00 54.08 415 TYR A O 1
ATOM 2617 N N . LEU A 1 348 ? 81.452 56.202 143.576 1.00 56.46 416 LEU A N 1
ATOM 2618 C CA . LEU A 1 348 ? 81.768 55.342 144.695 1.00 53.48 416 LEU A CA 1
ATOM 2619 C C . LEU A 1 348 ? 81.592 53.887 144.370 1.00 57.98 416 LEU A C 1
ATOM 2620 O O . LEU A 1 348 ? 82.386 53.051 144.806 1.00 56.09 416 LEU A O 1
ATOM 2625 N N . VAL A 1 349 ? 80.545 53.555 143.619 1.00 58.70 417 VAL A N 1
ATOM 2626 C CA . VAL A 1 349 ? 80.338 52.165 143.263 1.00 54.96 417 VAL A CA 1
ATOM 2627 C C . VAL A 1 349 ? 81.437 51.747 142.269 1.00 58.41 417 VAL A C 1
ATOM 2628 O O . VAL A 1 349 ? 81.989 50.662 142.385 1.00 59.75 417 VAL A O 1
ATOM 2632 N N . HIS A 1 350 ? 81.809 52.626 141.345 1.00 56.21 418 HIS A N 1
ATOM 2633 C CA . HIS A 1 350 ? 82.919 52.335 140.424 1.00 56.80 418 HIS A CA 1
ATOM 2634 C C . HIS A 1 350 ? 84.200 52.027 141.178 1.00 55.94 418 HIS A C 1
ATOM 2635 O O . HIS A 1 350 ? 84.956 51.197 140.763 1.00 61.48 418 HIS A O 1
ATOM 2642 N N . CYS A 1 351 ? 84.435 52.664 142.309 1.00 58.55 419 CYS A N 1
ATOM 2643 C CA . CYS A 1 351 ? 85.676 52.443 143.055 1.00 56.31 419 CYS A CA 1
ATOM 2644 C C . CYS A 1 351 ? 85.685 51.117 143.851 1.00 56.21 419 CYS A C 1
ATOM 2645 O O . CYS A 1 351 ? 86.650 50.793 144.532 1.00 54.16 419 CYS A O 1
ATOM 2648 N N . GLY A 1 352 ? 84.603 50.351 143.765 1.00 59.71 420 GLY A N 1
ATOM 2649 C CA . GLY A 1 352 ? 84.545 48.997 144.331 1.00 56.91 420 GLY A CA 1
ATOM 2650 C C . GLY A 1 352 ? 84.111 48.988 145.785 1.00 63.87 420 GLY A C 1
ATOM 2651 O O . GLY A 1 352 ? 84.583 48.148 146.606 1.00 64.08 420 GLY A O 1
ATOM 2652 N N . ILE A 1 353 ? 83.168 49.881 146.111 1.00 58.64 421 ILE A N 1
ATOM 2653 C CA . ILE A 1 353 ? 82.622 49.934 147.477 1.00 55.86 421 ILE A CA 1
ATOM 2654 C C . ILE A 1 353 ? 81.752 48.756 147.926 1.00 61.69 421 ILE A C 1
ATOM 2655 O O . ILE A 1 353 ? 81.712 48.478 149.132 1.00 62.94 421 ILE A O 1
ATOM 2660 N N . ILE A 1 354 ? 81.086 48.036 147.004 1.00 63.78 422 ILE A N 1
ATOM 2661 C CA . ILE A 1 354 ? 80.000 47.118 147.403 1.00 61.70 422 ILE A CA 1
ATOM 2662 C C . ILE A 1 354 ? 80.466 45.971 148.248 1.00 57.03 422 ILE A C 1
ATOM 2663 O O . ILE A 1 354 ? 80.008 45.798 149.375 1.00 54.03 422 ILE A O 1
ATOM 2668 N N . GLU A 1 355 ? 81.371 45.172 147.710 1.00 64.45 423 GLU A N 1
ATOM 2669 C CA . GLU A 1 355 ? 81.870 43.974 148.428 1.00 63.95 423 GLU A CA 1
ATOM 2670 C C . GLU A 1 355 ? 82.516 44.223 149.807 1.00 52.89 423 GLU A C 1
ATOM 2671 O O . GLU A 1 355 ? 82.124 43.587 150.762 1.00 60.30 423 GLU A O 1
ATOM 2677 N N . PRO A 1 356 ? 83.488 45.139 149.910 1.00 52.16 424 PRO A N 1
ATOM 2678 C CA . PRO A 1 356 ? 84.035 45.420 151.243 1.00 55.13 424 PRO A CA 1
ATOM 2679 C C . PRO A 1 356 ? 82.982 45.908 152.216 1.00 57.07 424 PRO A C 1
ATOM 2680 O O . PRO A 1 356 ? 82.941 45.488 153.377 1.00 61.36 424 PRO A O 1
ATOM 2684 N N . LEU A 1 357 ? 82.122 46.796 151.751 1.00 56.40 425 LEU A N 1
ATOM 2685 C CA . LEU A 1 357 ? 80.992 47.226 152.574 1.00 62.18 425 LEU A CA 1
ATOM 2686 C C . LEU A 1 357 ? 80.157 46.010 153.066 1.00 59.72 425 LEU A C 1
ATOM 2687 O O . LEU A 1 357 ? 79.857 45.905 154.246 1.00 58.58 425 LEU A O 1
ATOM 2692 N N . MET A 1 358 ? 79.852 45.063 152.184 1.00 59.47 426 MET A N 1
ATOM 2693 C CA . MET A 1 358 ? 78.985 43.943 152.575 1.00 62.29 426 MET A CA 1
ATOM 2694 C C . MET A 1 358 ? 79.695 42.963 153.474 1.00 67.51 426 MET A C 1
ATOM 2695 O O . MET A 1 358 ? 79.052 42.370 154.353 1.00 64.60 426 MET A O 1
ATOM 2700 N N . ASN A 1 359 ? 81.002 42.797 153.266 1.00 71.36 427 ASN A N 1
ATOM 2701 C CA . ASN A 1 359 ? 81.828 41.950 154.147 1.00 84.74 427 ASN A CA 1
ATOM 2702 C C . ASN A 1 359 ? 81.614 42.228 155.635 1.00 83.88 427 ASN A C 1
ATOM 2703 O O . ASN A 1 359 ? 81.512 41.298 156.449 1.00 82.80 427 ASN A O 1
ATOM 2708 N N . LEU A 1 360 ? 81.536 43.523 155.954 1.00 65.04 428 LEU A N 1
ATOM 2709 C CA . LEU A 1 360 ? 81.357 43.983 157.303 1.00 61.60 428 LEU A CA 1
ATOM 2710 C C . LEU A 1 360 ? 79.950 43.863 157.881 1.00 63.94 428 LEU A C 1
ATOM 2711 O O . LEU A 1 360 ? 79.717 44.357 158.982 1.00 65.69 428 LEU A O 1
ATOM 2716 N N . LEU A 1 361 ? 79.025 43.191 157.184 1.00 71.61 429 LEU A N 1
ATOM 2717 C CA . LEU A 1 361 ? 77.694 42.842 157.759 1.00 75.03 429 LEU A CA 1
ATOM 2718 C C . LEU A 1 361 ? 77.762 41.657 158.740 1.00 78.01 429 LEU A C 1
ATOM 2719 O O . LEU A 1 361 ? 76.853 41.496 159.552 1.00 82.74 429 LEU A O 1
ATOM 2724 N N . THR A 1 362 ? 78.810 40.828 158.630 1.00 80.41 430 THR A N 1
ATOM 2725 C CA . THR A 1 362 ? 79.116 39.770 159.628 1.00 81.27 430 THR A CA 1
ATOM 2726 C C . THR A 1 362 ? 79.707 40.316 160.930 1.00 78.31 430 THR A C 1
ATOM 2727 O O . THR A 1 362 ? 79.824 39.578 161.899 1.00 91.69 430 THR A O 1
ATOM 2731 N N . ALA A 1 363 ? 80.060 41.597 160.968 1.00 87.91 431 ALA A N 1
ATOM 2732 C CA . ALA A 1 363 ? 80.347 42.291 162.230 1.00 84.85 431 ALA A CA 1
ATOM 2733 C C . ALA A 1 363 ? 79.300 42.037 163.310 1.00 101.52 431 ALA A C 1
ATOM 2734 O O . ALA A 1 363 ? 78.085 42.090 163.056 1.00 104.64 431 ALA A O 1
ATOM 2736 N N . LYS A 1 364 ? 79.793 41.796 164.525 1.00 111.55 432 LYS A N 1
ATOM 2737 C CA . LYS A 1 364 ? 78.957 41.643 165.705 1.00 107.36 432 LYS A CA 1
ATOM 2738 C C . LYS A 1 364 ? 78.884 43.003 166.405 1.00 96.27 432 LYS A C 1
ATOM 2739 O O . LYS A 1 364 ? 79.398 43.187 167.508 1.00 96.77 432 LYS A O 1
ATOM 2745 N N . ASP A 1 365 ? 78.286 43.968 165.710 1.00 91.90 433 ASP A N 1
ATOM 2746 C CA . ASP A 1 365 ? 77.995 45.302 166.268 1.00 89.55 433 ASP A CA 1
ATOM 2747 C C . ASP A 1 365 ? 76.787 45.897 165.536 1.00 84.25 433 ASP A C 1
ATOM 2748 O O . ASP A 1 365 ? 76.817 46.213 164.341 1.00 79.92 433 ASP A O 1
ATOM 2753 N N . THR A 1 366 ? 75.753 46.120 166.318 1.00 81.51 434 THR A N 1
ATOM 2754 C CA . THR A 1 366 ? 74.427 46.402 165.813 1.00 73.34 434 THR A CA 1
ATOM 2755 C C . THR A 1 366 ? 74.363 47.777 165.126 1.00 72.60 434 THR A C 1
ATOM 2756 O O . THR A 1 366 ? 73.791 47.895 164.050 1.00 76.02 434 THR A O 1
ATOM 2760 N N . LYS A 1 367 ? 74.950 48.795 165.757 1.00 81.89 435 LYS A N 1
ATOM 2761 C CA . LYS A 1 367 ? 74.892 50.184 165.288 1.00 85.35 435 LYS A CA 1
ATOM 2762 C C . LYS A 1 367 ? 75.439 50.269 163.866 1.00 84.31 435 LYS A C 1
ATOM 2763 O O . LYS A 1 367 ? 74.919 51.003 162.984 1.00 76.00 435 LYS A O 1
ATOM 2769 N N . ILE A 1 368 ? 76.476 49.467 163.660 1.00 74.93 436 ILE A N 1
ATOM 2770 C CA . ILE A 1 368 ? 77.200 49.394 162.414 1.00 71.89 436 ILE A CA 1
ATOM 2771 C C . ILE A 1 368 ? 76.565 48.562 161.287 1.00 63.93 436 ILE A C 1
ATOM 2772 O O . ILE A 1 368 ? 76.691 48.903 160.124 1.00 67.79 436 ILE A O 1
ATOM 2777 N N . ILE A 1 369 ? 75.892 47.479 161.619 1.00 63.75 437 ILE A N 1
ATOM 2778 C CA . ILE A 1 369 ? 75.046 46.784 160.664 1.00 66.54 437 ILE A CA 1
ATOM 2779 C C . ILE A 1 369 ? 73.951 47.729 160.122 1.00 65.99 437 ILE A C 1
ATOM 2780 O O . ILE A 1 369 ? 73.761 47.826 158.933 1.00 66.69 437 ILE A O 1
ATOM 2785 N N . LEU A 1 370 ? 73.281 48.465 160.992 1.00 57.76 438 LEU A N 1
ATOM 2786 C CA . LEU A 1 370 ? 72.274 49.376 160.539 1.00 62.83 438 LEU A CA 1
ATOM 2787 C C . LEU A 1 370 ? 72.796 50.450 159.588 1.00 57.82 438 LEU A C 1
ATOM 2788 O O . LEU A 1 370 ? 72.097 50.818 158.627 1.00 59.21 438 LEU A O 1
ATOM 2793 N N . VAL A 1 371 ? 73.977 51.000 159.845 1.00 59.44 439 VAL A N 1
ATOM 2794 C CA . VAL A 1 371 ? 74.470 52.074 158.948 1.00 62.56 439 VAL A CA 1
ATOM 2795 C C . VAL A 1 371 ? 74.962 51.521 157.623 1.00 55.04 439 VAL A C 1
ATOM 2796 O O . VAL A 1 371 ? 74.868 52.201 156.623 1.00 54.96 439 VAL A O 1
ATOM 2800 N N . ILE A 1 372 ? 75.463 50.291 157.625 1.00 53.87 440 ILE A N 1
ATOM 2801 C CA . ILE A 1 372 ? 75.739 49.586 156.390 1.00 56.75 440 ILE A CA 1
ATOM 2802 C C . ILE A 1 372 ? 74.471 49.356 155.569 1.00 63.44 440 ILE A C 1
ATOM 2803 O O . ILE A 1 372 ? 74.467 49.526 154.349 1.00 63.76 440 ILE A O 1
ATOM 2808 N N . LEU A 1 373 ? 73.409 48.918 156.226 1.00 62.95 441 LEU A N 1
ATOM 2809 C CA . LEU A 1 373 ? 72.166 48.715 155.545 1.00 55.67 441 LEU A CA 1
ATOM 2810 C C . LEU A 1 373 ? 71.626 50.031 155.004 1.00 58.04 441 LEU A C 1
ATOM 2811 O O . LEU A 1 373 ? 71.158 50.079 153.864 1.00 57.98 441 LEU A O 1
ATOM 2816 N N . ASP A 1 374 ? 71.711 51.101 155.787 1.00 53.90 442 ASP A N 1
ATOM 2817 C CA . ASP A 1 374 ? 71.226 52.402 155.312 1.00 64.25 442 ASP A CA 1
ATOM 2818 C C . ASP A 1 374 ? 72.014 52.880 154.058 1.00 69.78 442 ASP A C 1
ATOM 2819 O O . ASP A 1 374 ? 71.458 53.507 153.151 1.00 59.94 442 ASP A O 1
ATOM 2824 N N . ALA A 1 375 ? 73.312 52.562 154.020 1.00 72.42 443 ALA A N 1
ATOM 2825 C CA . ALA A 1 375 ? 74.192 52.964 152.921 1.00 67.21 443 ALA A CA 1
ATOM 2826 C C . ALA A 1 375 ? 73.829 52.208 151.669 1.00 64.59 443 ALA A C 1
ATOM 2827 O O . ALA A 1 375 ? 73.852 52.786 150.582 1.00 51.26 443 ALA A O 1
ATOM 2829 N N . ILE A 1 376 ? 73.523 50.915 151.825 1.00 54.24 444 ILE A N 1
ATOM 2830 C CA . ILE A 1 376 ? 73.146 50.096 150.704 1.00 52.07 444 ILE A CA 1
ATOM 2831 C C . ILE A 1 376 ? 71.830 50.612 150.175 1.00 54.74 444 ILE A C 1
ATOM 2832 O O . ILE A 1 376 ? 71.652 50.830 148.970 1.00 56.08 444 ILE A O 1
ATOM 2837 N N . SER A 1 377 ? 70.917 50.819 151.095 1.00 55.18 445 SER A N 1
ATOM 2838 C CA . SER A 1 377 ? 69.601 51.356 150.808 1.00 62.82 445 SER A CA 1
ATOM 2839 C C . SER A 1 377 ? 69.735 52.660 150.010 1.00 56.87 445 SER A C 1
ATOM 2840 O O . SER A 1 377 ? 69.197 52.759 148.914 1.00 59.74 445 SER A O 1
ATOM 2843 N N . ASN A 1 378 ? 70.518 53.627 150.522 1.00 61.36 446 ASN A N 1
ATOM 2844 C CA . ASN A 1 378 ? 70.952 54.803 149.743 1.00 52.89 446 ASN A CA 1
ATOM 2845 C C . ASN A 1 378 ? 71.523 54.556 148.314 1.00 54.36 446 ASN A C 1
ATOM 2846 O O . ASN A 1 378 ? 71.250 55.333 147.410 1.00 50.59 446 ASN A O 1
ATOM 2851 N N . ILE A 1 379 ? 72.297 53.491 148.112 1.00 49.18 447 ILE A N 1
ATOM 2852 C CA . ILE A 1 379 ? 72.869 53.176 146.820 1.00 53.98 447 ILE A CA 1
ATOM 2853 C C . ILE A 1 379 ? 71.739 52.701 145.869 1.00 58.91 447 ILE A C 1
ATOM 2854 O O . ILE A 1 379 ? 71.792 52.965 144.663 1.00 47.33 447 ILE A O 1
ATOM 2859 N N . PHE A 1 380 ? 70.761 51.969 146.432 1.00 51.72 448 PHE A N 1
ATOM 2860 C CA . PHE A 1 380 ? 69.619 51.449 145.677 1.00 54.63 448 PHE A CA 1
ATOM 2861 C C . PHE A 1 380 ? 68.704 52.587 145.215 1.00 53.24 448 PHE A C 1
ATOM 2862 O O . PHE A 1 380 ? 68.210 52.551 144.113 1.00 54.70 448 PHE A O 1
ATOM 2870 N N . GLN A 1 381 ? 68.566 53.625 146.024 1.00 54.04 449 GLN A N 1
ATOM 2871 C CA . GLN A 1 381 ? 67.789 54.791 145.617 1.00 56.39 449 GLN A CA 1
ATOM 2872 C C . GLN A 1 381 ? 68.454 55.476 144.399 1.00 65.34 449 GLN A C 1
ATOM 2873 O O . GLN A 1 381 ? 67.772 55.884 143.474 1.00 59.12 449 GLN A O 1
ATOM 2879 N N . ALA A 1 382 ? 69.786 55.581 144.393 1.00 56.71 450 ALA A N 1
ATOM 2880 C CA . ALA A 1 382 ? 70.453 56.100 143.210 1.00 57.78 450 ALA A CA 1
ATOM 2881 C C . ALA A 1 382 ? 70.234 55.171 142.046 1.00 47.42 450 ALA A C 1
ATOM 2882 O O . ALA A 1 382 ? 70.117 55.626 140.927 1.00 48.60 450 ALA A O 1
ATOM 2884 N N . ALA A 1 383 ? 70.184 53.870 142.312 1.00 49.12 451 ALA A N 1
ATOM 2885 C CA . ALA A 1 383 ? 69.891 52.883 141.256 1.00 61.12 451 ALA A CA 1
ATOM 2886 C C . ALA A 1 383 ? 68.419 52.991 140.710 1.00 62.58 451 ALA A C 1
ATOM 2887 O O . ALA A 1 383 ? 68.202 52.872 139.509 1.00 55.59 451 ALA A O 1
ATOM 2889 N N . GLU A 1 384 ? 67.452 53.250 141.592 1.00 53.86 452 GLU A N 1
ATOM 2890 C CA . GLU A 1 384 ? 66.102 53.559 141.165 1.00 58.80 452 GLU A CA 1
ATOM 2891 C C . GLU A 1 384 ? 66.138 54.673 140.110 1.00 58.58 452 GLU A C 1
ATOM 2892 O O . GLU A 1 384 ? 65.655 54.523 138.990 1.00 60.80 452 GLU A O 1
ATOM 2898 N N . LYS A 1 385 ? 66.793 55.764 140.440 1.00 56.35 453 LYS A N 1
ATOM 2899 C CA . LYS A 1 385 ? 66.767 56.923 139.588 1.00 52.17 453 LYS A CA 1
ATOM 2900 C C . LYS A 1 385 ? 67.431 56.719 138.227 1.00 54.43 453 LYS A C 1
ATOM 2901 O O . LYS A 1 385 ? 67.118 57.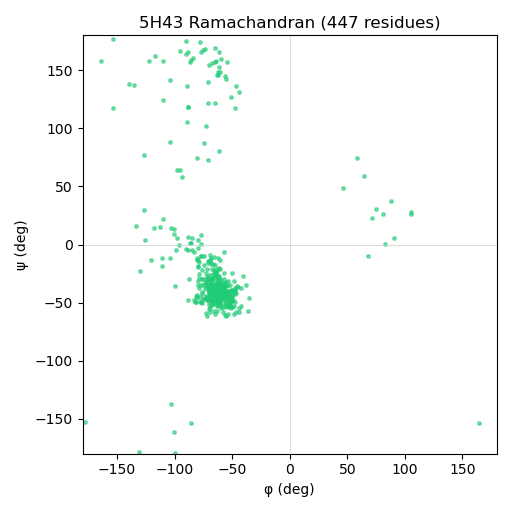443 137.302 1.00 50.51 453 LYS A O 1
ATOM 2907 N N . LEU A 1 386 ? 68.353 55.751 138.100 1.00 56.35 454 LEU A N 1
ATOM 2908 C CA . LEU A 1 386 ? 68.981 55.406 136.806 1.00 52.48 454 LEU A CA 1
ATOM 2909 C C . LEU A 1 386 ? 68.361 54.146 136.145 1.00 50.97 454 LEU A C 1
ATOM 2910 O O . LEU A 1 386 ? 68.857 53.612 135.132 1.00 49.99 454 LEU A O 1
ATOM 2915 N N . GLY A 1 387 ? 67.272 53.690 136.731 1.00 49.55 455 GLY A N 1
ATOM 2916 C CA . GLY A 1 387 ? 66.683 52.394 136.416 1.00 54.69 455 GLY A CA 1
ATOM 2917 C C . GLY A 1 387 ? 67.697 51.268 136.345 1.00 56.69 455 GLY A C 1
ATOM 2918 O O . GLY A 1 387 ? 67.737 50.565 135.367 1.00 58.00 455 GLY A O 1
ATOM 2919 N N . GLU A 1 388 ? 68.572 51.129 137.337 1.00 59.86 456 GLU A N 1
ATOM 2920 C CA . GLU A 1 388 ? 69.532 50.010 137.343 1.00 56.62 456 GLU A CA 1
ATOM 2921 C C . GLU A 1 388 ? 69.320 49.083 138.552 1.00 56.01 456 GLU A C 1
ATOM 2922 O O . GLU A 1 388 ? 70.197 48.267 138.850 1.00 49.70 456 GLU A O 1
ATOM 2928 N N . THR A 1 389 ? 68.181 49.190 139.254 1.00 51.63 457 THR A N 1
ATOM 2929 C CA . THR A 1 389 ? 67.936 48.333 140.457 1.00 56.10 457 THR A CA 1
ATOM 2930 C C . THR A 1 389 ? 68.088 46.793 140.189 1.00 55.80 457 THR A C 1
ATOM 2931 O O . THR A 1 389 ? 68.551 46.036 141.027 1.00 53.41 457 THR A O 1
ATOM 2935 N N . GLU A 1 390 ? 67.705 46.362 139.012 1.00 56.72 458 GLU A N 1
ATOM 2936 C CA . GLU A 1 390 ? 67.678 44.967 138.676 1.00 61.45 458 GLU A CA 1
ATOM 2937 C C . GLU A 1 390 ? 69.124 44.518 138.508 1.00 58.87 458 GLU A C 1
ATOM 2938 O O . GLU A 1 390 ? 69.519 43.541 139.084 1.00 48.66 458 GLU A O 1
ATOM 2944 N N . LYS A 1 391 ? 69.921 45.296 137.785 1.00 60.14 459 LYS A N 1
ATOM 2945 C CA . LYS A 1 391 ? 71.356 45.054 137.661 1.00 54.15 459 LYS A CA 1
ATOM 2946 C C . LYS A 1 391 ? 72.072 44.969 138.993 1.00 58.66 459 LYS A C 1
ATOM 2947 O O . LYS A 1 391 ? 72.779 43.985 139.277 1.00 54.52 459 LYS A O 1
ATOM 2953 N N . LEU A 1 392 ? 71.863 45.980 139.813 1.00 56.35 460 LEU A N 1
ATOM 2954 C CA . LEU A 1 392 ? 72.463 46.042 141.127 1.00 55.52 460 LEU A CA 1
ATOM 2955 C C . LEU A 1 392 ? 72.088 44.865 141.990 1.00 56.20 460 LEU A C 1
ATOM 2956 O O . LEU A 1 392 ? 72.903 44.419 142.786 1.00 57.91 460 LEU A O 1
ATOM 2961 N N . SER A 1 393 ? 70.855 44.385 141.850 1.00 59.51 461 SER A N 1
ATOM 2962 C CA . SER A 1 393 ? 70.367 43.184 142.564 1.00 58.78 461 SER A CA 1
ATOM 2963 C C . SER A 1 393 ? 71.135 41.905 142.187 1.00 55.47 461 SER A C 1
ATOM 2964 O O . SER A 1 393 ? 71.620 41.206 143.056 1.00 51.16 461 SER A O 1
ATOM 2967 N N . ILE A 1 394 ? 71.225 41.624 140.889 1.00 53.22 462 ILE A N 1
ATOM 2968 C CA . ILE A 1 394 ? 71.912 40.440 140.383 1.00 60.53 462 ILE A CA 1
ATOM 2969 C C . ILE A 1 394 ? 73.361 40.452 140.866 1.00 61.84 462 ILE A C 1
ATOM 2970 O O . ILE A 1 394 ? 73.909 39.409 141.235 1.00 57.06 462 ILE A O 1
ATOM 2975 N N . MET A 1 395 ? 73.990 41.616 140.804 1.00 58.50 463 MET A N 1
ATOM 2976 C CA . MET A 1 395 ? 75.404 41.698 141.090 1.00 63.96 463 MET A CA 1
ATOM 2977 C C . MET A 1 395 ? 75.615 41.341 142.565 1.00 57.30 463 MET A C 1
ATOM 2978 O O . MET A 1 395 ? 76.421 40.453 142.882 1.00 50.08 463 MET A O 1
ATOM 2983 N N . ILE A 1 396 ? 74.793 41.946 143.426 1.00 50.05 464 ILE A N 1
ATOM 2984 C CA . ILE A 1 396 ? 74.824 41.693 144.838 1.00 50.96 464 ILE A CA 1
ATOM 2985 C C . ILE A 1 396 ? 74.537 40.204 145.133 1.00 57.65 464 ILE A C 1
ATOM 2986 O O . ILE A 1 396 ? 75.143 39.630 146.039 1.00 62.41 464 ILE A O 1
ATOM 2991 N N . GLU A 1 397 ? 73.645 39.589 144.359 1.00 55.76 465 GLU A N 1
ATOM 2992 C CA . GLU A 1 397 ? 73.355 38.147 144.491 1.00 61.05 465 GLU A CA 1
ATOM 2993 C C . GLU A 1 397 ? 74.594 37.294 144.148 1.00 60.23 465 GLU A C 1
ATOM 2994 O O . GLU A 1 397 ? 74.934 36.355 144.882 1.00 54.61 465 GLU A O 1
ATOM 3000 N N . GLU A 1 398 ? 75.322 37.699 143.119 1.00 55.25 466 GLU A N 1
ATOM 3001 C CA . GLU A 1 398 ? 76.376 36.861 142.528 1.00 60.91 466 GLU A CA 1
ATOM 3002 C C . GLU A 1 398 ? 77.758 37.009 143.165 1.00 57.37 466 GLU A C 1
ATOM 3003 O O . GLU A 1 398 ? 78.694 36.285 142.804 1.00 62.21 466 GLU A O 1
ATOM 3009 N N . CYS A 1 399 ? 77.870 37.945 144.101 1.00 52.09 467 CYS A N 1
ATOM 3010 C CA . CYS A 1 399 ? 79.084 38.168 144.876 1.00 57.50 467 CYS A CA 1
ATOM 3011 C C . CYS A 1 399 ? 78.910 37.820 146.370 1.00 55.51 467 CYS A C 1
ATOM 3012 O O . CYS A 1 399 ? 79.701 38.291 147.174 1.00 58.66 467 CYS A O 1
ATOM 3015 N N . GLY A 1 400 ? 77.839 37.088 146.726 1.00 52.60 468 GLY A N 1
ATOM 3016 C CA . GLY A 1 400 ? 77.490 36.753 148.124 1.00 49.90 468 GLY A CA 1
ATOM 3017 C C . GLY A 1 400 ? 76.718 37.770 148.967 1.00 54.42 468 GLY A C 1
ATOM 3018 O O . GLY A 1 400 ? 76.406 37.523 150.130 1.00 58.09 468 GLY A O 1
ATOM 3019 N N . GLY A 1 401 ? 76.375 38.911 148.411 1.00 54.24 469 GLY A N 1
ATOM 3020 C CA . GLY A 1 401 ? 75.707 39.942 149.186 1.00 51.09 469 GLY A CA 1
ATOM 3021 C C . GLY A 1 401 ? 74.345 39.557 149.696 1.00 48.52 469 GLY A C 1
ATOM 3022 O O . GLY A 1 401 ? 73.945 39.908 150.805 1.00 50.81 469 GLY A O 1
ATOM 3023 N N . LEU A 1 402 ? 73.606 38.832 148.878 1.00 58.01 470 LEU A N 1
ATOM 3024 C CA . LEU A 1 402 ? 72.281 38.398 149.270 1.00 59.78 470 LEU A CA 1
ATOM 3025 C C . LEU A 1 402 ? 72.381 37.434 150.463 1.00 59.06 470 LEU A C 1
ATOM 3026 O O . LEU A 1 402 ? 71.613 37.564 151.404 1.00 55.25 470 LEU A O 1
ATOM 3031 N N . ASP A 1 403 ? 73.327 36.482 150.426 1.00 54.84 471 ASP A N 1
ATOM 3032 C CA . ASP A 1 403 ? 73.563 35.622 151.600 1.00 60.35 471 ASP A CA 1
ATOM 3033 C C . ASP A 1 403 ? 73.726 36.466 152.870 1.00 58.15 471 ASP A C 1
ATOM 3034 O O . ASP A 1 403 ? 73.104 36.223 153.904 1.00 62.70 471 ASP A O 1
ATOM 3039 N N . LYS A 1 404 ? 74.548 37.482 152.805 1.00 56.91 472 LYS A N 1
ATOM 3040 C CA . LYS A 1 404 ? 74.803 38.257 154.010 1.00 64.70 472 LYS A CA 1
ATOM 3041 C C . LYS A 1 404 ? 73.582 39.085 154.480 1.00 66.13 472 LYS A C 1
ATOM 3042 O O . LYS A 1 404 ? 73.429 39.324 155.685 1.00 60.51 472 LYS A O 1
ATOM 3048 N N . ILE A 1 405 ? 72.729 39.516 153.543 1.00 59.95 473 ILE A N 1
ATOM 3049 C CA . ILE A 1 405 ? 71.504 40.216 153.917 1.00 62.10 473 ILE A CA 1
ATOM 3050 C C . ILE A 1 405 ? 70.485 39.214 154.464 1.00 68.96 473 ILE A C 1
ATOM 3051 O O . ILE A 1 405 ? 69.894 39.477 155.508 1.00 69.81 473 ILE A O 1
ATOM 3056 N N . GLU A 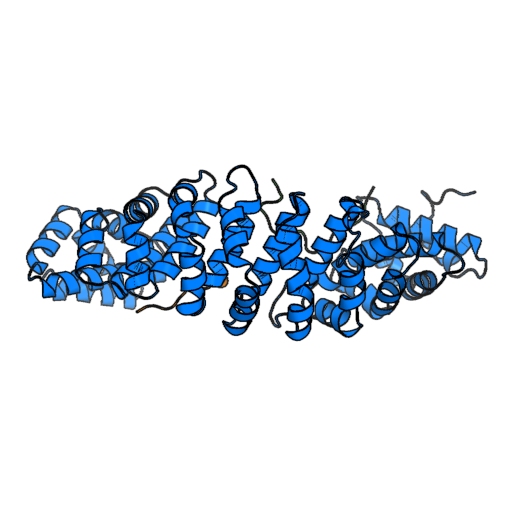1 406 ? 70.291 38.081 153.776 1.00 73.46 474 GLU A N 1
ATOM 3057 C CA . GLU A 1 406 ? 69.428 36.985 154.262 1.00 72.87 474 GLU A CA 1
ATOM 3058 C C . GLU A 1 406 ? 69.854 36.487 155.664 1.00 84.12 474 GLU A C 1
ATOM 3059 O O . GLU A 1 406 ? 69.019 36.224 156.520 1.00 87.69 474 GLU A O 1
ATOM 3065 N N . ALA A 1 407 ? 71.161 36.336 155.864 1.00 86.70 475 ALA A N 1
ATOM 3066 C CA . ALA A 1 407 ? 71.751 36.022 157.171 1.00 89.94 475 ALA A CA 1
ATOM 3067 C C . ALA A 1 407 ? 71.161 36.862 158.286 1.00 94.13 475 ALA A C 1
ATOM 3068 O O . ALA A 1 407 ? 70.990 36.386 159.398 1.00 107.21 475 ALA A O 1
ATOM 3070 N N . LEU A 1 408 ? 70.864 38.120 157.994 1.00 84.84 476 LEU A N 1
ATOM 3071 C CA . LEU A 1 408 ? 70.423 39.038 159.016 1.00 81.06 476 LEU A CA 1
ATOM 3072 C C . LEU A 1 408 ? 68.962 38.895 159.466 1.00 85.50 476 LEU A C 1
ATOM 3073 O O . LEU A 1 408 ? 68.575 39.503 160.465 1.00 92.43 476 LEU A O 1
ATOM 3078 N N . GLN A 1 409 ? 68.155 38.099 158.772 1.00 90.15 477 GLN A N 1
ATOM 3079 C CA . GLN A 1 409 ? 66.755 37.916 159.195 1.00 92.53 477 GLN A CA 1
ATOM 3080 C C . GLN A 1 409 ? 66.677 36.999 160.393 1.00 94.05 477 GLN A C 1
ATOM 3081 O O . GLN A 1 409 ? 65.784 37.127 161.210 1.00 104.13 477 GLN A O 1
ATOM 3087 N N . ASN A 1 410 ? 67.625 36.081 160.504 1.00 100.97 478 ASN A N 1
ATOM 3088 C CA . ASN A 1 410 ? 67.782 35.295 161.729 1.00 113.57 478 ASN A CA 1
ATOM 3089 C C . ASN A 1 410 ? 68.814 35.971 162.652 1.00 113.01 478 ASN A C 1
ATOM 3090 O O . ASN A 1 410 ? 69.836 35.382 163.021 1.00 106.47 478 ASN A O 1
ATOM 3095 N N . HIS A 1 411 ? 68.522 37.222 163.006 1.00 103.03 479 HIS A N 1
ATOM 3096 C CA . HIS A 1 411 ? 69.343 38.022 163.925 1.00 93.83 479 HIS A CA 1
ATOM 3097 C C . HIS A 1 411 ? 68.432 38.432 165.059 1.00 87.86 479 HIS A C 1
ATOM 3098 O O . HIS A 1 411 ? 67.219 38.454 164.896 1.00 97.20 479 HIS A O 1
ATOM 3105 N N . GLU A 1 412 ? 69.003 38.760 166.207 1.00 97.11 480 GLU A N 1
ATOM 3106 C CA . GLU A 1 412 ? 68.191 38.986 167.415 1.00 102.70 480 GLU A CA 1
ATOM 3107 C C . GLU A 1 412 ? 67.550 40.401 167.516 1.00 87.98 480 GLU A C 1
ATOM 3108 O O . GLU A 1 412 ? 66.344 40.517 167.771 1.00 80.68 480 GLU A O 1
ATOM 3114 N N . ASN A 1 413 ? 68.355 41.447 167.309 1.00 89.71 481 ASN A N 1
ATOM 3115 C CA . ASN A 1 413 ? 67.901 42.860 167.197 1.00 76.07 481 ASN A CA 1
ATOM 3116 C C . ASN A 1 413 ? 66.787 43.036 166.200 1.00 72.03 481 ASN A C 1
ATOM 3117 O O . ASN A 1 413 ? 66.944 42.623 165.061 1.00 71.91 481 ASN A O 1
ATOM 3122 N N . GLU A 1 414 ? 65.674 43.658 166.615 1.00 79.29 482 GLU A N 1
ATOM 3123 C CA . GLU A 1 414 ? 64.470 43.743 165.755 1.00 82.96 482 GLU A CA 1
ATOM 3124 C C . GLU A 1 414 ? 64.740 44.673 164.585 1.00 71.23 482 GLU A C 1
ATOM 3125 O O . GLU A 1 414 ? 64.365 44.375 163.447 1.00 65.84 482 GLU A O 1
ATOM 3131 N N . SER A 1 415 ? 65.418 45.775 164.877 1.00 69.38 483 SER A N 1
ATOM 3132 C CA . SER A 1 415 ? 65.780 46.772 163.875 1.00 75.12 483 SER A CA 1
ATOM 3133 C C . SER A 1 415 ? 66.578 46.180 162.715 1.00 75.93 483 SER A C 1
ATOM 3134 O O . SER A 1 415 ? 66.258 46.394 161.539 1.00 66.79 483 SER A O 1
ATOM 3137 N N . VAL A 1 416 ? 67.608 45.411 163.068 1.00 76.39 484 VAL A N 1
ATOM 3138 C CA . VAL A 1 416 ? 68.434 44.731 162.072 1.00 64.99 484 VAL A CA 1
ATOM 3139 C C . VAL A 1 416 ? 67.574 43.810 161.214 1.00 64.54 484 VAL A C 1
ATOM 3140 O O . VAL A 1 416 ? 67.713 43.803 159.978 1.00 59.16 484 VAL A O 1
ATOM 3144 N N . TYR A 1 417 ? 66.708 43.036 161.883 1.00 67.43 485 TYR A N 1
ATOM 3145 C CA . TYR A 1 417 ? 65.745 42.163 161.230 1.00 71.18 485 TYR A CA 1
ATOM 3146 C C . TYR A 1 417 ? 64.816 42.928 160.271 1.00 74.53 485 TYR A C 1
ATOM 3147 O O . TYR A 1 417 ? 64.533 42.426 159.170 1.00 72.36 485 TYR A O 1
ATOM 3156 N N . LYS A 1 418 ? 64.370 44.129 160.665 1.00 71.35 486 LYS A N 1
ATOM 3157 C CA . LYS A 1 418 ? 63.401 44.898 159.868 1.00 69.07 486 LYS A CA 1
ATOM 3158 C C . LYS A 1 418 ? 64.072 45.561 158.703 1.00 66.37 486 LYS A C 1
ATOM 3159 O O . LYS A 1 418 ? 63.548 45.587 157.594 1.00 70.27 486 LYS A O 1
ATOM 3165 N N . ALA A 1 419 ? 65.213 46.168 158.975 1.00 73.15 487 ALA A N 1
ATOM 3166 C CA . ALA A 1 419 ? 65.936 46.859 157.921 1.00 71.33 487 ALA A CA 1
ATOM 3167 C C . ALA A 1 419 ? 66.320 45.881 156.812 1.00 66.69 487 ALA A C 1
ATOM 3168 O O . ALA A 1 419 ? 66.160 46.176 155.629 1.00 62.95 487 ALA A O 1
ATOM 3170 N N . SER A 1 420 ? 66.809 44.702 157.202 1.00 62.31 488 SER A N 1
ATOM 3171 C CA . SER A 1 420 ? 67.258 43.737 156.231 1.00 61.44 488 SER A CA 1
ATOM 3172 C C . SER A 1 420 ? 66.081 43.105 155.487 1.00 71.15 488 SER A C 1
ATOM 3173 O O . SER A 1 420 ? 66.203 42.764 154.301 1.00 71.90 488 SER A O 1
ATOM 3176 N N . LEU A 1 421 ? 64.955 42.930 156.178 1.00 69.48 489 LEU A N 1
ATOM 3177 C CA . LEU A 1 421 ? 63.752 42.417 155.538 1.00 71.24 489 LEU A CA 1
ATOM 3178 C C . LEU A 1 421 ? 63.223 43.421 154.499 1.00 71.64 489 LEU A C 1
ATOM 3179 O O . LEU A 1 421 ? 62.739 43.049 153.406 1.00 66.57 489 LEU A O 1
ATOM 3184 N N . SER A 1 422 ? 63.330 44.698 154.826 1.00 69.86 490 SER A N 1
ATOM 3185 C CA . SER A 1 422 ? 62.884 45.722 153.907 1.00 70.93 490 SER A CA 1
ATOM 3186 C C . SER A 1 422 ? 63.695 45.644 152.591 1.00 70.12 490 SER A C 1
ATOM 3187 O O . SER A 1 422 ? 63.145 45.727 151.490 1.00 66.69 490 SER A O 1
ATOM 3190 N N . LEU A 1 423 ? 64.997 45.416 152.708 1.00 65.95 491 LEU A N 1
ATOM 3191 C CA . LEU A 1 423 ? 65.827 45.291 151.520 1.00 69.25 491 LEU A CA 1
ATOM 3192 C C . LEU A 1 423 ? 65.474 44.076 150.664 1.00 66.63 491 LEU A C 1
ATOM 3193 O O . LEU A 1 423 ? 65.444 44.156 149.430 1.00 62.46 491 LEU A O 1
ATOM 3198 N N . ILE A 1 424 ? 65.227 42.950 151.315 1.00 61.06 492 ILE A N 1
ATOM 3199 C CA . ILE A 1 424 ? 64.891 41.747 150.606 1.00 69.24 492 ILE A CA 1
ATOM 3200 C C . ILE A 1 424 ? 63.588 41.960 149.836 1.00 70.17 492 ILE A C 1
ATOM 3201 O O . ILE A 1 424 ? 63.525 41.728 148.631 1.00 68.20 492 ILE A O 1
ATOM 3206 N N . GLU A 1 425 ? 62.578 42.455 150.536 1.00 72.29 493 GLU A N 1
ATOM 3207 C CA . GLU A 1 425 ? 61.287 42.805 149.931 1.00 79.26 493 GLU A CA 1
ATOM 3208 C C . GLU A 1 425 ? 61.416 43.757 148.749 1.00 74.40 493 GLU A C 1
ATOM 3209 O O . GLU A 1 425 ? 61.009 43.438 147.618 1.00 77.81 493 GLU A O 1
ATOM 3215 N N . LYS A 1 426 ? 61.979 44.925 149.027 1.00 63.44 494 LYS A N 1
ATOM 3216 C CA . LYS A 1 426 ? 62.023 46.007 148.049 1.00 57.55 494 LYS A CA 1
ATOM 3217 C C . LYS A 1 426 ? 62.826 45.645 146.794 1.00 57.84 494 LYS A C 1
ATOM 3218 O O . LYS A 1 426 ? 62.420 45.979 145.678 1.00 59.25 494 LYS A O 1
ATOM 3224 N N . TYR A 1 427 ? 63.945 44.932 146.970 1.00 62.54 495 TYR A N 1
ATOM 3225 C CA . TYR A 1 427 ? 64.909 44.647 145.859 1.00 57.87 495 TYR A CA 1
ATOM 3226 C C . TYR A 1 427 ? 65.215 43.214 145.487 1.00 55.78 495 TYR A C 1
ATOM 3227 O O . TYR A 1 427 ? 65.762 43.005 144.438 1.00 56.55 495 TYR A O 1
ATOM 3236 N N . PHE A 1 428 ? 64.851 42.222 146.285 1.00 65.49 496 PHE A N 1
ATOM 3237 C CA . PHE A 1 428 ? 65.157 40.824 145.924 1.00 62.76 496 PHE A CA 1
ATOM 3238 C C . PHE A 1 428 ? 63.920 39.868 145.923 1.00 74.26 496 PHE A C 1
ATOM 3239 O O . PHE A 1 428 ? 64.093 38.669 146.152 1.00 87.75 496 PHE A O 1
ATOM 3247 N N . SER A 1 429 ? 62.698 40.360 145.643 1.00 76.06 497 SER A N 1
ATOM 3248 C CA . SER A 1 429 ? 61.468 39.548 145.837 1.00 76.22 497 SER A CA 1
ATOM 3249 C C . SER A 1 429 ? 60.982 38.695 144.624 1.00 81.73 497 SER A C 1
ATOM 3250 O O . SER A 1 429 ? 60.605 39.183 143.559 1.00 78.62 497 SER A O 1
ATOM 3252 N N . ARG B 2 1 ? 70.735 63.821 155.150 1.00 77.02 140 ARG B N 1
ATOM 3253 C CA . ARG B 2 1 ? 72.197 64.106 155.436 1.00 91.37 140 ARG B CA 1
ATOM 3254 C C . ARG B 2 1 ? 72.507 63.842 156.903 1.00 95.37 140 ARG B C 1
ATOM 3255 O O . ARG B 2 1 ? 71.741 64.263 157.781 1.00 77.71 140 ARG B O 1
ATOM 3263 N N . ASN B 2 2 ? 73.625 63.166 157.176 1.00 94.84 141 ASN B N 1
ATOM 3264 C CA . ASN B 2 2 ? 73.876 62.680 158.540 1.00 94.30 141 ASN B CA 1
ATOM 3265 C C . ASN B 2 2 ? 74.618 63.625 159.424 1.00 84.54 141 ASN B C 1
ATOM 3266 O O . ASN B 2 2 ? 75.241 64.594 158.978 1.00 80.72 141 ASN B O 1
ATOM 3271 N N . GLN B 2 3 ? 74.509 63.296 160.701 1.00 92.16 142 GLN B N 1
ATOM 3272 C CA . GLN B 2 3 ? 75.146 64.019 161.768 1.00 95.38 142 GLN B CA 1
ATOM 3273 C C . GLN B 2 3 ? 76.679 63.768 161.736 1.00 84.88 142 GLN B C 1
ATOM 3274 O O . GLN B 2 3 ? 77.168 62.639 161.499 1.00 65.71 142 GLN B O 1
ATOM 3280 N N . LYS B 2 4 ? 77.418 64.837 161.992 1.00 72.13 143 LYS B N 1
ATOM 3281 C CA . LYS B 2 4 ? 78.820 64.709 162.331 1.00 74.57 143 LYS B CA 1
ATOM 3282 C C . LYS B 2 4 ? 78.966 63.903 163.646 1.00 78.43 143 LYS B C 1
ATOM 3283 O O . LYS B 2 4 ? 78.134 64.030 164.546 1.00 79.65 143 LYS B O 1
ATOM 3289 N N . ARG B 2 5 ? 80.025 63.104 163.768 1.00 61.10 144 ARG B N 1
ATOM 3290 C CA . ARG B 2 5 ? 80.276 62.355 164.982 1.00 65.50 144 ARG B CA 1
ATOM 3291 C C . ARG B 2 5 ? 81.493 62.900 165.729 1.00 72.41 144 ARG B C 1
ATOM 3292 O O . ARG B 2 5 ? 82.608 62.958 165.166 1.00 64.13 144 ARG B O 1
ATOM 3300 N N . LYS B 2 6 ? 81.299 63.270 166.999 1.00 65.40 145 LYS B N 1
ATOM 3301 C CA . LYS B 2 6 ? 82.420 63.814 167.789 1.00 69.83 145 LYS B CA 1
ATOM 3302 C C . LYS B 2 6 ? 83.378 62.724 168.211 1.00 61.27 145 LYS B C 1
ATOM 3303 O O . LYS B 2 6 ? 83.103 61.548 168.026 1.00 58.30 145 LYS B O 1
ATOM 3309 N N . HIS B 2 7 ? 84.544 63.125 168.704 1.00 60.23 146 HIS B N 1
ATOM 3310 C CA . HIS B 2 7 ? 85.577 62.132 169.046 1.00 69.85 146 HIS B CA 1
ATOM 3311 C C . HIS B 2 7 ? 85.100 61.129 170.115 1.00 63.87 146 HIS B C 1
ATOM 3312 O O . HIS B 2 7 ? 85.385 59.933 169.999 1.00 65.78 146 HIS B O 1
ATOM 3319 N N . ASP B 2 8 ? 84.385 61.618 171.128 1.00 64.01 147 ASP B N 1
ATOM 3320 C CA . ASP B 2 8 ? 83.621 60.779 172.099 1.00 91.38 147 ASP B CA 1
ATOM 3321 C C . ASP B 2 8 ? 82.949 59.541 171.419 1.00 97.70 147 ASP B C 1
ATOM 3322 O O . ASP B 2 8 ? 82.829 58.459 172.034 1.00 92.57 147 ASP B O 1
ATOM 3327 N N . GLU B 2 9 ? 82.510 59.729 170.164 1.00 87.28 148 GLU B N 1
ATOM 3328 C CA . GLU B 2 9 ? 81.754 58.723 169.387 1.00 95.42 148 GLU B CA 1
ATOM 3329 C C . GLU B 2 9 ? 82.527 57.517 168.867 1.00 102.88 148 GLU B C 1
ATOM 3330 O O . GLU B 2 9 ? 81.946 56.462 168.583 1.00 93.81 148 GLU B O 1
ATOM 3336 N N . ILE B 2 10 ? 83.824 57.674 168.700 1.00 92.77 149 ILE B N 1
ATOM 3337 C CA . ILE B 2 10 ? 84.592 56.636 168.062 1.00 81.18 149 ILE B CA 1
ATOM 3338 C C . ILE B 2 10 ? 84.456 55.318 168.843 1.00 82.15 149 ILE B C 1
ATOM 3339 O O . ILE B 2 10 ? 84.566 55.320 170.090 1.00 91.02 149 ILE B O 1
ATOM 3344 N N . SER C 3 1 ? 108.738 58.290 169.920 1.00 106.21 128 SER C N 1
ATOM 3345 C CA . SER C 3 1 ? 107.755 59.197 170.564 1.00 99.22 128 SER C CA 1
ATOM 3346 C C . SER C 3 1 ? 106.456 58.359 170.877 1.00 104.20 128 SER C C 1
ATOM 3347 O O . SER C 3 1 ? 106.084 57.540 170.027 1.00 109.59 128 SER C O 1
ATOM 3350 N N . GLU C 3 2 ? 105.840 58.413 172.078 1.00 95.43 129 GLU C N 1
ATOM 3351 C CA . GLU C 3 2 ? 106.082 59.357 173.246 1.00 91.78 129 GLU C CA 1
ATOM 3352 C C . GLU C 3 2 ? 105.785 60.894 173.254 1.00 93.16 129 GLU C C 1
ATOM 3353 O O . GLU C 3 2 ? 105.521 61.486 174.303 1.00 77.10 129 GLU C O 1
ATOM 3359 N N . LEU C 3 3 ? 105.477 61.504 172.186 1.00 105.46 130 LEU C N 1
ATOM 3360 C CA . LEU C 3 3 ? 105.172 62.945 172.074 1.00 101.05 130 LEU C CA 1
ATOM 3361 C C . LEU C 3 3 ? 103.847 62.883 171.289 1.00 95.58 130 LEU C C 1
ATOM 3362 O O . LEU C 3 3 ? 103.024 63.830 171.313 1.00 67.02 130 LEU C O 1
ATOM 3367 N N . ALA C 3 4 ? 103.659 61.769 170.588 1.00 91.78 131 ALA C N 1
ATOM 3368 C CA . ALA C 3 4 ? 102.421 61.508 169.879 1.00 89.88 131 ALA C CA 1
ATOM 3369 C C . ALA C 3 4 ? 101.196 61.382 170.822 1.00 93.60 131 ALA C C 1
ATOM 3370 O O . ALA C 3 4 ? 100.087 61.671 170.385 1.00 102.02 131 ALA C O 1
ATOM 3372 N N . GLU C 3 5 ? 101.397 60.981 172.088 1.00 94.89 132 GLU C N 1
ATOM 3373 C CA . GLU C 3 5 ? 100.292 60.826 173.084 1.00 90.20 132 GLU C CA 1
ATOM 3374 C C . GLU C 3 5 ? 100.031 62.108 173.819 1.00 77.37 132 GLU C C 1
ATOM 3375 O O . GLU C 3 5 ? 100.882 63.013 173.830 1.00 77.00 132 GLU C O 1
ATOM 3381 N N . GLN C 3 6 ? 98.889 62.163 174.498 1.00 73.93 133 GLN C N 1
ATOM 3382 C CA . GLN C 3 6 ? 98.557 63.353 175.257 1.00 72.44 133 GLN C CA 1
ATOM 3383 C C . GLN C 3 6 ? 99.599 63.521 176.363 1.00 66.08 133 GLN C C 1
ATOM 3384 O O . GLN C 3 6 ? 100.066 62.531 176.930 1.00 61.60 133 GLN C O 1
ATOM 3390 N N . PRO C 3 7 ? 99.943 64.759 176.703 1.00 63.77 134 PRO C N 1
ATOM 3391 C CA . PRO C 3 7 ? 100.794 64.899 177.879 1.00 66.56 134 PRO C CA 1
ATOM 3392 C C . PRO C 3 7 ? 100.150 64.434 179.191 1.00 68.53 134 PRO C C 1
ATOM 3393 O O . PRO C 3 7 ? 98.926 64.371 179.313 1.00 68.86 134 PRO C O 1
ATOM 3397 N N . GLU C 3 8 ? 101.003 64.112 180.164 1.00 67.60 135 GLU C N 1
ATOM 3398 C CA . GLU C 3 8 ? 100.543 63.728 181.499 1.00 67.69 135 GLU C CA 1
ATOM 3399 C C . GLU C 3 8 ? 99.805 64.876 182.149 1.00 59.66 135 GLU C C 1
ATOM 3400 O O . GLU C 3 8 ? 100.122 66.031 181.934 1.00 66.96 135 GLU C O 1
ATOM 3406 N N . ARG C 3 9 ? 98.841 64.539 182.974 1.00 59.14 136 ARG C N 1
ATOM 3407 C CA . ARG C 3 9 ? 98.048 65.517 183.685 1.00 59.71 136 ARG C CA 1
ATOM 3408 C C . ARG C 3 9 ? 98.801 66.019 184.886 1.00 55.38 136 ARG C C 1
ATOM 3409 O O . ARG C 3 9 ? 98.616 67.151 185.287 1.00 53.05 136 ARG C O 1
ATOM 3417 N N . LYS C 3 10 ? 99.624 65.165 185.475 1.00 59.65 137 LYS C N 1
ATOM 3418 C C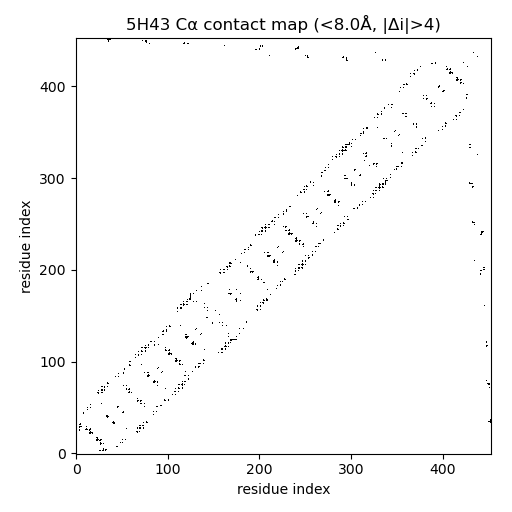A . LYS C 3 10 ? 100.362 65.504 186.676 1.00 58.04 137 LYS C CA 1
ATOM 3419 C C . LYS C 3 10 ? 101.768 64.948 186.564 1.00 53.32 137 LYS C C 1
ATOM 3420 O O . LYS C 3 10 ? 101.969 63.852 186.043 1.00 51.75 137 LYS C O 1
ATOM 3426 N N . ILE C 3 11 ? 102.751 65.762 186.982 1.00 51.48 138 ILE C N 1
ATOM 3427 C CA . ILE C 3 11 ? 104.147 65.363 186.874 1.00 51.82 138 ILE C CA 1
ATOM 3428 C C . ILE C 3 11 ? 104.831 65.706 188.197 1.00 58.68 138 ILE C C 1
ATOM 3429 O O . ILE C 3 11 ? 104.606 66.798 188.810 1.00 48.45 138 ILE C O 1
ATOM 3434 N N . THR C 3 12 ? 105.653 64.760 188.636 1.00 55.39 139 THR C N 1
ATOM 3435 C CA . THR C 3 12 ? 106.439 64.929 189.857 1.00 64.45 139 THR C CA 1
ATOM 3436 C C . THR C 3 12 ? 107.905 65.242 189.494 1.00 54.87 139 THR C C 1
ATOM 3437 O O . THR C 3 12 ? 108.460 64.688 188.568 1.00 48.67 139 THR C O 1
ATOM 3441 N N . ARG C 3 13 ? 108.524 66.132 190.249 1.00 52.02 140 ARG C N 1
ATOM 3442 C CA . ARG C 3 13 ? 109.922 66.400 190.056 1.00 50.25 140 ARG C CA 1
ATOM 3443 C C . ARG C 3 13 ? 110.767 65.474 190.889 1.00 48.06 140 ARG C C 1
ATOM 3444 O O . ARG C 3 13 ? 110.873 65.643 192.077 1.00 49.89 140 ARG C O 1
ATOM 3452 N N . ASN C 3 14 ? 111.397 64.498 190.280 1.00 58.47 141 ASN C N 1
ATOM 3453 C CA . ASN C 3 14 ? 112.072 63.470 191.059 1.00 74.27 141 ASN C CA 1
ATOM 3454 C C . ASN C 3 14 ? 113.530 63.417 190.851 1.00 91.11 141 ASN C C 1
ATOM 3455 O O . ASN C 3 14 ? 114.008 63.882 189.826 1.00 79.60 141 ASN C O 1
ATOM 3460 N N . GLN C 3 15 ? 114.205 62.751 191.802 1.00 112.73 142 GLN C N 1
ATOM 3461 C CA . GLN C 3 15 ? 115.557 62.202 191.613 1.00 98.88 142 GLN C CA 1
ATOM 3462 C C . GLN C 3 15 ? 116.567 63.324 191.631 1.00 88.90 142 GLN C C 1
ATOM 3463 O O . GLN C 3 15 ? 116.683 63.999 192.654 1.00 94.03 142 GLN C O 1
#

InterPro domains:
  IPR000225 Armadillo [PF00514] (109-149)
  IPR000225 Armadillo [PF00514] (151-190)
  IPR000225 Armadillo [PF00514] (245-280)
  IPR000225 Armadillo [PF00514] (283-321)
  IPR000225 Armadillo [PF00514] (324-364)
  IPR000225 Armadillo [PF00514] (367-405)
  IPR000225 Armadillo [PF00514] (410-447)
  IPR000225 Armadillo [PS50176] (119-162)
  IPR000225 Armadillo [PS50176] (162-190)
  IPR000225 Armadillo [PS50176] (251-293)
  IPR000225 Armadillo [PS50176] (293-335)
  IPR000225 Armadillo [PS50176] (335-377)
  IPR000225 Armadillo [SM00185] (108-149)
  IPR000225 Armadillo [SM00185] (151-191)
  IPR000225 Armadillo [SM00185] (193-231)
  IPR000225 Armadillo [SM00185] (241-280)
  IPR000225 Armadillo [SM00185] (282-322)
  IPR000225 Armadillo [SM00185] (324-364)
  IPR000225 Armadillo [SM00185] (366-406)
  IPR000225 Armadillo [SM00185] (409-449)

Secondary structure (DSSP, 8-state):
---GGG--HHHHHHHHHSS-HHHHHHHHHHHHHHHTSSS---HHHHHHTT-HHHHHHHHT-TT-HHHHHHHHHHHHHHTTS-HHHHHHHHHTTHHHHHHHHTT-S-HHHHHHHHHHHHHHHTT-HHHHHHHHHTT-HHHHHHHHSSS-GGGS-HHHHHHHHHHHHHHT---SSPPPHHHHHHHHHHHHHHTT---HHHHHHHHHHHHHHTSS-HHHHHHHHTTT-HHHHHHHHT-TTSTTHHHHHHHHHHHTTS-HHHHHHHHHHTGGGGHHHHHH-SSHHHHHHHHHHHHHHHTS-HHHHHHHHHTT-HHHHHHHHHHS-HHHHHHHHHHHHHHHHH--HHHHHHHHHTT-HHHHHHGGG-S-HHHHHHHHHHHHHHHHHHHHTT-HHHHHHHHHHTTHHHHHHHGGG-SSHHHHHHHHHHHHHHH-/-PPP--GGG-/--SSSPPPS------

Foldseek 3Di:
DDPLCPDDLVQLLCQCVDPDPVSNLSSLQSLLNQLPDDPDRPLVSCLVSVCLLSLLVQLVCPVDVSSVLSSLSNLLSQLQDAPVSVVSNVVSVNQLSLLVQCPRPDVSNNLSSLSSLLSQLLNDDPSLQVSVVSPNQVSLVVCQVDPVVVVPDVVSLLSSLSSVLSNQADPVPGHDDVSVLSCLVSLLVQCPPDDQSSNQSSLLSLLSQLADALVSLVSNVVSVSLLSLLVQCQPVVGPSVVSSLSNLLSQLVHALVSVVSNVVSPNLLRLVCQCVPPPVVSVQSSLSSLLSQLLHAAVSLVSNVVSPCLLSLQVCCADPDPSSVLSSLSSLLSNLVHYDLVSLVVSVVSPNPVSLLVCLPDPDDVSVVSSLSSVVSSLVSCVVVVCLQVVLVVCVVSCSLVSLVVQCPPDDVSSNVSSVVCCVVRVD/DDDDDDPVRD/DVVVDDDDPDDDDDD